Protein 1X3Z (pdb70)

Sequence (380 aa):
NNIDFDSIAKMLLIKYKDFILSKFKKAAPVENIRFQNLVHTNQFAQGVLGQSQHLCTVYDNPSWHSIVLETLDLDLIYKNVDKEFAKDGHAEGENIYTDYLVKELLRYFKQDFFKWCNKPDCNHCGQNTSENMTPLGSQGPNGEESKFNCGTVEIYKCNRCGNITRFPRYNDPIKLLETRKGRCGEWCNLFTLILKSFGLDVRYVWNREDHVWCEYFSNFLNRWVHVDSCEQSFDQPYIYSINWNKKMSYCIAFGKDGVVDVSKRYILQNELPRDQIKEEDLKFLCQFITKRLRYSLNDDEIYQLACRDEQEQIELIRGKGSIGLTVEDLLSLRQVVSGNPEALAPLLENISARYPQLREHIMANPEVFVSMLLEAVVAD

Organism: Saccharomyces cerevisiae (strain ATCC 204508 / S288c) (NCBI:txid559292)

Solvent-accessible surface area: 18815 Å² total; per-residue (Å²): 126,120,35,78,18,92,86,6,7,140,49,5,34,86,73,9,90,80,58,10,31,52,90,34,126,145,50,18,101,109,51,66,119,95,7,91,95,16,6,139,106,26,156,19,0,76,35,2,16,30,42,6,117,97,22,5,77,40,8,63,38,108,67,52,33,51,64,0,56,143,59,6,63,56,115,64,0,85,115,25,1,73,107,84,72,84,147,40,83,124,36,185,60,72,70,12,64,36,6,39,10,0,97,16,1,3,59,16,2,78,111,75,16,10,80,110,0,105,53,0,32,0,113,122,35,58,137,134,14,35,120,17,0,65,86,108,41,77,105,51,40,84,46,101,15,54,156,42,93,12,60,53,0,34,15,14,75,1,91,187,48,35,69,80,5,82,4,21,6,17,62,33,4,45,36,1,10,116,39,78,46,0,22,1,4,2,4,3,13,0,0,2,0,3,0,14,10,33,64,23,47,5,14,29,0,50,1,86,39,80,13,4,2,1,0,3,28,0,81,43,60,106,66,8,1,1,0,1,4,14,66,75,5,35,46,46,29,84,19,1,0,83,88,101,84,43,129,0,1,0,0,2,0,2,8,88,22,11,2,31,32,0,3,125,27,0,17,91,78,45,128,61,92,55,100,74,11,140,89,107,17,6,104,20,0,11,93,7,5,12,20,114,43,6,176,93,57,81,84,97,74,11,37,107,17,9,12,44,44,23,53,10,40,9,32,8,88,104,49,193,121,112,29,53,23,49,103,108,14,46,14,36,13,33,44,12,5,9,39,61,58,141,39,0,14,81,32,1,83,74,3,1,86,119,24,88,102,6,74,83,74,4,70,90,61,48,74,68,0,0,63,28,6,30,149,24,64,69,29,72

Nearest PDB structures (foldseek):
  1x3z-assembly1_A  TM=1.003E+00  e=3.054E-62  Saccharomyces cerevisiae
  2f4o-assembly1_A  TM=8.983E-01  e=8.354E-24  Mus musculus
  2f4m-assembly1_A  TM=9.044E-01  e=3.872E-23  Mus musculus
  8ebv-assembly1_H  TM=6.275E-01  e=4.572E-06  Homo sapiens
  3u84-assembly3_B-2  TM=6.458E-01  e=4.034E+00  Homo sapiens

InterPro domains:
  IPR002931 Transglutaminase-like [PF01841] (167-235)
  IPR002931 Transglutaminase-like [SM00460] (183-238)
  IPR038765 Papain-like cysteine peptidase superfamily [SSF54001] (10-324)
  IPR050883 Peptide-N(4)-(N-acetyl-beta-glucosaminyl)asparagine amidase [PTHR12143] (106-362)

CATH classification: 6.10.250.270 (+2 more: 1.10.1740.90, 2.20.25.10)

Secondary structure (DSSP, 8-state):
----SHHHHHHHHHHHHHHHHHHTS---HHHHHHHHHHHHH-HHHHHHHHHHHHHHHHT--HHHHHHHHHHS-HHHHHHHHHHHHHH--SSSS-THHHHHHHHHHHHIIIIII-EE-SS---SSS-SS--SSEEEEEEE---SGGGSSSEEEEEEEEETTT--EEEEEEE--HHHHHHH-EE-HHHHHHHHHHHHHTTT--EEEEEETTTEEEEEEEETTTTEEEEEETTTTEES-THIIIIIS---B--EEEEETTEEEE-HHHH-SSSB----SS-HHHHHHHHHHHHHHHHTTS-HHHHHHHHHHHHHHHHHHHTT-/------TTHHHHHHHHHHH-GGGHHHHHHHHHTT-HHHHHHHHT-HHHHHHHHHH--/---

B-factor: mean 63.51, std 18.56, range [26.89, 111.01]

Structure (mmCIF, N/CA/C/O backbone):
data_1X3Z
#
_entry.id   1X3Z
#
_cell.length_a   128.801
_cell.length_b   128.801
_cell.length_c   128.376
_cell.angle_alpha   90.00
_cell.angle_beta   90.00
_cell.angle_gamma   120.00
#
_symmetry.space_group_name_H-M   'P 31 2 1'
#
loop_
_entity.id
_entity.type
_entity.pdbx_description
1 polymer 'peptide: N-glycanase'
2 polymer 'UV excision repair protein RAD23'
3 polymer 'peptide PHQ-Val-Ala-Asp-CF0'
4 branched beta-D-fructofuranose-(2-1)-alpha-D-glucopyranose
5 non-polymer 'ZINC ION'
6 water water
#
loop_
_atom_site.group_PDB
_atom_site.id
_atom_site.type_symbol
_atom_site.label_atom_id
_atom_site.label_alt_id
_atom_site.label_comp_id
_atom_site.label_asym_id
_atom_site.label_entity_id
_atom_site.label_seq_id
_atom_site.pdbx_PDB_ins_code
_atom_site.Cartn_x
_atom_site.Cartn_y
_atom_site.Cartn_z
_atom_site.occupancy
_atom_site.B_iso_or_equiv
_atom_site.auth_seq_id
_atom_site.auth_comp_id
_atom_site.auth_asym_id
_atom_site.auth_atom_id
_atom_site.pdbx_PDB_model_num
ATOM 1 N N . ASN A 1 1 ? 116.908 69.034 114.448 1.00 75.48 8 ASN A N 1
ATOM 2 C CA . ASN A 1 1 ? 117.067 68.704 115.884 1.00 75.43 8 ASN A CA 1
ATOM 3 C C . ASN A 1 1 ? 116.991 67.196 116.200 1.00 76.26 8 ASN A C 1
ATOM 4 O O . ASN A 1 1 ? 117.995 66.484 116.140 1.00 75.78 8 ASN A O 1
ATOM 9 N N . ASN A 1 2 ? 115.785 66.740 116.539 1.00 77.83 9 ASN A N 1
ATOM 10 C CA . ASN A 1 2 ? 115.443 65.346 116.871 1.00 79.57 9 ASN A CA 1
ATOM 11 C C . ASN A 1 2 ? 113.927 65.196 117.226 1.00 80.91 9 ASN A C 1
ATOM 12 O O . ASN A 1 2 ? 113.532 64.462 118.147 1.00 80.77 9 ASN A O 1
ATOM 17 N N . ILE A 1 3 ? 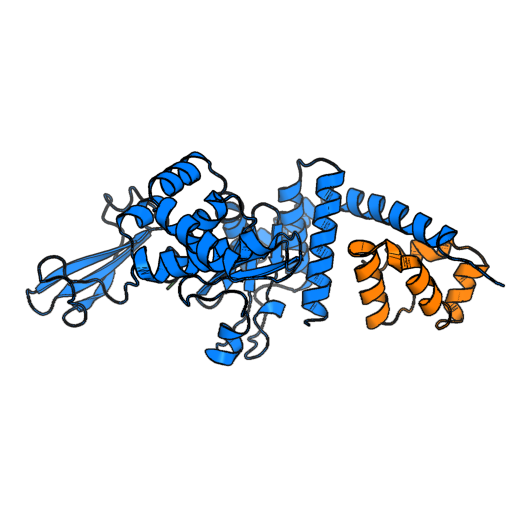113.122 65.916 116.442 1.00 82.47 10 ILE A N 1
ATOM 18 C CA . ILE A 1 3 ? 111.656 66.073 116.498 1.00 83.92 10 ILE A CA 1
ATOM 19 C C . ILE A 1 3 ? 110.741 65.140 117.312 1.00 84.91 10 ILE A C 1
ATOM 20 O O . ILE A 1 3 ? 109.831 65.617 118.010 1.00 85.05 10 ILE A O 1
ATOM 25 N N . ASP A 1 4 ? 110.966 63.836 117.189 1.00 85.97 11 ASP A N 1
ATOM 26 C CA . ASP A 1 4 ? 110.050 62.767 117.684 1.00 87.02 11 ASP A CA 1
ATOM 27 C C . ASP A 1 4 ? 108.508 62.950 117.735 1.00 86.44 11 ASP A C 1
ATOM 28 O O . ASP A 1 4 ? 107.942 63.904 118.307 1.00 86.32 11 ASP A O 1
ATOM 33 N N . PHE A 1 5 ? 107.863 61.967 117.122 1.00 85.44 12 PHE A N 1
ATOM 34 C CA . PHE A 1 5 ? 106.706 62.234 116.294 1.00 84.37 12 PHE A CA 1
ATOM 35 C C . PHE A 1 5 ? 105.364 61.852 116.886 1.00 83.65 12 PHE A C 1
ATOM 36 O O . PHE A 1 5 ? 104.355 62.439 116.531 1.00 83.52 12 PHE A O 1
ATOM 44 N N . ASP A 1 6 ? 105.353 60.861 117.769 1.00 82.58 13 ASP A N 1
ATOM 45 C CA . ASP A 1 6 ? 104.127 60.433 118.435 1.00 81.46 13 ASP A CA 1
ATOM 46 C C . ASP A 1 6 ? 103.523 61.600 119.176 1.00 80.35 13 ASP A C 1
ATOM 47 O O . ASP A 1 6 ? 102.317 61.815 119.121 1.00 80.19 13 ASP A O 1
ATOM 52 N N . SER A 1 7 ? 104.383 62.376 119.831 1.00 79.32 14 SER A N 1
ATOM 53 C CA . SER A 1 7 ? 104.009 63.677 120.400 1.00 78.35 14 SER A CA 1
ATOM 54 C C . SER A 1 7 ? 103.167 64.463 119.368 1.00 77.59 14 SER A C 1
ATOM 55 O O . SER A 1 7 ? 102.223 65.186 119.706 1.00 77.46 14 SER A O 1
ATOM 58 N N . ILE A 1 8 ? 103.514 64.287 118.098 1.00 76.74 15 ILE A N 1
ATOM 59 C CA . ILE A 1 8 ? 102.888 65.029 117.011 1.00 75.81 15 ILE A CA 1
ATOM 60 C C . ILE A 1 8 ? 101.841 64.163 116.264 1.00 75.06 15 ILE A C 1
ATOM 61 O O . ILE A 1 8 ? 100.776 64.651 115.868 1.00 74.76 15 ILE A O 1
ATOM 66 N N . ALA A 1 9 ? 102.144 62.875 116.119 1.00 74.42 16 ALA A N 1
ATOM 67 C CA . ALA A 1 9 ? 101.209 61.893 115.562 1.00 74.02 16 ALA A CA 1
ATOM 68 C C . ALA A 1 9 ? 99.863 62.002 116.246 1.00 73.93 16 ALA A C 1
ATOM 69 O O . ALA A 1 9 ? 98.861 62.369 115.628 1.00 73.45 16 ALA A O 1
ATOM 71 N N . LYS A 1 10 ? 99.885 61.685 117.541 1.00 74.11 17 LYS A N 1
ATOM 72 C CA . LYS A 1 10 ? 98.734 61.711 118.418 1.00 74.16 17 LYS A CA 1
ATOM 73 C C . LYS A 1 10 ? 97.924 62.991 118.282 1.00 73.80 17 LYS A C 1
ATOM 74 O O . LYS A 1 10 ? 96.707 62.936 118.185 1.00 73.86 17 LYS A O 1
ATOM 80 N N . MET A 1 11 ? 98.604 64.134 118.272 1.00 73.46 18 MET A N 1
ATOM 81 C CA . MET A 1 11 ? 97.970 65.431 118.066 1.00 73.46 18 MET A CA 1
ATOM 82 C C . MET A 1 11 ? 97.079 65.454 116.832 1.00 72.43 18 MET A C 1
ATOM 83 O O . MET A 1 11 ? 96.069 66.165 116.775 1.00 72.22 18 MET A O 1
ATOM 88 N N . LEU A 1 12 ? 97.486 64.662 115.844 1.00 71.64 19 LEU A N 1
ATOM 89 C CA . LEU A 1 12 ? 96.880 64.645 114.514 1.00 70.74 19 LEU A CA 1
ATOM 90 C C . LEU A 1 12 ? 95.603 63.823 114.527 1.00 69.65 19 LEU A C 1
ATOM 91 O O . LEU A 1 12 ? 94.526 64.360 114.266 1.00 69.29 19 LEU A O 1
ATOM 96 N N . LEU A 1 13 ? 95.737 62.536 114.859 1.00 68.60 20 LEU A N 1
ATOM 97 C CA . LEU A 1 13 ? 94.600 61.640 115.020 1.00 68.01 20 LEU A CA 1
ATOM 98 C C . LEU A 1 13 ? 93.450 62.366 115.700 1.00 67.99 20 LEU A C 1
ATOM 99 O O . LEU A 1 13 ? 92.277 62.197 115.350 1.00 67.99 20 LEU A O 1
ATOM 104 N N . ILE A 1 14 ? 93.812 63.191 116.673 1.00 67.96 21 ILE A N 1
ATOM 105 C CA . ILE A 1 14 ? 92.853 63.925 117.462 1.00 67.96 21 ILE A CA 1
ATOM 106 C C . ILE A 1 14 ? 92.222 65.024 116.632 1.00 68.43 21 ILE A C 1
ATOM 107 O O . ILE A 1 14 ? 91.011 65.041 116.485 1.00 68.51 21 ILE A O 1
ATOM 112 N N . LYS A 1 15 ? 93.015 65.904 116.040 1.00 69.12 22 LYS A N 1
ATOM 113 C CA . LYS A 1 15 ? 92.403 66.952 115.234 1.00 70.16 22 LYS A CA 1
ATOM 114 C C . LYS A 1 15 ? 91.707 66.440 113.966 1.00 70.37 22 LYS A C 1
ATOM 115 O O . LYS A 1 15 ? 90.847 67.128 113.392 1.00 70.40 22 LYS A O 1
ATOM 121 N N . TYR A 1 16 ? 92.065 65.222 113.557 1.00 70.71 23 TYR A N 1
ATOM 122 C CA . TYR A 1 16 ? 91.498 64.573 112.372 1.00 71.01 23 TYR A CA 1
ATOM 123 C C . TYR A 1 16 ? 90.100 64.112 112.686 1.00 71.25 23 TYR A C 1
ATOM 124 O O . TYR A 1 16 ? 89.169 64.372 111.923 1.00 71.17 23 TYR A O 1
ATOM 133 N N . LYS A 1 17 ? 89.968 63.449 113.831 1.00 71.80 24 LYS A N 1
ATOM 134 C CA . LYS A 1 17 ? 88.685 63.013 114.335 1.00 72.63 24 LYS A CA 1
ATOM 135 C C . LYS A 1 17 ? 87.671 64.147 114.302 1.00 74.06 24 LYS A C 1
ATOM 136 O O . LYS A 1 17 ? 86.606 64.005 113.717 1.00 74.16 24 LYS A O 1
ATOM 142 N N . ASP A 1 18 ? 88.018 65.281 114.900 1.00 75.97 25 ASP A N 1
ATOM 143 C CA . ASP A 1 18 ? 87.110 66.429 114.962 1.00 78.03 25 ASP A CA 1
ATOM 144 C C . ASP A 1 18 ? 86.771 66.911 113.567 1.00 78.60 25 ASP A C 1
ATOM 145 O O . ASP A 1 18 ? 85.604 67.208 113.277 1.00 78.87 25 ASP A O 1
ATOM 150 N N . PHE A 1 19 ? 87.789 66.981 112.707 1.00 79.09 26 PHE A N 1
ATOM 151 C CA . PHE A 1 19 ? 87.584 67.367 111.321 1.00 79.42 26 PHE A CA 1
ATOM 152 C C . PHE A 1 19 ? 86.459 66.526 110.734 1.00 78.91 26 PHE A C 1
ATOM 153 O O . PHE A 1 19 ? 85.447 67.053 110.271 1.00 78.80 26 PHE A O 1
ATOM 161 N N . ILE A 1 20 ? 86.652 65.214 110.767 1.00 78.41 27 ILE A N 1
ATOM 162 C CA . ILE A 1 20 ? 85.684 64.280 110.239 1.00 78.05 27 ILE A CA 1
ATOM 163 C C . ILE A 1 20 ? 84.297 64.514 110.827 1.00 78.76 27 ILE A C 1
ATOM 164 O O . ILE A 1 20 ? 83.317 64.614 110.092 1.00 78.49 27 ILE A O 1
ATOM 169 N N . LEU A 1 21 ? 84.215 64.640 112.142 1.00 80.14 28 LEU A N 1
ATOM 170 C CA . LEU A 1 21 ? 82.919 64.790 112.777 1.00 82.16 28 LEU A CA 1
ATOM 171 C C . LEU A 1 21 ? 82.191 66.029 112.299 1.00 84.30 28 LEU A C 1
ATOM 172 O O . LEU A 1 21 ? 80.985 65.991 112.099 1.00 84.61 28 LEU A O 1
ATOM 177 N N . SER A 1 22 ? 82.934 67.109 112.089 1.00 87.24 29 SER A N 1
ATOM 178 C CA . SER A 1 22 ? 82.378 68.362 111.577 1.00 90.23 29 SER A CA 1
ATOM 179 C C . SER A 1 22 ? 81.709 68.203 110.203 1.00 92.44 29 SER A C 1
ATOM 180 O O . SER A 1 22 ? 80.597 68.707 109.986 1.00 92.59 29 SER A O 1
ATOM 183 N N . LYS A 1 23 ? 82.405 67.515 109.291 1.00 95.31 30 LYS A N 1
ATOM 184 C CA . LYS A 1 23 ? 81.879 67.154 107.962 1.00 98.35 30 LYS A CA 1
ATOM 185 C C . LYS A 1 23 ? 80.501 66.488 108.054 1.00 99.62 30 LYS A C 1
ATOM 186 O O . LYS A 1 23 ? 79.551 66.891 107.364 1.00 99.93 30 LYS A O 1
ATOM 192 N N . PHE A 1 24 ? 80.405 65.471 108.912 1.00 101.10 31 PHE A N 1
ATOM 193 C CA . PHE A 1 24 ? 79.212 64.627 109.010 1.00 102.37 31 PHE A CA 1
ATOM 194 C C . PHE A 1 24 ? 78.228 65.166 110.032 1.00 102.89 31 PHE A C 1
ATOM 195 O O . PHE A 1 24 ? 77.349 64.441 110.502 1.00 102.68 31 PHE A O 1
ATOM 203 N N . LYS A 1 25 ? 78.402 66.441 110.372 1.00 103.82 32 LYS A N 1
ATOM 204 C CA . LYS A 1 25 ? 77.497 67.153 111.257 1.00 104.85 32 LYS A CA 1
ATOM 205 C C . LYS A 1 25 ? 76.601 68.003 110.380 1.00 106.01 32 LYS A C 1
ATOM 206 O O . LYS A 1 25 ? 76.149 67.534 109.327 1.00 106.10 32 LYS A O 1
ATOM 212 N N . LYS A 1 26 ? 76.363 69.245 110.815 1.00 107.45 33 LYS A N 1
ATOM 213 C CA . LYS A 1 26 ? 75.519 70.245 110.114 1.00 108.72 33 LYS A CA 1
ATOM 214 C C . LYS A 1 26 ? 75.239 69.971 108.622 1.00 109.10 33 LYS A C 1
ATOM 215 O O . LYS A 1 26 ? 76.170 69.755 107.830 1.00 109.43 33 LYS A O 1
ATOM 221 N N . ALA A 1 27 ? 73.959 69.983 108.249 1.00 109.38 34 ALA A N 1
ATOM 222 C CA . ALA A 1 27 ? 73.570 69.932 106.836 1.00 109.52 34 ALA A CA 1
ATOM 223 C C . ALA A 1 27 ? 73.522 71.346 106.182 1.00 109.65 34 ALA A C 1
ATOM 224 O O . ALA A 1 27 ? 72.596 71.645 105.410 1.00 109.74 34 ALA A O 1
ATOM 226 N N . ALA A 1 28 ? 74.531 72.184 106.496 1.00 109.52 35 ALA A N 1
ATOM 227 C CA . ALA A 1 28 ? 74.687 73.579 106.002 1.00 109.35 35 ALA A CA 1
ATOM 228 C C . ALA A 1 28 ? 73.938 73.899 104.693 1.00 109.17 35 ALA A C 1
ATOM 229 O O . ALA A 1 28 ? 74.195 73.269 103.662 1.00 109.32 35 ALA A O 1
ATOM 231 N N . PRO A 1 29 ? 73.021 74.890 104.726 1.00 108.87 36 PRO A N 1
ATOM 232 C CA . PRO A 1 29 ? 72.060 75.083 103.621 1.00 108.52 36 PRO A CA 1
ATOM 233 C C . PRO A 1 29 ? 72.647 75.652 102.311 1.00 108.10 36 PRO A C 1
ATOM 234 O O . PRO A 1 29 ? 71.932 75.758 101.311 1.00 107.96 36 PRO A O 1
ATOM 238 N N . VAL A 1 30 ? 73.934 76.007 102.331 1.00 107.69 37 VAL A N 1
ATOM 239 C CA . VAL A 1 30 ? 74.713 76.281 101.109 1.00 107.18 37 VAL A CA 1
ATOM 240 C C . VAL A 1 30 ? 74.704 75.074 100.164 1.00 106.53 37 VAL A C 1
ATOM 241 O O . VAL A 1 30 ? 74.637 75.221 98.941 1.00 106.46 37 VAL A O 1
ATOM 245 N N . GLU A 1 31 ? 74.791 73.887 100.761 1.00 105.57 38 GLU A N 1
ATOM 246 C CA . GLU A 1 31 ? 74.724 72.626 100.049 1.00 104.44 38 GLU A CA 1
ATOM 247 C C . GLU A 1 31 ? 73.277 72.300 99.747 1.00 103.10 38 GLU A C 1
ATOM 248 O O . GLU A 1 31 ? 72.935 72.017 98.602 1.00 103.14 38 GLU A O 1
ATOM 254 N N . ASN A 1 32 ? 72.423 72.347 100.769 1.00 101.24 39 ASN A N 1
ATOM 255 C CA . ASN A 1 32 ? 70.988 72.141 100.565 1.00 99.46 39 ASN A CA 1
ATOM 256 C C . ASN A 1 32 ? 70.497 72.714 99.236 1.00 97.95 39 ASN A C 1
ATOM 257 O O . ASN A 1 32 ? 69.645 72.121 98.578 1.00 97.70 39 ASN A O 1
ATOM 262 N N . ILE A 1 33 ? 71.047 73.861 98.844 1.00 96.16 40 ILE A N 1
ATOM 263 C CA . ILE A 1 33 ? 70.710 74.456 97.550 1.00 94.35 40 ILE A CA 1
ATOM 264 C C . ILE A 1 33 ? 71.502 73.806 96.405 1.00 92.79 40 ILE A C 1
ATOM 265 O O . ILE A 1 33 ? 70.903 73.300 95.455 1.00 92.50 40 ILE A O 1
ATOM 270 N N . ARG A 1 34 ? 72.831 73.792 96.516 1.00 90.95 41 ARG A N 1
ATOM 271 C CA . ARG A 1 34 ? 73.681 73.207 95.481 1.00 89.29 41 ARG A CA 1
ATOM 272 C C . ARG A 1 34 ? 73.184 71.811 95.121 1.00 88.75 41 ARG A C 1
ATOM 273 O O . ARG A 1 34 ? 73.073 71.465 93.942 1.00 88.56 41 ARG A O 1
ATOM 281 N N . PHE A 1 35 ? 72.890 71.022 96.153 1.00 88.26 42 PHE A N 1
ATOM 282 C CA . PHE A 1 35 ? 72.243 69.733 95.986 1.00 87.94 42 PHE A CA 1
ATOM 283 C C . PHE A 1 35 ? 70.934 69.948 95.228 1.00 88.25 42 PHE A C 1
ATOM 284 O O . PHE A 1 35 ? 70.842 69.624 94.042 1.00 88.18 42 PHE A O 1
ATOM 292 N N . GLN A 1 36 ? 69.954 70.547 95.898 1.00 88.62 43 GLN A N 1
ATOM 293 C CA . GLN A 1 36 ? 68.616 70.726 95.343 1.00 89.12 43 GLN A CA 1
ATOM 294 C C . GLN A 1 36 ? 68.667 71.125 93.877 1.00 88.78 43 GLN A C 1
ATOM 295 O O . GLN A 1 36 ? 67.906 70.627 93.050 1.00 88.68 43 GLN A O 1
ATOM 301 N N . ASN A 1 37 ? 69.590 72.031 93.584 1.00 88.48 44 ASN A N 1
ATOM 302 C CA . ASN A 1 37 ? 69.867 72.492 92.247 1.00 88.14 44 ASN A CA 1
ATOM 303 C C . ASN A 1 37 ? 70.094 71.319 91.316 1.00 87.51 44 ASN A C 1
ATOM 304 O O . ASN A 1 37 ? 69.307 71.080 90.401 1.00 87.35 44 ASN A O 1
ATOM 309 N N . LEU A 1 38 ? 71.174 70.586 91.592 1.00 86.82 45 LEU A N 1
ATOM 310 C CA . LEU A 1 38 ? 71.672 69.494 90.758 1.00 86.12 45 LEU A CA 1
ATOM 311 C C . LEU A 1 38 ? 70.638 68.436 90.431 1.00 85.96 45 LEU A C 1
ATOM 312 O O . LEU A 1 38 ? 70.654 67.859 89.355 1.00 85.73 45 LEU A O 1
ATOM 317 N N . VAL A 1 39 ? 69.744 68.186 91.371 1.00 86.23 46 VAL A N 1
ATOM 318 C CA . VAL A 1 39 ? 68.700 67.210 91.178 1.00 86.79 46 VAL A CA 1
ATOM 319 C C . VAL A 1 39 ? 67.640 67.704 90.197 1.00 87.51 46 VAL A C 1
ATOM 320 O O . VAL A 1 39 ? 66.752 66.961 89.823 1.00 87.67 46 VAL A O 1
ATOM 324 N N . HIS A 1 40 ? 67.722 68.959 89.783 1.00 88.49 47 HIS A N 1
ATOM 325 C CA . HIS A 1 40 ? 66.858 69.441 88.715 1.00 89.54 47 HIS A CA 1
ATOM 326 C C . HIS A 1 40 ? 67.711 69.756 87.494 1.00 88.91 47 HIS A C 1
ATOM 327 O O . HIS A 1 40 ? 67.310 69.487 86.369 1.00 88.62 47 HIS A O 1
ATOM 334 N N . THR A 1 41 ? 68.891 70.325 87.738 1.00 88.45 48 THR A N 1
ATOM 335 C CA . THR A 1 41 ? 69.863 70.645 86.689 1.00 87.80 48 THR A CA 1
ATOM 336 C C . THR A 1 41 ? 70.140 69.407 85.835 1.00 86.86 48 THR A C 1
ATOM 337 O O . THR A 1 41 ? 69.798 69.373 84.657 1.00 87.12 48 THR A O 1
ATOM 341 N N . ASN A 1 42 ? 70.759 68.396 86.440 1.00 85.34 49 ASN A N 1
ATOM 342 C CA . ASN A 1 42 ? 71.106 67.169 85.743 1.00 83.61 49 ASN A CA 1
ATOM 343 C C . ASN A 1 42 ? 70.223 65.997 86.175 1.00 82.18 49 ASN A C 1
ATOM 344 O O . ASN A 1 42 ? 70.067 65.723 87.365 1.00 82.05 49 ASN A O 1
ATOM 349 N N . GLN A 1 43 ? 69.659 65.296 85.198 1.00 80.35 50 GLN A N 1
ATOM 350 C CA . GLN A 1 43 ? 68.745 64.198 85.504 1.00 78.54 50 GLN A CA 1
ATOM 351 C C . GLN A 1 43 ? 69.446 62.890 85.869 1.00 76.50 50 GLN A C 1
ATOM 352 O O . GLN A 1 43 ? 68.849 62.050 86.540 1.00 76.64 50 GLN A O 1
ATOM 358 N N . PHE A 1 44 ? 70.693 62.706 85.435 1.00 73.74 51 PHE A N 1
ATOM 359 C CA . PHE A 1 44 ? 71.456 61.537 85.867 1.00 70.92 51 PHE A CA 1
ATOM 360 C C . PHE A 1 44 ? 71.493 61.488 87.373 1.00 69.56 51 PHE A C 1
ATOM 361 O O . PHE A 1 44 ? 71.191 60.457 87.972 1.00 69.27 51 PHE A O 1
ATOM 369 N N . ALA A 1 45 ? 71.886 62.620 87.955 1.00 67.95 52 ALA A N 1
ATOM 370 C CA . ALA A 1 45 ? 71.923 62.816 89.383 1.00 66.59 52 ALA A CA 1
ATOM 371 C C . ALA A 1 45 ? 70.565 62.457 89.932 1.00 65.86 52 ALA A C 1
ATOM 372 O O . ALA A 1 45 ? 70.443 61.613 90.823 1.00 65.87 52 ALA A O 1
ATOM 374 N N . GLN A 1 46 ? 69.538 63.085 89.377 1.00 64.87 53 GLN A N 1
ATOM 375 C CA . GLN A 1 46 ? 68.180 62.794 89.770 1.00 63.99 53 GLN A CA 1
ATOM 376 C C . GLN A 1 46 ? 67.983 61.272 89.804 1.00 62.70 53 GLN A C 1
ATOM 377 O O . GLN A 1 46 ? 67.459 60.729 90.774 1.00 62.37 53 GLN A O 1
ATOM 383 N N . GLY A 1 47 ? 68.448 60.600 88.750 1.00 61.42 54 GLY A N 1
ATOM 384 C CA . GLY A 1 47 ? 68.411 59.142 88.628 1.00 59.68 54 GLY A CA 1
ATOM 385 C C . GLY A 1 47 ? 68.903 58.454 89.879 1.00 58.45 54 GLY A C 1
ATOM 386 O O . GLY A 1 47 ? 68.167 57.688 90.501 1.00 58.53 54 GLY A O 1
ATOM 387 N N . VAL A 1 48 ? 70.136 58.752 90.274 1.00 57.06 55 VAL A N 1
ATOM 388 C CA . VAL A 1 48 ? 70.739 58.094 91.429 1.00 55.56 55 VAL A CA 1
ATOM 389 C C . VAL A 1 48 ? 70.093 58.458 92.743 1.00 55.40 55 VAL A C 1
ATOM 390 O O . VAL A 1 48 ? 69.955 57.610 93.621 1.00 55.50 55 VAL A O 1
ATOM 394 N N . LEU A 1 49 ? 69.687 59.713 92.883 1.00 55.18 56 LEU A N 1
ATOM 395 C CA . LEU A 1 49 ? 68.954 60.130 94.073 1.00 55.12 56 LEU A CA 1
ATOM 396 C C . LEU A 1 49 ? 67.741 59.220 94.254 1.00 55.15 56 LEU A C 1
ATOM 397 O O . LEU A 1 49 ? 67.500 58.689 95.336 1.00 54.87 56 LEU A O 1
ATOM 402 N N . GLY A 1 50 ? 67.007 59.035 93.165 1.00 55.55 57 GLY A N 1
ATOM 403 C CA . GLY A 1 50 ? 65.841 58.184 93.153 1.00 56.44 57 GLY A CA 1
ATOM 404 C C . GLY A 1 50 ? 66.207 56.765 93.505 1.00 57.14 57 GLY A C 1
ATOM 405 O O . GLY A 1 50 ? 65.517 56.128 94.303 1.00 57.18 57 GLY A O 1
ATOM 406 N N . GLN A 1 51 ? 67.299 56.278 92.915 1.00 57.82 58 GLN A N 1
ATOM 407 C CA . GLN A 1 51 ? 67.796 54.925 93.197 1.00 58.74 58 GLN A CA 1
ATOM 408 C C . GLN A 1 51 ? 68.151 54.756 94.669 1.00 58.42 58 GLN A C 1
ATOM 409 O O . GLN A 1 51 ? 67.879 53.710 95.252 1.00 58.47 58 GLN A O 1
ATOM 415 N N . SER A 1 52 ? 68.744 55.787 95.266 1.00 58.46 59 SER A N 1
ATOM 416 C CA . SER A 1 52 ? 69.127 55.720 96.671 1.00 58.63 59 SER A CA 1
ATOM 417 C C . SER A 1 52 ? 67.874 55.645 97.517 1.00 58.94 59 SER A C 1
ATOM 418 O O . SER A 1 52 ? 67.752 54.788 98.397 1.00 58.57 59 SER A O 1
ATOM 421 N N . GLN A 1 53 ? 66.930 56.526 97.215 1.00 59.51 60 GLN A N 1
ATOM 422 C CA . GLN A 1 53 ? 65.672 56.537 97.929 1.00 60.40 60 GLN A CA 1
ATOM 423 C C . GLN A 1 53 ? 65.002 55.167 97.959 1.00 60.35 60 GLN A C 1
ATOM 424 O O . GLN A 1 53 ? 64.318 54.847 98.925 1.00 60.46 60 GLN A O 1
ATOM 430 N N . HIS A 1 54 ? 65.197 54.353 96.921 1.00 60.24 61 HIS A N 1
ATOM 431 C CA . HIS A 1 54 ? 64.706 52.978 96.969 1.00 59.82 61 HIS A CA 1
ATOM 432 C C . HIS A 1 54 ? 65.725 52.065 97.614 1.00 58.56 61 HIS A C 1
ATOM 433 O O . HIS A 1 54 ? 65.555 51.662 98.750 1.00 58.51 61 HIS A O 1
ATOM 440 N N . LEU A 1 55 ? 66.788 51.758 96.888 1.00 57.21 62 LEU A N 1
ATOM 441 C CA . LEU A 1 55 ? 67.757 50.743 97.294 1.00 56.06 62 LEU A CA 1
ATOM 442 C C . LEU A 1 55 ? 68.339 50.856 98.703 1.00 55.88 62 LEU A C 1
ATOM 443 O O . LEU A 1 55 ? 68.426 49.859 99.413 1.00 55.82 62 LEU A O 1
ATOM 448 N N . CYS A 1 56 ? 68.720 52.066 99.103 1.00 55.72 63 CYS A N 1
ATOM 449 C CA . CYS A 1 56 ? 69.410 52.303 100.364 1.00 55.62 63 CYS A CA 1
ATOM 450 C C . CYS A 1 56 ? 68.662 51.897 101.621 1.00 55.78 63 CYS A C 1
ATOM 451 O O . CYS A 1 56 ? 69.227 51.947 102.714 1.00 56.02 63 CYS A O 1
ATOM 454 N N . THR A 1 57 ? 67.398 51.494 101.486 1.00 55.83 64 THR A N 1
ATOM 455 C CA . THR A 1 57 ? 66.582 51.134 102.659 1.00 55.37 64 THR A CA 1
ATOM 456 C C . THR A 1 57 ? 65.623 49.960 102.486 1.00 54.60 64 THR A C 1
ATOM 457 O O . THR A 1 57 ? 65.424 49.219 103.416 1.00 54.38 64 THR A O 1
ATOM 461 N N . VAL A 1 58 ? 65.026 49.790 101.319 1.00 54.12 65 VAL A N 1
ATOM 462 C CA . VAL A 1 58 ? 64.022 48.753 101.152 1.00 54.27 65 VAL A CA 1
ATOM 463 C C . VAL A 1 58 ? 64.419 47.442 101.790 1.00 54.72 65 VAL A C 1
ATOM 464 O O . VAL A 1 58 ? 63.568 46.674 102.222 1.00 55.02 65 VAL A O 1
ATOM 468 N N . TYR A 1 59 ? 65.706 47.153 101.825 1.00 55.03 66 TYR A N 1
ATOM 469 C CA . TYR A 1 59 ? 66.091 45.826 102.211 1.00 55.54 66 TYR A CA 1
ATOM 470 C C . TYR A 1 59 ? 66.268 45.670 103.699 1.00 56.31 66 TYR A C 1
ATOM 471 O O . TYR A 1 59 ? 66.622 44.605 104.176 1.00 56.67 66 TYR A O 1
ATOM 480 N N . ASP A 1 60 ? 66.060 46.735 104.446 1.00 57.45 67 ASP A N 1
ATOM 481 C CA . ASP A 1 60 ? 66.268 46.686 105.888 1.00 58.23 67 ASP A CA 1
ATOM 482 C C . ASP A 1 60 ? 64.870 46.696 106.444 1.00 58.14 67 ASP A C 1
ATOM 483 O O . ASP A 1 60 ? 64.360 47.730 106.873 1.00 58.67 67 ASP A O 1
ATOM 488 N N . ASN A 1 61 ? 64.233 45.534 106.367 1.00 57.69 68 ASN A N 1
ATOM 489 C CA . ASN A 1 61 ? 62.831 45.368 106.715 1.00 57.21 68 ASN A CA 1
ATOM 490 C C . ASN A 1 61 ? 62.587 43.953 107.265 1.00 56.73 68 ASN A C 1
ATOM 491 O O . ASN A 1 61 ? 62.555 42.958 106.513 1.00 56.36 68 ASN A O 1
ATOM 496 N N . PRO A 1 62 ? 62.390 43.864 108.593 1.00 56.24 69 PRO A N 1
ATOM 497 C CA . PRO A 1 62 ? 62.693 42.613 109.265 1.00 55.82 69 PRO A CA 1
ATOM 498 C C . PRO A 1 62 ? 61.620 41.558 109.066 1.00 55.36 69 PRO A C 1
ATOM 499 O O . PRO A 1 62 ? 61.863 40.386 109.348 1.00 55.23 69 PRO A O 1
ATOM 503 N N . SER A 1 63 ? 60.454 41.973 108.576 1.00 55.00 70 SER A N 1
ATOM 504 C CA . SER A 1 63 ? 59.421 41.031 108.164 1.00 54.66 70 SER A CA 1
ATOM 505 C C . SER A 1 63 ? 60.026 40.220 107.053 1.00 53.89 70 SER A C 1
ATOM 506 O O . SER A 1 63 ? 60.018 38.992 107.135 1.00 53.98 70 SER A O 1
ATOM 509 N N . TRP A 1 64 ? 60.565 40.905 106.029 1.00 52.52 71 TRP A N 1
ATOM 510 C CA . TRP A 1 64 ? 61.124 40.227 104.855 1.00 50.82 71 TRP A CA 1
ATOM 511 C C . TRP A 1 64 ? 62.171 39.251 105.321 1.00 50.13 71 TRP A C 1
ATOM 512 O O . TRP A 1 64 ? 62.087 38.077 104.988 1.00 49.82 71 TRP A O 1
ATOM 523 N N . HIS A 1 65 ? 63.119 39.729 106.131 1.00 49.44 72 HIS A N 1
ATOM 524 C CA . HIS A 1 65 ? 64.246 38.910 106.569 1.00 49.14 72 HIS A CA 1
ATOM 525 C C . HIS A 1 65 ? 63.784 37.581 107.124 1.00 48.95 72 HIS A C 1
ATOM 526 O O . HIS A 1 65 ? 64.365 36.527 106.835 1.00 48.88 72 HIS A O 1
ATOM 533 N N . SER A 1 66 ? 62.727 37.627 107.916 1.00 48.71 73 SER A N 1
ATOM 534 C CA . SER A 1 66 ? 62.212 36.417 108.519 1.00 48.90 73 SER A CA 1
ATOM 535 C C . SER A 1 66 ? 61.480 35.521 107.503 1.00 48.16 73 SER A C 1
ATOM 536 O O . SER A 1 66 ? 61.588 34.296 107.577 1.00 48.45 73 SER A O 1
ATOM 539 N N . ILE A 1 67 ? 60.755 36.121 106.559 1.00 47.01 74 ILE A N 1
ATOM 540 C CA . ILE A 1 67 ? 60.095 35.353 105.497 1.00 45.92 74 ILE A CA 1
ATOM 541 C C . ILE A 1 67 ? 61.139 34.540 104.773 1.00 45.20 74 ILE A C 1
ATOM 542 O O . ILE A 1 67 ? 60.957 33.353 104.541 1.00 45.09 74 ILE A O 1
ATOM 547 N N . VAL A 1 68 ? 62.241 35.187 104.416 1.00 44.65 75 VAL A N 1
ATOM 548 C CA . VAL A 1 68 ? 63.289 34.510 103.680 1.00 44.40 75 VAL A CA 1
ATOM 549 C C . VAL A 1 68 ? 63.953 33.480 104.566 1.00 44.61 75 VAL A C 1
ATOM 550 O O . VAL A 1 68 ? 64.225 32.358 104.118 1.00 44.65 75 VAL A O 1
ATOM 554 N N . LEU A 1 69 ? 64.170 33.829 105.830 1.00 45.08 76 LEU A N 1
ATOM 555 C CA . LEU A 1 69 ? 64.822 32.884 106.720 1.00 46.09 76 LEU A CA 1
ATOM 556 C C . LEU A 1 69 ? 63.995 31.624 106.915 1.00 47.87 76 LEU A C 1
ATOM 557 O O . LEU A 1 69 ? 64.555 30.541 106.957 1.00 47.78 76 LEU A O 1
ATOM 562 N N . GLU A 1 70 ? 62.670 31.761 106.989 1.00 50.60 77 GLU A N 1
ATOM 563 C CA . GLU A 1 70 ? 61.774 30.612 106.865 1.00 53.42 77 GLU A CA 1
ATOM 564 C C . GLU A 1 70 ? 62.067 29.879 105.592 1.00 53.62 77 GLU A C 1
ATOM 565 O O . GLU A 1 70 ? 62.339 28.687 105.627 1.00 54.03 77 GLU A O 1
ATOM 571 N N . THR A 1 71 ? 62.023 30.604 104.473 1.00 53.72 78 THR A N 1
ATOM 572 C CA . THR A 1 71 ? 61.928 29.982 103.161 1.00 53.94 78 THR A CA 1
ATOM 573 C C . THR A 1 71 ? 63.172 29.241 102.702 1.00 54.59 78 THR A C 1
ATOM 574 O O . THR A 1 71 ? 63.059 28.167 102.140 1.00 54.57 78 THR A O 1
ATOM 578 N N . LEU A 1 72 ? 64.352 29.797 102.942 1.00 55.67 79 LEU A N 1
ATOM 579 C CA . LEU A 1 72 ? 65.589 29.090 102.599 1.00 56.94 79 LEU A CA 1
ATOM 580 C C . LEU A 1 72 ? 65.793 27.852 103.441 1.00 57.92 79 LEU A C 1
ATOM 581 O O . LEU A 1 72 ? 65.244 27.739 104.525 1.00 58.17 79 LEU A O 1
ATOM 586 N N . ASP A 1 73 ? 66.601 26.928 102.948 1.00 59.30 80 ASP A N 1
ATOM 587 C CA . ASP A 1 73 ? 66.913 25.735 103.707 1.00 60.67 80 ASP A CA 1
ATOM 588 C C . ASP A 1 73 ? 68.169 25.952 104.565 1.00 60.91 80 ASP A C 1
ATOM 589 O O . ASP A 1 73 ? 69.271 25.475 104.252 1.00 60.74 80 ASP A O 1
ATOM 594 N N . LEU A 1 74 ? 67.970 26.674 105.665 1.00 61.32 81 LEU A N 1
ATOM 595 C CA . LEU A 1 74 ? 69.045 27.075 106.567 1.00 61.84 81 LEU A CA 1
ATOM 596 C C . LEU A 1 74 ? 69.866 25.907 107.044 1.00 62.53 81 LEU A C 1
ATOM 597 O O . LEU A 1 74 ? 71.036 26.061 107.409 1.00 62.53 81 LEU A O 1
ATOM 602 N N . ASP A 1 75 ? 69.224 24.744 107.060 1.00 63.18 82 ASP A N 1
ATOM 603 C CA . ASP A 1 75 ? 69.868 23.504 107.438 1.00 63.73 82 ASP A CA 1
ATOM 604 C C . ASP A 1 75 ? 70.983 23.205 106.489 1.00 62.56 82 ASP A C 1
ATOM 605 O O . ASP A 1 75 ? 72.170 23.272 106.852 1.00 62.69 82 ASP A O 1
ATOM 610 N N . LEU A 1 76 ? 70.573 22.891 105.263 1.00 60.69 83 LEU A N 1
ATOM 611 C CA . LEU A 1 76 ? 71.490 22.578 104.199 1.00 58.69 83 LEU A CA 1
ATOM 612 C C . LEU A 1 76 ? 72.568 23.643 104.078 1.00 56.97 83 LEU A C 1
ATOM 613 O O . LEU A 1 76 ? 73.757 23.303 103.987 1.00 56.74 83 LEU A O 1
ATOM 618 N N . ILE A 1 77 ? 72.165 24.912 104.111 1.00 54.62 84 ILE A N 1
ATOM 619 C CA . ILE A 1 77 ? 73.146 25.980 104.040 1.00 53.04 84 ILE A CA 1
ATOM 620 C C . ILE A 1 77 ? 74.255 25.820 105.076 1.00 52.59 84 ILE A C 1
ATOM 621 O O . ILE A 1 77 ? 75.420 25.678 104.721 1.00 52.09 84 ILE A O 1
ATOM 626 N N . TYR A 1 78 ? 73.893 25.804 106.352 1.00 52.57 85 TYR A N 1
ATOM 627 C CA . TYR A 1 78 ? 74.910 25.849 107.399 1.00 52.81 85 TYR A CA 1
ATOM 628 C C . TYR A 1 78 ? 75.720 24.578 107.440 1.00 54.84 85 TYR A C 1
ATOM 629 O O . TYR A 1 78 ? 76.950 24.617 107.582 1.00 54.78 85 TYR A O 1
ATOM 638 N N . LYS A 1 79 ? 75.004 23.462 107.305 1.00 57.16 86 LYS A N 1
ATOM 639 C CA . LYS A 1 79 ? 75.581 22.146 107.134 1.00 59.44 86 LYS A CA 1
ATOM 640 C C . LYS A 1 79 ? 76.828 22.196 106.231 1.00 60.19 86 LYS A C 1
ATOM 641 O O . LYS A 1 79 ? 77.917 21.720 106.619 1.00 60.26 86 LYS A O 1
ATOM 647 N N . ASN A 1 80 ? 76.663 22.801 105.052 1.00 60.91 87 ASN A N 1
ATOM 648 C CA . ASN A 1 80 ? 77.733 22.915 104.074 1.00 61.72 87 ASN A CA 1
ATOM 649 C C . ASN A 1 80 ? 78.789 23.867 104.540 1.00 62.13 87 ASN A C 1
ATOM 650 O O . ASN A 1 80 ? 79.977 23.582 104.429 1.00 62.09 87 ASN A O 1
ATOM 655 N N . VAL A 1 81 ? 78.358 25.017 105.044 1.00 62.73 88 VAL A N 1
ATOM 656 C CA . VAL A 1 81 ? 79.310 26.022 105.437 1.00 63.62 88 VAL A CA 1
ATOM 657 C C . VAL A 1 81 ? 80.243 25.404 106.474 1.00 65.27 88 VAL A C 1
ATOM 658 O O . VAL A 1 81 ? 81.441 25.685 106.491 1.00 65.14 88 VAL A O 1
ATOM 662 N N . ASP A 1 82 ? 79.696 24.521 107.304 1.00 67.44 89 ASP A N 1
ATOM 663 C CA . ASP A 1 82 ? 80.478 23.892 108.368 1.00 69.67 89 ASP A CA 1
ATOM 664 C C . ASP A 1 82 ? 81.444 22.844 107.838 1.00 71.21 89 ASP A C 1
ATOM 665 O O . ASP A 1 82 ? 82.548 22.671 108.372 1.00 71.38 89 ASP A O 1
ATOM 670 N N . LYS A 1 83 ? 81.015 22.155 106.785 1.00 73.02 90 LYS A N 1
ATOM 671 C CA . LYS A 1 83 ? 81.869 21.231 106.065 1.00 75.06 90 LYS A CA 1
ATOM 672 C C . LYS A 1 83 ? 83.054 21.977 105.484 1.00 75.09 90 LYS A C 1
ATOM 673 O O . LYS A 1 83 ? 84.199 21.588 105.686 1.00 75.25 90 LYS A O 1
ATOM 679 N N . GLU A 1 84 ? 82.774 23.064 104.778 1.00 75.67 91 GLU A N 1
ATOM 680 C CA . GLU A 1 84 ? 83.813 23.771 104.054 1.00 76.37 91 GLU A CA 1
ATOM 681 C C . GLU A 1 84 ? 84.693 24.604 104.994 1.00 76.61 91 GLU A C 1
ATOM 682 O O . GLU A 1 84 ? 85.794 25.024 104.622 1.00 76.62 91 GLU A O 1
ATOM 688 N N . PHE A 1 85 ? 84.218 24.814 106.219 1.00 77.05 92 PHE A N 1
ATOM 689 C CA . PHE A 1 85 ? 85.006 25.509 107.227 1.00 77.74 92 PHE A CA 1
ATOM 690 C C . PHE A 1 85 ? 86.035 24.583 107.844 1.00 79.10 92 PHE A C 1
ATOM 691 O O . PHE A 1 85 ? 87.197 24.961 108.006 1.00 78.80 92 PHE A O 1
ATOM 699 N N . ALA A 1 86 ? 85.585 23.374 108.185 1.00 81.19 93 ALA A N 1
ATOM 700 C CA . ALA A 1 86 ? 86.428 22.320 108.744 1.00 83.59 93 ALA A CA 1
ATOM 701 C C . ALA A 1 86 ? 87.636 22.019 107.866 1.00 85.83 93 ALA A C 1
ATOM 702 O O . ALA A 1 86 ? 88.723 21.748 108.374 1.00 85.89 93 ALA A O 1
ATOM 704 N N . LYS A 1 87 ? 87.438 22.067 106.552 1.00 88.84 94 LYS A N 1
ATOM 705 C CA . LYS A 1 87 ? 88.533 21.936 105.596 1.00 91.92 94 LYS A CA 1
ATOM 706 C C . LYS A 1 87 ? 89.599 23.031 105.760 1.00 94.45 94 LYS A C 1
ATOM 707 O O . LYS A 1 87 ? 90.796 22.743 105.786 1.00 94.78 94 LYS A O 1
ATOM 713 N N . ASP A 1 88 ? 89.158 24.278 105.895 1.00 97.48 95 ASP A N 1
ATOM 714 C CA . ASP A 1 88 ? 90.064 25.412 106.091 1.00 100.18 95 ASP A CA 1
ATOM 715 C C . ASP A 1 88 ? 90.961 25.304 107.338 1.00 101.91 95 ASP A C 1
ATOM 716 O O . ASP A 1 88 ? 90.580 24.734 108.372 1.00 102.25 95 ASP A O 1
ATOM 721 N N . GLY A 1 89 ? 92.168 25.844 107.200 1.00 103.47 96 GLY A N 1
ATOM 722 C CA . GLY A 1 89 ? 93.001 26.236 108.329 1.00 105.11 96 GLY A CA 1
ATOM 723 C C . GLY A 1 89 ? 93.680 27.526 107.897 1.00 106.17 96 GLY A C 1
ATOM 724 O O . GLY A 1 89 ? 94.883 27.547 107.643 1.00 106.36 96 GLY A O 1
ATOM 725 N N . HIS A 1 90 ? 92.906 28.602 107.785 1.00 107.01 97 HIS A N 1
ATOM 726 C CA . HIS A 1 90 ? 93.416 29.857 107.224 1.00 107.74 97 HIS A CA 1
ATOM 727 C C . HIS A 1 90 ? 94.111 30.725 108.282 1.00 107.86 97 HIS A C 1
ATOM 728 O O . HIS A 1 90 ? 95.346 30.757 108.344 1.00 108.01 97 HIS A O 1
ATOM 735 N N . ALA A 1 91 ? 93.315 31.427 109.100 1.00 107.71 98 ALA A N 1
ATOM 736 C CA . ALA A 1 91 ? 93.837 32.303 110.164 1.00 107.13 98 ALA A CA 1
ATOM 737 C C . ALA A 1 91 ? 93.193 32.053 111.542 1.00 106.35 98 ALA A C 1
ATOM 738 O O . ALA A 1 91 ? 92.175 32.669 111.896 1.00 106.34 98 ALA A O 1
ATOM 740 N N . GLU A 1 92 ? 93.803 31.101 112.263 1.00 104.91 99 GLU A N 1
ATOM 741 C CA . GLU A 1 92 ? 93.663 30.839 113.728 1.00 103.19 99 GLU A CA 1
ATOM 742 C C . GLU A 1 92 ? 92.273 30.951 114.443 1.00 101.00 99 GLU A C 1
ATOM 743 O O . GLU A 1 92 ? 91.720 29.938 114.895 1.00 101.09 99 GLU A O 1
ATOM 749 N N . GLY A 1 93 ? 91.756 32.179 114.562 1.00 98.09 100 GLY A N 1
ATOM 750 C CA . GLY A 1 93 ? 90.446 32.497 115.159 1.00 93.83 100 GLY A CA 1
ATOM 751 C C . GLY A 1 93 ? 89.968 33.767 114.463 1.00 90.56 100 GLY A C 1
ATOM 752 O O . GLY A 1 93 ? 90.073 34.878 115.007 1.00 90.49 100 GLY A O 1
ATOM 753 N N . GLU A 1 94 ? 89.463 33.590 113.238 1.00 86.82 101 GLU A N 1
ATOM 754 C CA . GLU A 1 94 ? 89.200 34.707 112.329 1.00 82.48 101 GLU A CA 1
ATOM 755 C C . GLU A 1 94 ? 87.803 34.705 111.661 1.00 78.84 101 GLU A C 1
ATOM 756 O O . GLU A 1 94 ? 87.161 33.657 111.535 1.00 78.95 101 GLU A O 1
ATOM 762 N N . ASN A 1 95 ? 87.354 35.883 111.235 1.00 73.77 102 ASN A N 1
ATOM 763 C CA . ASN A 1 95 ? 86.039 36.066 110.648 1.00 69.04 102 ASN A CA 1
ATOM 764 C C . ASN A 1 95 ? 85.785 35.357 109.323 1.00 65.74 102 ASN A C 1
ATOM 765 O O . ASN A 1 95 ? 84.712 35.469 108.741 1.00 65.15 102 ASN A O 1
ATOM 770 N N . ILE A 1 96 ? 86.768 34.605 108.860 1.00 61.86 103 ILE A N 1
ATOM 771 C CA . ILE A 1 96 ? 86.663 33.933 107.586 1.00 58.42 103 ILE A CA 1
ATOM 772 C C . ILE A 1 96 ? 85.390 33.108 107.472 1.00 56.49 103 ILE A C 1
ATOM 773 O O . ILE A 1 96 ? 84.918 32.857 106.374 1.00 56.69 103 ILE A O 1
ATOM 778 N N . TYR A 1 97 ? 84.806 32.696 108.584 1.00 54.15 104 TYR A N 1
ATOM 779 C CA . TYR A 1 97 ? 83.592 31.906 108.479 1.00 52.30 104 TYR A CA 1
ATOM 780 C C . TYR A 1 97 ? 82.507 32.582 107.647 1.00 52.06 104 TYR A C 1
ATOM 781 O O . TYR A 1 97 ? 81.803 31.925 106.871 1.00 51.74 104 TYR A O 1
ATOM 790 N N . THR A 1 98 ? 82.354 33.888 107.797 1.00 51.81 105 THR A N 1
ATOM 791 C CA . THR A 1 98 ? 81.242 34.515 107.110 1.00 51.91 105 THR A CA 1
ATOM 792 C C . THR A 1 98 ? 81.433 34.571 105.582 1.00 51.76 105 THR A C 1
ATOM 793 O O . THR A 1 98 ? 80.459 34.623 104.819 1.00 51.98 105 THR A O 1
ATOM 797 N N . ASP A 1 99 ? 82.688 34.509 105.155 1.00 51.22 106 ASP A N 1
ATOM 798 C CA . ASP A 1 99 ? 83.021 34.370 103.755 1.00 50.80 106 ASP A CA 1
ATOM 799 C C . ASP A 1 99 ? 82.493 33.088 103.197 1.00 50.64 106 ASP A C 1
ATOM 800 O O . ASP A 1 99 ? 81.867 33.084 102.141 1.00 50.67 106 ASP A O 1
ATOM 805 N N . TYR A 1 100 ? 82.717 31.995 103.912 1.00 50.26 107 TYR A N 1
ATOM 806 C CA . TYR A 1 100 ? 82.204 30.714 103.467 1.00 49.89 107 TYR A CA 1
ATOM 807 C C . TYR A 1 100 ? 80.724 30.771 103.332 1.00 48.34 107 TYR A C 1
ATOM 808 O O . TYR A 1 100 ? 80.172 30.232 102.374 1.00 48.50 107 TYR A O 1
ATOM 817 N N . LEU A 1 101 ? 80.087 31.440 104.284 1.00 46.11 108 LEU A N 1
ATOM 818 C CA . LEU A 1 101 ? 78.652 31.562 104.273 1.00 44.26 108 LEU A CA 1
ATOM 819 C C . LEU A 1 101 ? 78.159 32.140 102.954 1.00 42.99 108 LEU A C 1
ATOM 820 O O . LEU A 1 101 ? 77.321 31.539 102.266 1.00 42.79 108 LEU A O 1
ATOM 825 N N . VAL A 1 102 ? 78.693 33.307 102.618 1.00 41.44 109 VAL A N 1
ATOM 826 C CA . VAL A 1 102 ? 78.405 33.961 101.358 1.00 40.41 109 VAL A CA 1
ATOM 827 C C . VAL A 1 102 ? 78.580 32.975 100.206 1.00 40.33 109 VAL A C 1
ATOM 828 O O . VAL A 1 102 ? 77.649 32.730 99.430 1.00 40.00 109 VAL A O 1
ATOM 832 N N . LYS A 1 103 ? 79.771 32.390 100.127 1.00 40.33 110 LYS A N 1
ATOM 833 C CA . LYS A 1 103 ? 80.103 31.467 99.060 1.00 40.57 110 LYS A CA 1
ATOM 834 C C . LYS A 1 103 ? 79.104 30.346 98.977 1.00 40.66 110 LYS A C 1
ATOM 835 O O . LYS A 1 103 ? 78.680 29.954 97.901 1.00 40.73 110 LYS A O 1
ATOM 841 N N . GLU A 1 104 ? 78.703 29.833 100.115 1.00 40.87 111 GLU A N 1
ATOM 842 C CA . GLU A 1 104 ? 77.684 28.840 100.090 1.00 41.34 111 GLU A CA 1
ATOM 843 C C . GLU A 1 104 ? 76.301 29.377 99.692 1.00 41.03 111 GLU A C 1
ATOM 844 O O . GLU A 1 104 ? 75.613 28.771 98.882 1.00 40.70 111 GLU A O 1
ATOM 850 N N . LEU A 1 105 ? 75.877 30.503 100.244 1.00 40.87 112 LEU A N 1
ATOM 851 C CA . LEU A 1 105 ? 74.635 31.089 99.753 1.00 41.02 112 LEU A CA 1
ATOM 852 C C . LEU A 1 105 ? 74.719 31.244 98.253 1.00 41.05 112 LEU A C 1
ATOM 853 O O . LEU A 1 105 ? 73.734 31.079 97.541 1.00 40.55 112 LEU A O 1
ATOM 858 N N . LEU A 1 106 ? 75.918 31.582 97.795 1.00 41.50 113 LEU A N 1
ATOM 859 C CA . LEU A 1 106 ? 76.177 31.796 96.388 1.00 42.19 113 LEU A CA 1
ATOM 860 C C . LEU A 1 106 ? 75.877 30.552 95.563 1.00 43.16 113 LEU A C 1
ATOM 861 O O . LEU A 1 106 ? 75.195 30.620 94.538 1.00 43.02 113 LEU A O 1
ATOM 866 N N . ARG A 1 107 ? 76.352 29.403 96.031 1.00 44.56 114 ARG A N 1
ATOM 867 C CA . ARG A 1 107 ? 76.108 28.169 95.300 1.00 45.46 114 ARG A CA 1
ATOM 868 C C . ARG A 1 107 ? 74.692 27.686 95.518 1.00 45.80 114 ARG A C 1
ATOM 869 O O . ARG A 1 107 ? 74.036 27.272 94.575 1.00 45.90 114 ARG A O 1
ATOM 877 N N . TYR A 1 108 ? 74.201 27.797 96.743 1.00 46.49 115 TYR A N 1
ATOM 878 C CA . TYR A 1 108 ? 72.852 27.342 97.040 1.00 47.30 115 TYR A CA 1
ATOM 879 C C . TYR A 1 108 ? 71.902 28.032 96.103 1.00 47.81 115 TYR A C 1
ATOM 880 O O . TYR A 1 108 ? 71.082 27.392 95.473 1.00 48.00 115 TYR A O 1
ATOM 889 N N . PHE A 1 109 ? 72.036 29.345 95.996 1.00 48.62 116 PHE A N 1
ATOM 890 C CA . PHE A 1 109 ? 71.062 30.123 95.273 1.00 49.47 116 PHE A CA 1
ATOM 891 C C . PHE A 1 109 ? 71.067 29.702 93.850 1.00 50.58 116 PHE A C 1
ATOM 892 O O . PHE A 1 109 ? 70.014 29.475 93.268 1.00 50.72 116 PHE A O 1
ATOM 900 N N . LYS A 1 110 ? 72.271 29.598 93.299 1.00 52.09 117 LYS A N 1
ATOM 901 C CA . LYS A 1 110 ? 72.446 29.290 91.889 1.00 53.56 117 LYS A CA 1
ATOM 902 C C . LYS A 1 110 ? 72.144 27.831 91.547 1.00 54.17 117 LYS A C 1
ATOM 903 O O . LYS A 1 110 ? 71.432 27.565 90.586 1.00 54.30 117 LYS A O 1
ATOM 909 N N . GLN A 1 111 ? 72.682 26.893 92.317 1.00 54.88 118 GLN A N 1
ATOM 910 C CA . GLN A 1 111 ? 72.462 25.506 92.002 1.00 55.72 118 GLN A CA 1
ATOM 911 C C . GLN A 1 111 ? 71.093 25.041 92.394 1.00 56.16 118 GLN A C 1
ATOM 912 O O . GLN A 1 111 ? 70.444 24.376 91.608 1.00 56.89 118 GLN A O 1
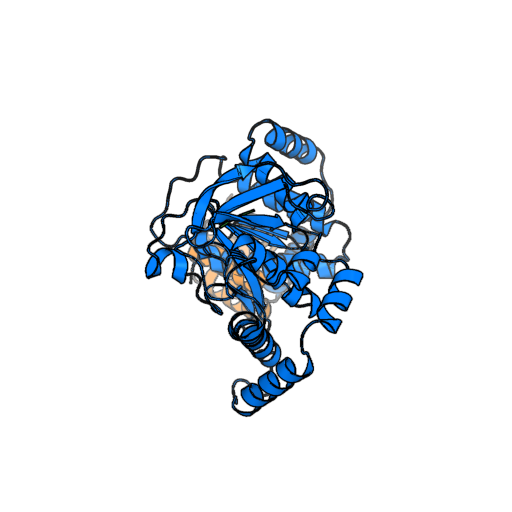ATOM 918 N N . ASP A 1 112 ? 70.632 25.371 93.592 1.00 56.22 119 ASP A N 1
ATOM 919 C CA . ASP A 1 112 ? 69.370 24.792 94.062 1.00 56.06 119 ASP A CA 1
ATOM 920 C C . ASP A 1 112 ? 68.228 25.745 94.003 1.00 54.96 119 ASP A C 1
ATOM 921 O O . ASP A 1 112 ? 67.179 25.389 93.535 1.00 55.48 119 ASP A O 1
ATOM 926 N N . PHE A 1 113 ? 68.402 26.954 94.494 1.00 53.64 120 PHE A N 1
ATOM 927 C CA . PHE A 1 113 ? 67.230 27.755 94.742 1.00 52.17 120 PHE A CA 1
ATOM 928 C C . PHE A 1 113 ? 66.517 28.304 93.507 1.00 51.67 120 PHE A C 1
ATOM 929 O O . PHE A 1 113 ? 65.341 28.019 93.273 1.00 51.54 120 PHE A O 1
ATOM 937 N N . PHE A 1 114 ? 67.247 29.076 92.719 1.00 51.01 121 PHE A N 1
ATOM 938 C CA . PHE A 1 114 ? 66.658 30.008 91.784 1.00 50.27 121 PHE A CA 1
ATOM 939 C C . PHE A 1 114 ? 66.993 29.575 90.371 1.00 50.35 121 PHE A C 1
ATOM 940 O O . PHE A 1 114 ? 68.024 28.931 90.121 1.00 50.61 121 PHE A O 1
ATOM 948 N N . LYS A 1 115 ? 66.116 29.940 89.447 1.00 50.18 122 LYS A N 1
ATOM 949 C CA . LYS A 1 115 ? 66.219 29.527 88.067 1.00 50.17 122 LYS A CA 1
ATOM 950 C C . LYS A 1 115 ? 66.528 30.747 87.175 1.00 49.06 122 LYS A C 1
ATOM 951 O O . LYS A 1 115 ? 66.101 31.868 87.452 1.00 48.98 122 LYS A O 1
ATOM 957 N N . TRP A 1 116 ? 67.295 30.534 86.116 1.00 48.15 123 TRP A N 1
ATOM 958 C CA . TRP A 1 116 ? 67.476 31.580 85.118 1.00 47.49 123 TRP A CA 1
ATOM 959 C C . TRP A 1 116 ? 66.416 31.462 84.037 1.00 47.80 123 TRP A C 1
ATOM 960 O O . TRP A 1 116 ? 66.168 30.371 83.516 1.00 47.62 123 TRP A O 1
ATOM 971 N N . CYS A 1 117 ? 65.814 32.586 83.672 1.00 48.29 124 CYS A N 1
ATOM 972 C CA . CYS A 1 117 ? 64.722 32.538 82.720 1.00 49.06 124 CYS A CA 1
ATOM 973 C C . CYS A 1 117 ? 65.014 33.361 81.471 1.00 50.07 124 CYS A C 1
ATOM 974 O O . CYS A 1 117 ? 64.890 34.585 81.468 1.00 50.14 124 CYS A O 1
ATOM 977 N N . ASN A 1 118 ? 65.422 32.665 80.412 1.00 51.49 125 ASN A N 1
ATOM 978 C CA . ASN A 1 118 ? 65.746 33.290 79.146 1.00 52.85 125 ASN A CA 1
ATOM 979 C C . ASN A 1 118 ? 64.501 33.685 78.387 1.00 52.86 125 ASN A C 1
ATOM 980 O O . ASN A 1 118 ? 64.242 34.866 78.180 1.00 52.77 125 ASN A O 1
ATOM 985 N N . LYS A 1 119 ? 63.773 32.678 77.924 1.00 53.04 126 LYS A N 1
ATOM 986 C CA . LYS A 1 119 ? 62.378 32.827 77.596 1.00 53.49 126 LYS A CA 1
ATOM 987 C C . LYS A 1 119 ? 61.715 31.850 78.541 1.00 53.36 126 LYS A C 1
ATOM 988 O O . LYS A 1 119 ? 62.314 30.830 78.868 1.00 53.36 126 LYS A O 1
ATOM 994 N N . PRO A 1 120 ? 60.466 32.119 78.956 1.00 53.54 127 PRO A N 1
ATOM 995 C CA . PRO A 1 120 ? 59.814 31.272 79.944 1.00 53.92 127 PRO A CA 1
ATOM 996 C C . PRO A 1 120 ? 59.529 29.912 79.366 1.00 54.69 127 PRO A C 1
ATOM 997 O O . PRO A 1 120 ? 59.637 29.727 78.178 1.00 54.20 127 PRO A O 1
ATOM 1001 N N . ASP A 1 121 ? 59.176 28.962 80.209 1.00 56.61 128 ASP A N 1
ATOM 1002 C CA . ASP A 1 121 ? 58.775 27.662 79.727 1.00 58.71 128 ASP A CA 1
ATOM 1003 C C . ASP A 1 121 ? 57.321 27.737 79.479 1.00 60.21 128 ASP A C 1
ATOM 1004 O O . ASP A 1 121 ? 56.649 28.613 80.016 1.00 60.19 128 ASP A O 1
ATOM 1009 N N . CYS A 1 122 ? 56.835 26.850 78.629 1.00 62.94 129 CYS A N 1
ATOM 1010 C CA . CYS A 1 122 ? 55.456 26.935 78.206 1.00 64.76 129 CYS A CA 1
ATOM 1011 C C . CYS A 1 122 ? 54.622 26.245 79.243 1.00 66.29 129 CYS A C 1
ATOM 1012 O O . CYS A 1 122 ? 54.750 25.039 79.458 1.00 66.24 129 CYS A O 1
ATOM 1015 N N . ASN A 1 123 ? 53.785 27.013 79.919 1.00 68.45 130 ASN A N 1
ATOM 1016 C CA . ASN A 1 123 ? 53.092 26.424 81.035 1.00 71.01 130 ASN A CA 1
ATOM 1017 C C . ASN A 1 123 ? 52.083 25.370 80.627 1.00 71.96 130 ASN A C 1
ATOM 1018 O O . ASN A 1 123 ? 51.927 24.391 81.340 1.00 72.34 130 ASN A O 1
ATOM 1023 N N . HIS A 1 124 ? 51.428 25.516 79.479 1.00 73.06 131 HIS A N 1
ATOM 1024 C CA . HIS A 1 124 ? 50.594 24.417 79.033 1.00 74.24 131 HIS A CA 1
ATOM 1025 C C . HIS A 1 124 ? 51.413 23.159 78.688 1.00 74.25 131 HIS A C 1
ATOM 1026 O O . HIS A 1 124 ? 51.099 22.074 79.160 1.00 74.01 131 HIS A O 1
ATOM 1033 N N . CYS A 1 125 ? 52.437 23.302 77.846 1.00 74.82 132 CYS A N 1
ATOM 1034 C CA . CYS A 1 125 ? 53.263 22.160 77.420 1.00 75.46 132 CYS A CA 1
ATOM 1035 C C . CYS A 1 125 ? 54.002 21.572 78.600 1.00 76.74 132 CYS A C 1
ATOM 1036 O O . CYS A 1 125 ? 53.689 21.903 79.733 1.00 76.62 132 CYS A O 1
ATOM 1039 N N . GLY A 1 126 ? 54.988 20.716 78.328 1.00 78.66 133 GLY A N 1
ATOM 1040 C CA . GLY A 1 126 ? 55.895 20.212 79.364 1.00 81.39 133 GLY A CA 1
ATOM 1041 C C . GLY A 1 126 ? 56.618 21.299 80.173 1.00 83.37 133 GLY A C 1
ATOM 1042 O O . GLY A 1 126 ? 56.239 22.483 80.180 1.00 83.39 133 GLY A O 1
ATOM 1043 N N . GLN A 1 127 ? 57.671 20.900 80.869 1.00 85.25 134 GLN A N 1
ATOM 1044 C CA . GLN A 1 127 ? 58.407 21.849 81.676 1.00 86.95 134 GLN A CA 1
ATOM 1045 C C . GLN A 1 127 ? 59.635 22.399 80.945 1.00 87.60 134 GLN A C 1
ATOM 1046 O O . GLN A 1 127 ? 59.783 23.607 80.893 1.00 87.92 134 GLN A O 1
ATOM 1052 N N . ASN A 1 128 ? 60.474 21.556 80.334 1.00 88.12 135 ASN A N 1
ATOM 1053 C CA . ASN A 1 128 ? 61.737 22.065 79.747 1.00 88.40 135 ASN A CA 1
ATOM 1054 C C . ASN A 1 128 ? 61.696 22.594 78.293 1.00 87.87 135 ASN A C 1
ATOM 1055 O O . ASN A 1 128 ? 62.596 22.359 77.481 1.00 87.71 135 ASN A O 1
ATOM 1060 N N . THR A 1 129 ? 60.656 23.373 78.030 1.00 87.09 136 THR A N 1
ATOM 1061 C CA . THR A 1 129 ? 60.263 23.843 76.719 1.00 86.13 136 THR A CA 1
ATOM 1062 C C . THR A 1 129 ? 60.441 25.359 76.558 1.00 85.21 136 THR A C 1
ATOM 1063 O O . THR A 1 129 ? 59.626 26.126 77.071 1.00 85.49 136 THR A O 1
ATOM 1067 N N . SER A 1 130 ? 61.456 25.811 75.830 1.00 83.87 137 SER A N 1
ATOM 1068 C CA . SER A 1 130 ? 61.629 27.262 75.668 1.00 82.57 137 SER A CA 1
ATOM 1069 C C . SER A 1 130 ? 62.388 27.732 74.408 1.00 81.98 137 SER A C 1
ATOM 1070 O O . SER A 1 130 ? 63.384 28.465 74.506 1.00 82.21 137 SER A O 1
ATOM 1073 N N . GLU A 1 131 ? 61.918 27.315 73.231 1.00 80.68 138 GLU A N 1
ATOM 1074 C CA . GLU A 1 131 ? 62.433 27.831 71.944 1.00 79.21 138 GLU A CA 1
ATOM 1075 C C . GLU A 1 131 ? 61.298 27.747 70.956 1.00 76.88 138 GLU A C 1
ATOM 1076 O O . GLU A 1 131 ? 61.177 28.551 70.014 1.00 77.06 138 GLU A O 1
ATOM 1082 N N . ASN A 1 132 ? 60.463 26.752 71.194 1.00 73.46 139 ASN A N 1
ATOM 1083 C CA . ASN A 1 132 ? 59.118 26.758 70.690 1.00 70.10 139 ASN A CA 1
ATOM 1084 C C . ASN A 1 132 ? 58.364 27.818 71.508 1.00 66.52 139 ASN A C 1
ATOM 1085 O O . ASN A 1 132 ? 57.192 27.662 71.864 1.00 66.87 139 ASN A O 1
ATOM 1090 N N . MET A 1 133 ? 59.088 28.884 71.839 1.00 61.34 140 MET A N 1
ATOM 1091 C CA . MET A 1 133 ? 58.522 30.091 72.404 1.00 55.49 140 MET A CA 1
ATOM 1092 C C . MET A 1 133 ? 59.035 31.233 71.532 1.00 53.33 140 MET A C 1
ATOM 1093 O O . MET A 1 133 ? 60.241 31.429 71.424 1.00 52.65 140 MET A O 1
ATOM 1098 N N . THR A 1 134 ? 58.139 31.950 70.862 1.00 50.87 141 THR A N 1
ATOM 1099 C CA . THR A 1 134 ? 58.574 33.174 70.178 1.00 49.06 141 THR A CA 1
ATOM 1100 C C . THR A 1 134 ? 57.964 34.460 70.714 1.00 47.83 141 THR A C 1
ATOM 1101 O O . THR A 1 134 ? 56.765 34.566 70.879 1.00 47.18 141 THR A O 1
ATOM 1105 N N . PRO A 1 135 ? 58.822 35.435 71.000 1.00 47.47 142 PRO A N 1
ATOM 1106 C CA . PRO A 1 135 ? 58.493 36.681 71.650 1.00 48.16 142 PRO A CA 1
ATOM 1107 C C . PRO A 1 135 ? 57.496 37.507 70.895 1.00 49.21 142 PRO A C 1
ATOM 1108 O O . PRO A 1 135 ? 57.750 37.919 69.786 1.00 48.84 142 PRO A O 1
ATOM 1112 N N . LEU A 1 136 ? 56.377 37.778 71.529 1.00 51.37 143 LEU A N 1
ATOM 1113 C CA . LEU A 1 136 ? 55.427 38.728 71.002 1.00 54.01 143 LEU A CA 1
ATOM 1114 C C . LEU A 1 136 ? 55.681 40.167 71.480 1.00 56.40 143 LEU A C 1
ATOM 1115 O O . LEU A 1 136 ? 54.874 41.057 71.216 1.00 56.73 143 LEU A O 1
ATOM 1120 N N . GLY A 1 137 ? 56.786 40.402 72.185 1.00 59.18 144 GLY A N 1
ATOM 1121 C CA . GLY A 1 137 ? 57.029 41.710 72.818 1.00 62.33 144 GLY A CA 1
ATOM 1122 C C . GLY A 1 137 ? 56.309 41.904 74.157 1.00 64.43 144 GLY A C 1
ATOM 1123 O O . GLY A 1 137 ? 55.751 40.943 74.735 1.00 64.57 144 GLY A O 1
ATOM 1124 N N . SER A 1 138 ? 56.303 43.155 74.636 1.00 65.96 145 SER A N 1
ATOM 1125 C CA . SER A 1 138 ? 55.864 43.490 76.009 1.00 67.18 145 SER A CA 1
ATOM 1126 C C . SER A 1 138 ? 54.476 44.104 76.148 1.00 67.43 145 SER A C 1
ATOM 1127 O O . SER A 1 138 ? 53.933 44.630 75.187 1.00 68.01 145 SER A O 1
ATOM 1130 N N . GLN A 1 139 ? 53.907 44.034 77.350 1.00 67.41 146 GLN A N 1
ATOM 1131 C CA . GLN A 1 139 ? 52.706 44.810 77.691 1.00 67.24 146 GLN A CA 1
ATOM 1132 C C . GLN A 1 139 ? 52.572 45.076 79.211 1.00 67.44 146 GLN A C 1
ATOM 1133 O O . GLN A 1 139 ? 53.244 44.429 80.033 1.00 67.43 146 GLN A O 1
ATOM 1139 N N . GLY A 1 140 ? 51.732 46.057 79.563 1.00 67.42 147 GLY A N 1
ATOM 1140 C CA . GLY A 1 140 ? 51.430 46.404 80.962 1.00 67.02 147 GLY A CA 1
ATOM 1141 C C . GLY A 1 140 ? 50.913 45.197 81.728 1.00 66.69 147 GLY A C 1
ATOM 1142 O O . GLY A 1 140 ? 50.435 44.240 81.118 1.00 67.00 147 GLY A O 1
ATOM 1143 N N . PRO A 1 141 ? 51.005 45.229 83.064 1.00 66.28 148 PRO A N 1
ATOM 1144 C CA . PRO A 1 141 ? 50.776 44.060 83.905 1.00 66.20 148 PRO A CA 1
ATOM 1145 C C . PRO A 1 141 ? 49.305 43.835 84.115 1.00 66.52 148 PRO A C 1
ATOM 1146 O O . PRO A 1 141 ? 48.544 44.792 84.170 1.00 66.19 148 PRO A O 1
ATOM 1150 N N . ASN A 1 142 ? 48.911 42.578 84.255 1.00 67.46 149 ASN A N 1
ATOM 1151 C CA . ASN A 1 142 ? 47.494 42.222 84.209 1.00 68.84 149 ASN A CA 1
ATOM 1152 C C . ASN A 1 142 ? 46.659 42.721 85.388 1.00 69.75 149 ASN A C 1
ATOM 1153 O O . ASN A 1 142 ? 45.530 42.262 85.593 1.00 70.53 149 ASN A O 1
ATOM 1158 N N . GLY A 1 143 ? 47.189 43.658 86.163 1.00 70.46 150 GLY A N 1
ATOM 1159 C CA . GLY A 1 143 ? 46.478 44.112 87.354 1.00 71.37 150 GLY A CA 1
ATOM 1160 C C . GLY A 1 143 ? 46.649 43.129 88.500 1.00 72.06 150 GLY A C 1
ATOM 1161 O O . GLY A 1 143 ? 46.971 43.521 89.617 1.00 72.51 150 GLY A O 1
ATOM 1162 N N . GLU A 1 144 ? 46.433 41.847 88.237 1.00 72.42 151 GLU A N 1
ATOM 1163 C CA . GLU A 1 144 ? 46.701 40.836 89.234 1.00 72.85 151 GLU A CA 1
ATOM 1164 C C . GLU A 1 144 ? 48.199 40.808 89.533 1.00 72.29 151 GLU A C 1
ATOM 1165 O O . GLU A 1 144 ? 48.608 40.710 90.671 1.00 72.41 151 GLU A O 1
ATOM 1171 N N . GLU A 1 145 ? 49.026 40.912 88.506 1.00 71.67 152 GLU A N 1
ATOM 1172 C CA . GLU A 1 145 ? 50.466 40.877 88.702 1.00 70.81 152 GLU A CA 1
ATOM 1173 C C . GLU A 1 145 ? 50.983 42.297 88.879 1.00 70.35 152 GLU A C 1
ATOM 1174 O O . GLU A 1 145 ? 52.168 42.538 88.746 1.00 70.31 152 GLU A O 1
ATOM 1180 N N . SER A 1 146 ? 50.084 43.236 89.170 1.00 69.96 153 SER A N 1
ATOM 1181 C CA . SER A 1 146 ? 50.487 44.559 89.678 1.00 69.95 153 SER A CA 1
ATOM 1182 C C . SER A 1 146 ? 50.402 44.606 91.183 1.00 69.77 153 SER A C 1
ATOM 1183 O O . SER A 1 146 ? 50.839 45.581 91.792 1.00 69.48 153 SER A O 1
ATOM 1186 N N . LYS A 1 147 ? 49.806 43.562 91.767 1.00 69.90 154 LYS A N 1
ATOM 1187 C CA . LYS A 1 147 ? 49.806 43.352 93.213 1.00 70.11 154 LYS A CA 1
ATOM 1188 C C . LYS A 1 147 ? 51.253 43.359 93.687 1.00 69.90 154 LYS A C 1
ATOM 1189 O O . LYS A 1 147 ? 51.550 43.824 94.777 1.00 70.19 154 LYS A O 1
ATOM 1195 N N . PHE A 1 148 ? 52.150 42.871 92.840 1.00 69.64 155 PHE A N 1
ATOM 1196 C CA . PHE A 1 148 ? 53.565 42.802 93.157 1.00 69.45 155 PHE A CA 1
ATOM 1197 C C . PHE A 1 148 ? 54.251 43.921 92.408 1.00 69.79 155 PHE A C 1
ATOM 1198 O O . PHE A 1 148 ? 53.591 44.856 91.973 1.00 69.71 155 PHE A O 1
ATOM 1206 N N . ASN A 1 149 ? 55.558 43.904 92.283 1.00 70.41 156 ASN A N 1
ATOM 1207 C CA . ASN A 1 149 ? 56.142 45.134 91.792 1.00 71.34 156 ASN A CA 1
ATOM 1208 C C . ASN A 1 149 ? 56.546 45.149 90.353 1.00 70.92 156 ASN A C 1
ATOM 1209 O O . ASN A 1 149 ? 57.715 45.338 90.003 1.00 70.96 156 ASN A O 1
ATOM 1214 N N . CYS A 1 150 ? 55.522 45.003 89.527 1.00 70.31 157 CYS A N 1
ATOM 1215 C CA . CYS A 1 150 ? 55.679 44.674 88.130 1.00 69.35 157 CYS A CA 1
ATOM 1216 C C . CYS A 1 150 ? 55.173 45.798 87.261 1.00 68.35 157 CYS A C 1
ATOM 1217 O O . CYS A 1 150 ? 54.017 46.192 87.373 1.00 68.34 157 CYS A O 1
ATOM 1220 N N . GLY A 1 151 ? 56.046 46.316 86.405 1.00 67.14 158 GLY A N 1
ATOM 1221 C CA . GLY A 1 151 ? 55.698 47.434 85.539 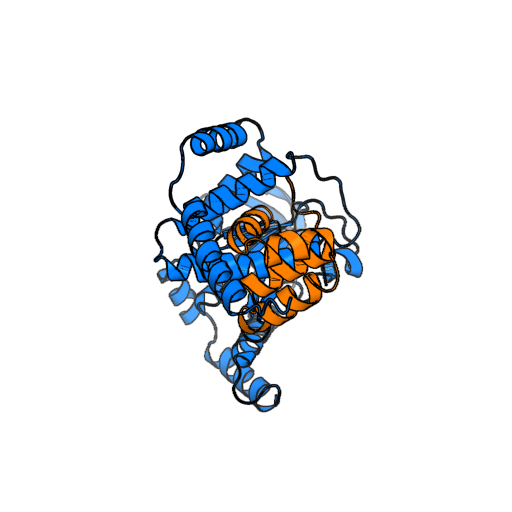1.00 65.83 158 GLY A CA 1
ATOM 1222 C C . GLY A 1 151 ? 55.629 47.057 84.069 1.00 64.78 158 GLY A C 1
ATOM 1223 O O . GLY A 1 151 ? 55.409 47.915 83.216 1.00 64.92 158 GLY A O 1
ATOM 1224 N N . THR A 1 152 ? 55.828 45.771 83.771 1.00 63.44 159 THR A N 1
ATOM 1225 C CA . THR A 1 152 ? 55.927 45.275 82.382 1.00 61.79 159 THR A CA 1
ATOM 1226 C C . THR A 1 152 ? 56.053 43.749 82.301 1.00 60.51 159 THR A C 1
ATOM 1227 O O . THR A 1 152 ? 56.817 43.128 83.048 1.00 60.53 159 THR A O 1
ATOM 1231 N N . VAL A 1 153 ? 55.304 43.158 81.379 1.00 58.78 160 VAL A N 1
ATOM 1232 C CA . VAL A 1 153 ? 55.323 41.714 81.179 1.00 57.24 160 VAL A CA 1
ATOM 1233 C C . VAL A 1 153 ? 55.794 41.358 79.768 1.00 56.32 160 VAL A C 1
ATOM 1234 O O . VAL A 1 153 ? 55.145 41.724 78.796 1.00 56.19 160 VAL A O 1
ATOM 1238 N N . GLU A 1 154 ? 56.926 40.660 79.656 1.00 55.26 161 GLU A N 1
ATOM 1239 C CA . GLU A 1 154 ? 57.389 40.152 78.366 1.00 54.32 161 GLU A CA 1
ATOM 1240 C C . GLU A 1 154 ? 56.538 38.953 78.066 1.00 53.78 161 GLU A C 1
ATOM 1241 O O . GLU A 1 154 ? 56.330 38.111 78.943 1.00 53.86 161 GLU A O 1
ATOM 1247 N N . ILE A 1 155 ? 55.998 38.886 76.854 1.00 53.19 162 ILE A N 1
ATOM 1248 C CA . ILE A 1 155 ? 55.010 37.842 76.563 1.00 52.61 162 ILE A CA 1
ATOM 1249 C C . ILE A 1 155 ? 55.458 36.920 75.426 1.00 51.97 162 ILE A C 1
ATOM 1250 O O . ILE A 1 155 ? 56.110 37.345 74.472 1.00 51.87 162 ILE A O 1
ATOM 1255 N N . TYR A 1 156 ? 55.123 35.646 75.557 1.00 51.45 163 TYR A N 1
ATOM 1256 C CA . TYR A 1 156 ? 55.613 34.638 74.638 1.00 51.10 163 TYR A CA 1
ATOM 1257 C C . TYR A 1 156 ? 54.505 33.756 74.067 1.00 51.13 163 TYR A C 1
ATOM 1258 O O . TYR A 1 156 ? 53.510 33.468 74.746 1.00 51.01 163 TYR A O 1
ATOM 1267 N N . LYS A 1 157 ? 54.676 33.366 72.800 1.00 50.82 164 LYS A N 1
ATOM 1268 C CA . LYS A 1 157 ? 53.776 32.454 72.124 1.00 50.15 164 LYS A CA 1
ATOM 1269 C C . LYS A 1 157 ? 54.500 31.165 71.949 1.00 50.53 164 LYS A C 1
ATOM 1270 O O . LYS A 1 157 ? 55.643 31.156 71.507 1.00 50.08 164 LYS A O 1
ATOM 1276 N N . CYS A 1 158 ? 53.827 30.081 72.315 1.00 51.39 165 CYS A N 1
ATOM 1277 C CA . CYS A 1 158 ? 54.382 28.758 72.190 1.00 52.20 165 CYS A CA 1
ATOM 1278 C C . CYS A 1 158 ? 54.041 28.243 70.830 1.00 52.90 165 CYS A C 1
ATOM 1279 O O . CYS A 1 158 ? 52.910 28.348 70.398 1.00 53.16 165 CYS A O 1
ATOM 1282 N N . ASN A 1 159 ? 55.027 27.664 70.165 1.00 53.67 166 ASN A N 1
ATOM 1283 C CA . ASN A 1 159 ? 54.867 27.202 68.803 1.00 54.02 166 ASN A CA 1
ATOM 1284 C C . ASN A 1 159 ? 54.451 25.754 68.687 1.00 54.70 166 ASN A C 1
ATOM 1285 O O . ASN A 1 159 ? 54.436 25.206 67.604 1.00 54.77 166 ASN A O 1
ATOM 1290 N N . ARG A 1 160 ? 54.077 25.140 69.796 1.00 55.48 167 ARG A N 1
ATOM 1291 C CA . ARG A 1 160 ? 53.863 23.713 69.802 1.00 56.57 167 ARG A CA 1
ATOM 1292 C C . ARG A 1 160 ? 52.430 23.396 70.209 1.00 56.68 167 ARG A C 1
ATOM 1293 O O . ARG A 1 160 ? 51.903 22.327 69.887 1.00 56.48 167 ARG A O 1
ATOM 1301 N N . CYS A 1 161 ? 51.813 24.335 70.926 1.00 56.99 168 CYS A N 1
ATOM 1302 C CA . CYS A 1 161 ? 50.438 24.211 71.401 1.00 57.21 168 CYS A CA 1
ATOM 1303 C C . CYS A 1 161 ? 49.746 25.522 71.109 1.00 57.26 168 CYS A C 1
ATOM 1304 O O . CYS A 1 161 ? 48.522 25.635 71.213 1.00 56.98 168 CYS A O 1
ATOM 1307 N N . GLY A 1 162 ? 50.560 26.521 70.782 1.00 57.54 169 GLY A N 1
ATOM 1308 C CA . GLY A 1 162 ? 50.081 27.833 70.371 1.00 57.95 169 GLY A CA 1
ATOM 1309 C C . GLY A 1 162 ? 49.414 28.629 71.456 1.00 58.15 169 GLY A C 1
ATOM 1310 O O . GLY A 1 162 ? 48.528 29.411 71.180 1.00 58.23 169 GLY A O 1
ATOM 1311 N N . ASN A 1 163 ? 49.846 28.416 72.692 1.00 58.62 170 ASN A N 1
ATOM 1312 C CA . ASN A 1 163 ? 49.350 29.155 73.856 1.00 58.81 170 ASN A CA 1
ATOM 1313 C C . ASN A 1 163 ? 50.287 30.276 74.305 1.00 58.33 170 ASN A C 1
ATOM 1314 O O . ASN A 1 163 ? 51.517 30.144 74.203 1.00 58.55 170 ASN A O 1
ATOM 1319 N N . ILE A 1 164 ? 49.705 31.361 74.818 1.00 57.18 171 ILE A N 1
ATOM 1320 C CA . ILE A 1 164 ? 50.489 32.443 75.416 1.00 55.82 171 ILE A CA 1
ATOM 1321 C C . ILE A 1 164 ? 51.010 32.025 76.779 1.00 54.86 171 ILE A C 1
ATOM 1322 O O . ILE A 1 164 ? 50.274 31.468 77.569 1.00 54.89 171 ILE A O 1
ATOM 1327 N N . THR A 1 165 ? 52.277 32.289 77.048 1.00 53.63 172 THR A N 1
ATOM 1328 C CA . THR A 1 165 ? 52.812 32.176 78.395 1.00 52.87 172 THR A CA 1
ATOM 1329 C C . THR A 1 165 ? 53.360 33.556 78.716 1.00 52.40 172 THR A C 1
ATOM 1330 O O . THR A 1 165 ? 53.896 34.221 77.825 1.00 52.73 172 THR A O 1
ATOM 1334 N N . ARG A 1 166 ? 53.204 34.017 79.956 1.00 51.33 173 ARG A N 1
ATOM 1335 C CA . ARG A 1 166 ? 53.699 35.349 80.275 1.00 50.32 173 ARG A CA 1
ATOM 1336 C C . ARG A 1 166 ? 54.852 35.325 81.232 1.00 49.53 173 ARG A C 1
ATOM 1337 O O . ARG A 1 166 ? 55.039 34.381 81.993 1.00 49.32 173 ARG A O 1
ATOM 1345 N N . PHE A 1 167 ? 55.655 36.367 81.166 1.00 48.72 174 PHE A N 1
ATOM 1346 C CA . PHE A 1 167 ? 56.800 36.441 82.028 1.00 48.12 174 PHE A CA 1
ATOM 1347 C C . PHE A 1 167 ? 56.817 37.831 82.572 1.00 48.32 174 PHE A C 1
ATOM 1348 O O . PHE A 1 167 ? 57.314 38.751 81.919 1.00 48.50 174 PHE A O 1
ATOM 1356 N N . PRO A 1 168 ? 56.272 37.997 83.783 1.00 48.41 175 PRO A N 1
ATOM 1357 C CA . PRO A 1 168 ? 56.125 39.355 84.243 1.00 48.25 175 PRO A CA 1
ATOM 1358 C C . PRO A 1 168 ? 57.393 39.727 84.970 1.00 48.20 175 PRO A C 1
ATOM 1359 O O . PRO A 1 168 ? 58.033 38.881 85.622 1.00 47.91 175 PRO A O 1
ATOM 1363 N N . ARG A 1 169 ? 57.779 40.981 84.853 1.00 48.33 176 ARG A N 1
ATOM 1364 C CA . ARG A 1 169 ? 58.982 41.369 85.543 1.00 48.84 176 ARG A CA 1
ATOM 1365 C C . ARG A 1 169 ? 58.786 42.209 86.840 1.00 48.79 176 ARG A C 1
ATOM 1366 O O . ARG A 1 169 ? 58.539 43.426 86.818 1.00 48.68 176 ARG A O 1
ATOM 1374 N N . TYR A 1 170 ? 58.906 41.482 87.956 1.00 48.62 177 TYR A N 1
ATOM 1375 C CA . TYR A 1 170 ? 58.539 41.897 89.291 1.00 48.39 177 TYR A CA 1
ATOM 1376 C C . TYR A 1 170 ? 59.695 42.466 90.061 1.00 49.62 177 TYR A C 1
ATOM 1377 O O . TYR A 1 170 ? 60.794 41.930 89.970 1.00 49.87 177 TYR A O 1
ATOM 1386 N N . ASN A 1 171 ? 59.450 43.482 90.889 1.00 51.10 178 ASN A N 1
ATOM 1387 C CA . ASN A 1 171 ? 60.490 43.967 91.820 1.00 52.51 178 ASN A CA 1
ATOM 1388 C C . ASN A 1 171 ? 60.314 43.615 93.287 1.00 52.76 178 ASN A C 1
ATOM 1389 O O . ASN A 1 171 ? 61.237 43.838 94.079 1.00 53.24 178 ASN A O 1
ATOM 1394 N N . ASP A 1 172 ? 59.142 43.085 93.649 1.00 52.49 179 ASP A N 1
ATOM 1395 C CA . ASP A 1 172 ? 58.913 42.528 94.980 1.00 51.82 179 ASP A CA 1
ATOM 1396 C C . ASP A 1 172 ? 59.723 41.243 95.179 1.00 49.99 179 ASP A C 1
ATOM 1397 O O . ASP A 1 172 ? 59.420 40.209 94.605 1.00 49.84 179 ASP A O 1
ATOM 1402 N N . PRO A 1 173 ? 60.728 41.297 96.038 1.00 48.36 180 PRO A N 1
ATOM 1403 C CA . PRO A 1 173 ? 61.613 40.182 96.197 1.00 47.58 180 PRO A CA 1
ATOM 1404 C C . PRO A 1 173 ? 60.887 38.988 96.768 1.00 46.99 180 PRO A C 1
ATOM 1405 O O . PRO A 1 173 ? 61.306 37.845 96.550 1.00 47.52 180 PRO A O 1
ATOM 1409 N N . ILE A 1 174 ? 59.816 39.228 97.512 1.00 45.87 181 ILE A N 1
ATOM 1410 C CA . ILE A 1 174 ? 59.107 38.107 98.113 1.00 45.05 181 ILE A CA 1
ATOM 1411 C C . ILE A 1 174 ? 58.363 37.364 97.030 1.00 44.56 181 ILE A C 1
ATOM 1412 O O . ILE A 1 174 ? 58.211 36.139 97.082 1.00 44.58 181 ILE A O 1
ATOM 1417 N N . LYS A 1 175 ? 57.904 38.113 96.041 1.00 43.79 182 LYS A N 1
ATOM 1418 C CA . LYS A 1 175 ? 57.198 37.501 94.958 1.00 43.35 182 LYS A CA 1
ATOM 1419 C C . LYS A 1 175 ? 58.120 36.530 94.235 1.00 43.15 182 LYS A C 1
ATOM 1420 O O . LYS A 1 175 ? 57.709 35.394 93.903 1.00 42.95 182 LYS A O 1
ATOM 1426 N N . LEU A 1 176 ? 59.362 36.986 94.040 1.00 42.93 183 LEU A N 1
ATOM 1427 C CA . LEU A 1 176 ? 60.435 36.222 93.407 1.00 43.09 183 LEU A CA 1
ATOM 1428 C C . LEU A 1 176 ? 60.684 34.977 94.184 1.00 44.03 183 LEU A C 1
ATOM 1429 O O . LEU A 1 176 ? 61.008 33.923 93.631 1.00 43.64 183 LEU A O 1
ATOM 1434 N N . LEU A 1 177 ? 60.524 35.123 95.492 1.00 45.55 184 LEU A N 1
ATOM 1435 C CA . LEU A 1 177 ? 60.627 34.009 96.421 1.00 47.23 184 LEU A CA 1
ATOM 1436 C C . LEU A 1 177 ? 59.647 32.877 96.093 1.00 48.20 184 LEU A C 1
ATOM 1437 O O . LEU A 1 177 ? 59.798 31.768 96.586 1.00 48.40 184 LEU A O 1
ATOM 1442 N N . GLU A 1 178 ? 58.652 33.158 95.258 1.00 49.44 185 GLU A N 1
ATOM 1443 C CA . GLU A 1 178 ? 57.686 32.147 94.881 1.00 50.60 185 GLU A CA 1
ATOM 1444 C C . GLU A 1 178 ? 57.881 31.736 93.413 1.00 49.78 185 GLU A C 1
ATOM 1445 O O . GLU A 1 178 ? 57.917 30.535 93.100 1.00 49.87 185 GLU A O 1
ATOM 1451 N N . THR A 1 179 ? 58.029 32.719 92.523 1.00 48.41 186 THR A N 1
ATOM 1452 C CA . THR A 1 179 ? 58.272 32.429 91.111 1.00 46.86 186 THR A CA 1
ATOM 1453 C C . THR A 1 179 ? 59.601 31.709 90.933 1.00 46.06 186 THR A C 1
ATOM 1454 O O . THR A 1 179 ? 59.696 30.786 90.161 1.00 45.49 186 THR A O 1
ATOM 1458 N N . ARG A 1 180 ? 60.624 32.152 91.657 1.00 45.81 187 ARG A N 1
ATOM 1459 C CA . ARG A 1 180 ? 61.915 31.461 91.728 1.00 45.66 187 ARG A CA 1
ATOM 1460 C C . ARG A 1 180 ? 62.709 31.439 90.438 1.00 45.08 187 ARG A C 1
ATOM 1461 O O . ARG A 1 180 ? 63.414 30.464 90.157 1.00 45.33 187 ARG A O 1
ATOM 1469 N N . LYS A 1 181 ? 62.613 32.520 89.674 1.00 44.19 188 LYS A N 1
ATOM 1470 C CA . LYS A 1 181 ? 63.261 32.613 88.376 1.00 43.15 188 LYS A CA 1
ATOM 1471 C C . LYS A 1 181 ? 63.257 34.047 87.911 1.00 42.93 188 LYS A C 1
ATOM 1472 O O . LYS A 1 181 ? 62.309 34.798 88.179 1.00 42.38 188 LYS A O 1
ATOM 1478 N N . GLY A 1 182 ? 64.308 34.403 87.183 1.00 42.89 189 GLY A N 1
ATOM 1479 C CA . GLY A 1 182 ? 64.387 35.687 86.515 1.00 42.76 189 GLY A CA 1
ATOM 1480 C C . GLY A 1 182 ? 65.715 35.904 85.840 1.00 42.83 189 GLY A C 1
ATOM 1481 O O . GLY A 1 182 ? 66.464 34.959 85.584 1.00 42.59 189 GLY A O 1
ATOM 1482 N N . ARG A 1 183 ? 65.988 37.164 85.545 1.00 43.10 190 ARG A N 1
ATOM 1483 C CA . ARG A 1 183 ? 67.263 37.553 85.004 1.00 43.86 190 ARG A CA 1
ATOM 1484 C C . ARG A 1 183 ? 68.052 38.312 86.038 1.00 44.75 190 ARG A C 1
ATOM 1485 O O . ARG A 1 183 ? 67.686 38.309 87.212 1.00 45.21 190 ARG A O 1
ATOM 1493 N N . CYS A 1 184 ? 69.144 38.949 85.627 1.00 45.49 191 CYS A N 1
ATOM 1494 C CA . CYS A 1 184 ? 70.039 39.565 86.595 1.00 46.29 191 CYS A CA 1
ATOM 1495 C C . CYS A 1 184 ? 69.261 40.470 87.540 1.00 45.94 191 CYS A C 1
ATOM 1496 O O . CYS A 1 184 ? 69.535 40.502 88.725 1.00 46.14 191 CYS A O 1
ATOM 1499 N N . GLY A 1 185 ? 68.268 41.174 87.007 1.00 45.57 192 GLY A N 1
ATOM 1500 C CA . GLY A 1 185 ? 67.434 42.064 87.797 1.00 45.00 192 GLY A CA 1
ATOM 1501 C C . GLY A 1 185 ? 66.907 41.346 89.010 1.00 44.75 192 GLY A C 1
ATOM 1502 O O . GLY A 1 185 ? 67.252 41.691 90.156 1.00 44.85 192 GLY A O 1
ATOM 1503 N N . GLU A 1 186 ? 66.086 40.332 88.762 1.00 44.32 193 GLU A N 1
ATOM 1504 C CA . GLU A 1 186 ? 65.517 39.568 89.855 1.00 44.02 193 GLU A CA 1
ATOM 1505 C C . GLU A 1 186 ? 66.600 38.844 90.601 1.00 43.52 193 GLU A C 1
ATOM 1506 O O . GLU A 1 186 ? 66.597 38.847 91.826 1.00 43.74 193 GLU A O 1
ATOM 1512 N N . TRP A 1 187 ? 67.552 38.270 89.880 1.00 42.71 194 TRP A N 1
ATOM 1513 C CA . TRP A 1 187 ? 68.615 37.540 90.531 1.00 42.32 194 TRP A CA 1
ATOM 1514 C C . TRP A 1 187 ? 69.241 38.381 91.624 1.00 42.36 194 TRP A C 1
ATOM 1515 O O . TRP A 1 187 ? 69.304 37.959 92.773 1.00 42.77 194 TRP A O 1
ATOM 1526 N N . CYS A 1 188 ? 69.634 39.596 91.281 1.00 42.05 195 CYS A N 1
ATOM 1527 C CA . CYS A 1 188 ? 70.334 40.446 92.203 1.00 41.71 195 CYS A CA 1
ATOM 1528 C C . CYS A 1 188 ? 69.414 40.945 93.319 1.00 41.67 195 CYS A C 1
ATOM 1529 O O . CYS A 1 188 ? 69.776 40.884 94.502 1.00 42.10 195 CYS A O 1
ATOM 1532 N N . ASN A 1 189 ? 68.234 41.441 92.954 1.00 40.91 196 ASN A N 1
ATOM 1533 C CA . ASN A 1 189 ? 67.238 41.846 93.947 1.00 40.06 196 ASN A CA 1
ATOM 1534 C C . ASN A 1 189 ? 67.115 40.848 95.118 1.00 38.73 196 ASN A C 1
ATOM 1535 O O . ASN A 1 189 ? 67.546 41.114 96.229 1.00 38.58 196 ASN A O 1
ATOM 1540 N N . LEU A 1 190 ? 66.565 39.678 94.854 1.00 37.27 197 LEU A N 1
ATOM 1541 C CA . LEU A 1 190 ? 66.443 38.663 95.883 1.00 35.91 197 LEU A CA 1
ATOM 1542 C C . LEU A 1 190 ? 67.755 38.342 96.580 1.00 34.83 197 LEU A C 1
ATOM 1543 O O . LEU A 1 190 ? 67.785 38.244 97.789 1.00 34.70 197 LEU A O 1
ATOM 1548 N N . PHE A 1 191 ? 68.833 38.151 95.835 1.00 33.50 198 PHE A N 1
ATOM 1549 C CA . PHE A 1 191 ? 70.071 37.742 96.490 1.00 32.71 198 PHE A CA 1
ATOM 1550 C C . PHE A 1 191 ? 70.632 38.813 97.386 1.00 32.14 198 PHE A C 1
ATOM 1551 O O . PHE A 1 191 ? 71.218 38.500 98.427 1.00 32.28 198 PHE A O 1
ATOM 1559 N N . THR A 1 192 ? 70.447 40.072 97.008 1.00 31.11 199 THR A N 1
ATOM 1560 C CA . THR A 1 192 ? 70.793 41.128 97.924 1.00 30.41 199 THR A CA 1
ATOM 1561 C C . THR A 1 192 ? 70.053 40.892 99.245 1.00 30.76 199 THR A C 1
ATOM 1562 O O . THR A 1 192 ? 70.682 40.814 100.311 1.00 31.19 199 THR A O 1
ATOM 1566 N N . LEU A 1 193 ? 68.730 40.726 99.186 1.00 30.55 200 LEU A N 1
ATOM 1567 C CA . LEU A 1 193 ? 67.958 40.549 100.424 1.00 30.23 200 LEU A CA 1
ATOM 1568 C C . LEU A 1 193 ? 68.353 39.275 101.153 1.00 30.09 200 LEU A C 1
ATOM 1569 O O . LEU A 1 193 ? 68.501 39.305 102.358 1.00 29.82 200 LEU A O 1
ATOM 1574 N N . ILE A 1 194 ? 68.537 38.169 100.438 1.00 30.64 201 ILE A N 1
ATOM 1575 C CA . ILE A 1 194 ? 69.012 36.954 101.081 1.00 31.82 201 ILE A CA 1
ATOM 1576 C C . ILE A 1 194 ? 70.192 37.346 101.939 1.00 33.28 201 ILE A C 1
ATOM 1577 O O . ILE A 1 194 ? 70.216 37.054 103.150 1.00 34.23 201 ILE A O 1
ATOM 1582 N N . LEU A 1 195 ? 71.174 38.014 101.337 1.00 33.94 202 LEU A N 1
ATOM 1583 C CA . LEU A 1 195 ? 72.353 38.386 102.108 1.00 35.00 202 LEU A CA 1
ATOM 1584 C C . LEU A 1 195 ? 72.026 39.231 103.334 1.00 36.23 202 LEU A C 1
ATOM 1585 O O . LEU A 1 195 ? 72.540 38.962 104.419 1.00 36.72 202 LEU A O 1
ATOM 1590 N N . LYS A 1 196 ? 71.170 40.237 103.177 1.00 37.45 203 LYS A N 1
ATOM 1591 C CA . LYS A 1 196 ? 70.860 41.114 104.290 1.00 38.64 203 LYS A CA 1
ATOM 1592 C C . LYS A 1 196 ? 70.155 40.396 105.423 1.00 38.98 203 LYS A C 1
ATOM 1593 O O . LYS A 1 196 ? 70.316 40.759 106.579 1.00 38.61 203 LYS A O 1
ATOM 1599 N N . SER A 1 197 ? 69.423 39.339 105.088 1.00 39.87 204 SER A N 1
ATOM 1600 C CA . SER A 1 197 ? 68.750 38.497 106.078 1.00 40.81 204 SER A CA 1
ATOM 1601 C C . SER A 1 197 ? 69.714 37.743 106.958 1.00 41.31 204 SER A C 1
ATOM 1602 O O . SER A 1 197 ? 69.323 37.175 107.970 1.00 41.72 204 SER A O 1
ATOM 1605 N N . PHE A 1 198 ? 70.980 37.728 106.583 1.00 41.57 205 PHE A N 1
ATOM 1606 C CA . PHE A 1 198 ? 71.973 37.210 107.483 1.00 41.64 205 PHE A CA 1
ATOM 1607 C C . PHE A 1 198 ? 72.643 38.362 108.152 1.00 42.18 205 PHE A C 1
ATOM 1608 O O . PHE A 1 198 ? 73.600 38.201 108.902 1.00 42.43 205 PHE A O 1
ATOM 1616 N N . GLY A 1 199 ? 72.088 39.542 107.918 1.00 42.77 206 GLY A N 1
ATOM 1617 C CA . GLY A 1 199 ? 72.645 40.761 108.477 1.00 43.62 206 GLY A CA 1
ATOM 1618 C C . GLY A 1 199 ? 74.101 40.897 108.075 1.00 44.04 206 GLY A C 1
ATOM 1619 O O . GLY A 1 199 ? 74.928 41.350 108.845 1.00 44.07 206 GLY A O 1
ATOM 1620 N N . LEU A 1 200 ? 74.424 40.484 106.864 1.00 44.40 207 LEU A N 1
ATOM 1621 C CA . LEU A 1 200 ? 75.712 40.810 106.319 1.00 45.05 207 LEU A CA 1
ATOM 1622 C C . LEU A 1 200 ? 75.666 42.272 105.869 1.00 45.87 207 LEU A C 1
ATOM 1623 O O . LEU A 1 200 ? 74.583 42.804 105.587 1.00 46.31 207 LEU A O 1
ATOM 1628 N N . ASP A 1 201 ? 76.814 42.935 105.805 1.00 46.22 208 ASP A N 1
ATOM 1629 C CA . ASP A 1 201 ? 76.813 44.299 105.312 1.00 46.84 208 ASP A CA 1
ATOM 1630 C C . ASP A 1 201 ? 76.821 44.286 103.781 1.00 46.29 208 ASP A C 1
ATOM 1631 O O . ASP A 1 201 ? 77.817 43.932 103.178 1.00 46.96 208 ASP A O 1
ATOM 1636 N N . VAL A 1 202 ? 75.728 44.676 103.141 1.00 45.40 209 VAL A N 1
ATOM 1637 C CA . VAL A 1 202 ? 75.607 44.474 101.698 1.00 44.49 209 VAL A CA 1
ATOM 1638 C C . VAL A 1 202 ? 75.346 45.761 100.945 1.00 44.14 209 VAL A C 1
ATOM 1639 O O . VAL A 1 202 ? 74.707 46.663 101.479 1.00 44.79 209 VAL A O 1
ATOM 1643 N N . ARG A 1 203 ? 75.805 45.836 99.698 1.00 43.31 210 ARG A N 1
ATOM 1644 C CA . ARG A 1 203 ? 75.468 46.943 98.799 1.00 42.68 210 ARG A CA 1
ATOM 1645 C C . ARG A 1 203 ? 74.866 46.400 97.534 1.00 42.40 210 ARG A C 1
ATOM 1646 O O . ARG A 1 203 ? 75.196 45.302 97.146 1.00 42.80 210 ARG A O 1
ATOM 1654 N N . TYR A 1 204 ? 74.015 47.175 96.874 1.00 42.11 211 TYR A N 1
ATOM 1655 C CA . TYR A 1 204 ? 73.445 46.795 95.589 1.00 42.27 211 TYR A CA 1
ATOM 1656 C C . TYR A 1 204 ? 74.116 47.680 94.560 1.00 43.25 211 TYR A C 1
ATOM 1657 O O . TYR A 1 204 ? 73.998 48.912 94.621 1.00 43.71 211 TYR A O 1
ATOM 1666 N N . VAL A 1 205 ? 74.823 47.074 93.614 1.00 44.00 212 VAL A N 1
ATOM 1667 C CA . VAL A 1 205 ? 75.628 47.871 92.710 1.00 44.85 212 VAL A CA 1
ATOM 1668 C C . VAL A 1 205 ? 75.037 47.883 91.316 1.00 46.04 212 VAL A C 1
ATOM 1669 O O . VAL A 1 205 ? 74.837 46.833 90.704 1.00 46.16 212 VAL A O 1
ATOM 1673 N N . TRP A 1 206 ? 74.749 49.098 90.846 1.00 47.18 213 TRP A N 1
ATOM 1674 C CA . TRP A 1 206 ? 74.120 49.362 89.552 1.00 48.20 213 TRP A CA 1
ATOM 1675 C C . TRP A 1 206 ? 75.128 49.822 88.499 1.00 49.34 213 TRP A C 1
ATOM 1676 O O . TRP A 1 206 ? 75.824 50.827 88.683 1.00 49.71 213 TRP A O 1
ATOM 1687 N N . ASN A 1 207 ? 75.205 49.057 87.411 1.00 50.56 214 ASN A N 1
ATOM 1688 C CA . ASN A 1 207 ? 76.009 49.401 86.256 1.00 51.53 214 ASN A CA 1
ATOM 1689 C C . ASN A 1 207 ? 75.090 49.908 85.182 1.00 52.20 214 ASN A C 1
ATOM 1690 O O . ASN A 1 207 ? 74.136 49.240 84.799 1.00 52.30 214 ASN A O 1
ATOM 1695 N N . ARG A 1 208 ? 75.401 51.098 84.691 1.00 53.23 215 ARG A N 1
ATOM 1696 C CA . ARG A 1 208 ? 74.553 51.808 83.746 1.00 53.89 215 ARG A CA 1
ATOM 1697 C C . ARG A 1 208 ? 74.251 51.022 82.497 1.00 54.05 215 ARG A C 1
ATOM 1698 O O . ARG A 1 208 ? 73.196 51.216 81.896 1.00 54.21 215 ARG A O 1
ATOM 1706 N N . GLU A 1 209 ? 75.167 50.145 82.103 1.00 54.11 216 GLU A N 1
ATOM 1707 C CA . GLU A 1 209 ? 74.950 49.357 80.903 1.00 54.24 216 GLU A CA 1
ATOM 1708 C C . GLU A 1 209 ? 74.289 48.056 81.304 1.00 54.13 216 GLU A C 1
ATOM 1709 O O . GLU A 1 209 ? 74.920 47.001 81.270 1.00 54.01 216 GLU A O 1
ATOM 1715 N N . ASP A 1 210 ? 73.024 48.166 81.727 1.00 54.02 217 ASP A N 1
ATOM 1716 C CA . ASP A 1 210 ? 72.122 47.033 81.974 1.00 53.71 217 ASP A CA 1
ATOM 1717 C C . ASP A 1 210 ? 72.787 45.774 82.604 1.00 52.36 217 ASP A C 1
ATOM 1718 O O . ASP A 1 210 ? 72.778 44.680 82.019 1.00 52.09 217 ASP A O 1
ATOM 1723 N N . HIS A 1 211 ? 73.382 45.964 83.788 1.00 50.50 218 HIS A N 1
ATOM 1724 C CA . HIS A 1 211 ? 73.785 44.862 84.669 1.00 48.39 218 HIS A CA 1
ATOM 1725 C C . HIS A 1 211 ? 73.932 45.276 86.106 1.00 46.93 218 HIS A C 1
ATOM 1726 O O . HIS A 1 211 ? 74.383 46.376 86.392 1.00 46.90 218 HIS A O 1
ATOM 1733 N N . VAL A 1 212 ? 73.570 44.374 87.011 1.00 44.96 219 VAL A N 1
ATOM 1734 C CA . VAL A 1 212 ? 73.578 44.675 88.431 1.00 43.28 219 VAL A CA 1
ATOM 1735 C C . VAL A 1 212 ? 74.118 43.511 89.240 1.00 42.54 219 VAL A C 1
ATOM 1736 O O . VAL A 1 212 ? 74.025 42.357 88.838 1.00 42.94 219 VAL A O 1
ATOM 1740 N N . TRP A 1 213 ? 74.691 43.818 90.390 1.00 41.57 220 TRP A N 1
ATOM 1741 C CA . TRP A 1 213 ? 75.206 42.789 91.252 1.00 40.86 220 TRP A CA 1
ATOM 1742 C C . TRP A 1 213 ? 75.304 43.362 92.645 1.00 40.56 220 TRP A C 1
ATOM 1743 O O . TRP A 1 213 ? 74.719 44.404 92.926 1.00 40.19 220 TRP A O 1
ATOM 1754 N N . CYS A 1 214 ? 76.010 42.683 93.533 1.00 40.50 221 CYS A N 1
ATOM 1755 C CA . CYS A 1 214 ? 76.186 43.232 94.862 1.00 40.92 221 CYS A CA 1
ATOM 1756 C C . CYS A 1 214 ? 77.562 43.107 95.491 1.00 40.95 221 CYS A C 1
ATOM 1757 O O . CYS A 1 214 ? 78.458 42.387 95.021 1.00 41.07 221 CYS A O 1
ATOM 1760 N N . GLU A 1 215 ? 77.713 43.871 96.558 1.00 40.70 222 GLU A N 1
ATOM 1761 C CA . GLU A 1 215 ? 78.950 43.952 97.266 1.00 40.60 222 GLU A CA 1
ATOM 1762 C C . GLU A 1 215 ? 78.651 43.604 98.704 1.00 40.76 222 GLU A C 1
ATOM 1763 O O . GLU A 1 215 ? 77.578 43.897 99.210 1.00 40.82 222 GLU A O 1
ATOM 1769 N N . TYR A 1 216 ? 79.586 42.911 99.331 1.00 40.94 223 TYR A N 1
ATOM 1770 C CA . TYR A 1 216 ? 79.416 42.436 100.675 1.00 41.25 223 TYR A CA 1
ATOM 1771 C C . TYR A 1 216 ? 80.692 42.799 101.344 1.00 42.13 223 TYR A C 1
ATOM 1772 O O . TYR A 1 216 ? 81.734 42.748 100.712 1.00 42.54 223 TYR A O 1
ATOM 1781 N N . PHE A 1 217 ? 80.627 43.199 102.603 1.00 42.94 224 PHE A N 1
ATOM 1782 C CA . PHE A 1 217 ? 81.831 43.490 103.318 1.00 43.79 224 PHE A CA 1
ATOM 1783 C C . PHE A 1 217 ? 82.366 42.289 104.073 1.00 45.04 224 PHE A C 1
ATOM 1784 O O . PHE A 1 217 ? 81.850 41.933 105.117 1.00 44.56 224 PHE A O 1
ATOM 1792 N N . SER A 1 218 ? 83.404 41.657 103.532 1.00 47.30 225 SER A N 1
ATOM 1793 C CA . SER A 1 218 ? 84.105 40.601 104.263 1.00 49.39 225 SER A CA 1
ATOM 1794 C C . SER A 1 218 ? 84.995 41.285 105.252 1.00 51.54 225 SER A C 1
ATOM 1795 O O . SER A 1 218 ? 85.845 42.120 104.894 1.00 51.64 225 SER A O 1
ATOM 1798 N N . ASN A 1 219 ? 84.761 40.917 106.503 1.00 53.91 226 ASN A N 1
ATOM 1799 C CA . ASN A 1 219 ? 85.496 41.420 107.635 1.00 55.61 226 ASN A CA 1
ATOM 1800 C C . ASN A 1 219 ? 86.896 40.818 107.690 1.00 56.23 226 ASN A C 1
ATOM 1801 O O . ASN A 1 219 ? 87.888 41.510 107.983 1.00 56.34 226 ASN A O 1
ATOM 1806 N N . PHE A 1 220 ? 86.961 39.524 107.383 1.00 56.34 227 PHE A N 1
ATOM 1807 C CA . PHE A 1 220 ? 88.217 38.824 107.271 1.00 56.36 227 PHE A CA 1
ATOM 1808 C C . PHE A 1 220 ? 89.130 39.375 106.154 1.00 55.74 227 PHE A C 1
ATOM 1809 O O . PHE A 1 220 ? 90.357 39.401 106.310 1.00 56.29 227 PHE A O 1
ATOM 1817 N N . LEU A 1 221 ? 88.550 39.808 105.036 1.00 54.18 228 LEU A N 1
ATOM 1818 C CA . LEU A 1 221 ? 89.339 40.435 103.978 1.00 52.47 228 LEU A CA 1
ATOM 1819 C C . LEU A 1 221 ? 89.459 41.930 104.191 1.00 51.51 228 LEU A C 1
ATOM 1820 O O . LEU A 1 221 ? 90.182 42.630 103.489 1.00 51.21 228 LEU A O 1
ATOM 1825 N N . ASN A 1 222 ? 88.729 42.408 105.178 1.00 50.64 229 ASN A N 1
ATOM 1826 C CA . ASN A 1 222 ? 88.698 43.813 105.523 1.00 50.03 229 ASN A CA 1
ATOM 1827 C C . ASN A 1 222 ? 88.493 44.834 104.393 1.00 48.92 229 ASN A C 1
ATOM 1828 O O . ASN A 1 222 ? 89.217 45.801 104.290 1.00 48.54 229 ASN A O 1
ATOM 1833 N N . ARG A 1 223 ? 87.472 44.616 103.579 1.00 48.07 230 ARG A N 1
ATOM 1834 C CA . ARG A 1 223 ? 87.146 45.473 102.436 1.00 47.19 230 ARG A CA 1
ATOM 1835 C C . ARG A 1 223 ? 85.867 44.938 101.780 1.00 46.19 230 ARG A C 1
ATOM 1836 O O . ARG A 1 223 ? 85.487 43.777 101.998 1.00 45.95 230 ARG A O 1
ATOM 1844 N N . TRP A 1 224 ? 85.223 45.775 100.969 1.00 44.79 231 TRP A N 1
ATOM 1845 C CA . TRP A 1 224 ? 84.103 45.328 100.163 1.00 43.81 231 TRP A CA 1
ATOM 1846 C C . TRP A 1 224 ? 84.505 44.204 99.216 1.00 43.54 231 TRP A C 1
ATOM 1847 O O . TRP A 1 224 ? 85.649 44.141 98.797 1.00 44.30 231 TRP A O 1
ATOM 1858 N N . VAL A 1 225 ? 83.592 43.290 98.914 1.00 42.49 232 VAL A N 1
ATOM 1859 C CA . VAL A 1 225 ? 83.912 42.205 98.020 1.00 41.48 232 VAL A CA 1
ATOM 1860 C C . VAL A 1 225 ? 82.818 42.116 97.001 1.00 41.93 232 VAL A C 1
ATOM 1861 O O . VAL A 1 225 ? 81.650 42.339 97.321 1.00 42.19 232 VAL A O 1
ATOM 1865 N N . HIS A 1 226 ? 83.217 41.813 95.766 1.00 42.09 233 HIS A N 1
ATOM 1866 C CA . HIS A 1 226 ? 82.296 41.683 94.647 1.00 42.15 233 HIS A CA 1
ATOM 1867 C C . HIS A 1 226 ? 81.570 40.323 94.682 1.00 42.57 233 HIS A C 1
ATOM 1868 O O . HIS A 1 226 ? 82.179 39.231 94.547 1.00 42.76 233 HIS A O 1
ATOM 1875 N N . VAL A 1 227 ? 80.262 40.382 94.868 1.00 42.56 234 VAL A N 1
ATOM 1876 C CA . VAL A 1 227 ? 79.485 39.165 94.717 1.00 42.63 234 VAL A CA 1
ATOM 1877 C C . VAL A 1 227 ? 78.429 39.334 93.646 1.00 42.75 234 VAL A C 1
ATOM 1878 O O . VAL A 1 227 ? 77.618 40.263 93.685 1.00 42.66 234 VAL A O 1
ATOM 1882 N N . ASP A 1 228 ? 78.495 38.455 92.654 1.00 43.07 235 ASP A N 1
ATOM 1883 C CA . ASP A 1 228 ? 77.445 38.350 91.650 1.00 43.22 235 ASP A CA 1
ATOM 1884 C C . ASP A 1 228 ? 76.778 36.999 91.812 1.00 42.67 235 ASP A C 1
ATOM 1885 O O . ASP A 1 228 ? 77.446 35.987 91.832 1.00 42.29 235 ASP A O 1
ATOM 1890 N N . SER A 1 229 ? 75.466 36.982 91.922 1.00 42.79 236 SER A N 1
ATOM 1891 C CA . SER A 1 229 ? 74.773 35.731 92.142 1.00 43.72 236 SER A CA 1
ATOM 1892 C C . SER A 1 229 ? 74.543 34.931 90.877 1.00 44.82 236 SER A C 1
ATOM 1893 O O . SER A 1 229 ? 74.474 33.704 90.958 1.00 45.00 236 SER A O 1
ATOM 1896 N N . CYS A 1 230 ? 74.435 35.624 89.732 1.00 46.19 237 CYS A N 1
ATOM 1897 C CA . CYS A 1 230 ? 74.137 35.019 88.425 1.00 48.00 237 CYS A CA 1
ATOM 1898 C C . CYS A 1 230 ? 75.305 34.205 87.982 1.00 49.28 237 CYS A C 1
ATOM 1899 O O . CYS A 1 230 ? 75.259 32.978 87.942 1.00 49.77 237 CYS A O 1
ATOM 1902 N N . GLU A 1 231 ? 76.355 34.908 87.588 1.00 50.71 238 GLU A N 1
ATOM 1903 C CA . GLU A 1 231 ? 77.658 34.317 87.592 1.00 52.26 238 GLU A CA 1
ATOM 1904 C C . GLU A 1 231 ? 77.764 33.950 89.061 1.00 52.41 238 GLU A C 1
ATOM 1905 O O . GLU A 1 231 ? 77.437 34.773 89.928 1.00 53.24 238 GLU A O 1
ATOM 1911 N N . GLN A 1 232 ? 78.147 32.722 89.377 1.00 51.71 239 GLN A N 1
ATOM 1912 C CA . GLN A 1 232 ? 78.156 32.318 90.785 1.00 50.50 239 GLN A CA 1
ATOM 1913 C C . GLN A 1 232 ? 79.504 32.735 91.401 1.00 49.59 239 GLN A C 1
ATOM 1914 O O . GLN A 1 232 ? 80.313 31.907 91.798 1.00 49.34 239 GLN A O 1
ATOM 1920 N N . SER A 1 233 ? 79.743 34.038 91.479 1.00 48.60 240 SER A N 1
ATOM 1921 C CA . SER A 1 233 ? 81.103 34.516 91.660 1.00 48.05 240 SER A CA 1
ATOM 1922 C C . SER A 1 233 ? 81.372 35.315 92.934 1.00 47.39 240 SER A C 1
ATOM 1923 O O . SER A 1 233 ? 80.633 36.251 93.274 1.00 47.59 240 SER A O 1
ATOM 1926 N N . PHE A 1 234 ? 82.451 34.942 93.619 1.00 46.36 241 PHE A N 1
ATOM 1927 C CA . PHE A 1 234 ? 82.876 35.634 94.824 1.00 45.50 241 PHE A CA 1
ATOM 1928 C C . PHE A 1 234 ? 84.203 36.327 94.567 1.00 45.13 241 PHE A C 1
ATOM 1929 O O . PHE A 1 234 ? 85.213 35.666 94.277 1.00 45.23 241 PHE A O 1
ATOM 1937 N N . ASP A 1 235 ? 84.191 37.653 94.693 1.00 44.30 242 ASP A N 1
ATOM 1938 C CA . ASP A 1 235 ? 85.392 38.479 94.589 1.00 43.78 242 ASP A CA 1
ATOM 1939 C C . ASP A 1 235 ? 86.149 38.326 93.281 1.00 43.22 242 ASP A C 1
ATOM 1940 O O . ASP A 1 235 ? 87.199 37.701 93.251 1.00 43.53 242 ASP A O 1
ATOM 1945 N N . GLN A 1 236 ? 85.602 38.881 92.207 1.00 42.45 243 GLN A N 1
ATOM 1946 C CA . GLN A 1 236 ? 86.285 38.964 90.943 1.00 41.41 243 GLN A CA 1
ATOM 1947 C C . GLN A 1 236 ? 85.709 40.038 90.090 1.00 41.48 243 GLN A C 1
ATOM 1948 O O . GLN A 1 236 ? 85.102 39.748 89.089 1.00 41.27 243 GLN A O 1
ATOM 1954 N N . PRO A 1 237 ? 85.942 41.290 90.458 1.00 42.14 244 PRO A N 1
ATOM 1955 C CA . PRO A 1 237 ? 85.358 42.473 89.803 1.00 43.25 244 PRO A CA 1
ATOM 1956 C C . PRO A 1 237 ? 85.744 42.633 88.324 1.00 44.66 244 PRO A C 1
ATOM 1957 O O . PRO A 1 237 ? 85.126 43.430 87.586 1.00 45.02 244 PRO A O 1
ATOM 1961 N N . TYR A 1 238 ? 86.780 41.903 87.911 1.00 45.89 245 TYR A N 1
ATOM 1962 C CA . TYR A 1 238 ? 87.349 42.032 86.582 1.00 46.85 245 TYR A CA 1
ATOM 1963 C C . TYR A 1 238 ? 86.489 41.244 85.609 1.00 48.09 245 TYR A C 1
ATOM 1964 O O . TYR A 1 238 ? 86.379 41.623 84.457 1.00 48.96 245 TYR A O 1
ATOM 1973 N N . ILE A 1 239 ? 85.878 40.152 86.067 1.00 48.93 246 ILE A N 1
ATOM 1974 C CA . ILE A 1 239 ? 84.884 39.417 85.284 1.00 49.75 246 ILE A CA 1
ATOM 1975 C C . ILE A 1 239 ? 84.251 40.258 84.176 1.00 50.16 246 ILE A C 1
ATOM 1976 O O . ILE A 1 239 ? 84.420 39.951 83.003 1.00 49.95 246 ILE A O 1
ATOM 1981 N N . TYR A 1 240 ? 83.551 41.331 84.540 1.00 50.87 247 TYR A N 1
ATOM 1982 C CA . TYR A 1 240 ? 82.814 42.092 83.542 1.00 51.57 247 TYR A CA 1
ATOM 1983 C C . TYR A 1 240 ? 83.772 42.709 82.532 1.00 51.79 247 TYR A C 1
ATOM 1984 O O . TYR A 1 240 ? 83.760 42.351 81.357 1.00 51.74 247 TYR A O 1
ATOM 1993 N N . SER A 1 241 ? 84.640 43.599 82.983 1.00 51.92 248 SER A N 1
ATOM 1994 C CA . SER A 1 241 ? 85.442 44.353 82.018 1.00 52.00 248 SER A CA 1
ATOM 1995 C C . SER A 1 241 ? 86.478 43.547 81.227 1.00 51.53 248 SER A C 1
ATOM 1996 O O . SER A 1 241 ? 86.723 43.851 80.076 1.00 51.71 248 SER A O 1
ATOM 1999 N N . ILE A 1 242 ? 87.086 42.531 81.818 1.00 51.01 249 ILE A N 1
ATOM 2000 C CA . ILE A 1 242 ? 88.011 41.733 81.040 1.00 50.82 249 ILE A CA 1
ATOM 2001 C C . ILE A 1 242 ? 87.384 40.448 80.504 1.00 50.73 249 ILE A C 1
ATOM 2002 O O . ILE A 1 242 ? 87.330 40.279 79.307 1.00 51.01 249 ILE A O 1
ATOM 2007 N N . ASN A 1 243 ? 86.870 39.561 81.343 1.00 50.93 250 ASN A N 1
ATOM 2008 C CA . ASN A 1 243 ? 86.368 38.272 80.828 1.00 51.70 250 ASN A CA 1
ATOM 2009 C C . ASN A 1 243 ? 85.220 38.356 79.841 1.00 52.02 250 ASN A C 1
ATOM 2010 O O . ASN A 1 243 ? 85.178 37.633 78.864 1.00 51.88 250 ASN A O 1
ATOM 2015 N N . TRP A 1 244 ? 84.272 39.227 80.121 1.00 52.82 251 TRP A N 1
ATOM 2016 C CA . TRP A 1 244 ? 83.161 39.444 79.229 1.00 53.58 251 TRP A CA 1
ATOM 2017 C C . TRP A 1 244 ? 83.592 40.460 78.204 1.00 54.24 251 TRP A C 1
ATOM 2018 O O . TRP A 1 244 ? 82.947 40.629 77.175 1.00 55.01 251 TRP A O 1
ATOM 2029 N N . ASN A 1 245 ? 84.668 41.166 78.509 1.00 54.65 252 ASN A N 1
ATOM 2030 C CA . ASN A 1 245 ? 85.116 42.268 77.695 1.00 54.79 252 ASN A CA 1
ATOM 2031 C C . ASN A 1 245 ? 84.012 43.288 77.478 1.00 54.04 252 ASN A C 1
ATOM 2032 O O . ASN A 1 245 ? 83.736 43.691 76.361 1.00 53.97 252 ASN A O 1
ATOM 2037 N N . LYS A 1 246 ? 83.373 43.703 78.559 1.00 53.37 253 LYS A N 1
ATOM 2038 C CA . LYS A 1 246 ? 82.209 44.567 78.435 1.00 52.72 253 LYS A CA 1
ATOM 2039 C C . LYS A 1 246 ? 82.566 46.042 78.585 1.00 51.83 253 LYS A C 1
ATOM 2040 O O . LYS A 1 246 ? 83.312 46.444 79.481 1.00 52.01 253 LYS A O 1
ATOM 2046 N N . LYS A 1 247 ? 82.031 46.839 77.679 1.00 50.44 254 LYS A N 1
ATOM 2047 C CA . LYS A 1 247 ? 82.182 48.265 77.748 1.00 49.06 254 LYS A CA 1
ATOM 2048 C C . LYS A 1 247 ? 81.288 48.766 78.875 1.00 47.15 254 LYS A C 1
ATOM 2049 O O . LYS A 1 247 ? 80.092 48.453 78.905 1.00 47.19 254 LYS A O 1
ATOM 2055 N N . MET A 1 248 ? 81.877 49.521 79.803 1.00 44.90 255 MET A N 1
ATOM 2056 C CA . MET A 1 248 ? 81.156 50.081 80.966 1.00 41.53 255 MET A CA 1
ATOM 2057 C C . MET A 1 248 ? 81.431 51.581 81.160 1.00 43.98 255 MET A C 1
ATOM 2058 O O . MET A 1 248 ? 82.518 52.054 80.845 1.00 43.99 255 MET A O 1
ATOM 2063 N N . SER A 1 249 ? 80.453 52.327 81.676 1.00 45.51 256 SER A N 1
ATOM 2064 C CA . SER A 1 249 ? 80.602 53.793 81.848 1.00 47.54 256 SER A CA 1
ATOM 2065 C C . SER A 1 249 ? 80.625 54.229 83.325 1.00 49.22 256 SER A C 1
ATOM 2066 O O . SER A 1 249 ? 81.665 54.641 83.848 1.00 50.08 256 SER A O 1
ATOM 2069 N N . TYR A 1 250 ? 79.481 54.136 83.990 1.00 50.52 257 TYR A N 1
ATOM 2070 C CA . TYR A 1 250 ? 79.404 54.353 85.418 1.00 51.48 257 TYR A CA 1
ATOM 2071 C C . TYR A 1 250 ? 79.019 53.053 86.172 1.00 51.87 257 TYR A C 1
ATOM 2072 O O . TYR A 1 250 ? 78.087 52.325 85.781 1.00 51.79 257 TYR A O 1
ATOM 2081 N N . CYS A 1 251 ? 79.733 52.789 87.266 1.00 51.89 258 CYS A N 1
ATOM 2082 C CA . CYS A 1 251 ? 79.316 51.811 88.264 1.00 51.72 258 CYS A CA 1
ATOM 2083 C C . CYS A 1 251 ? 79.116 52.445 89.619 1.00 51.45 258 CYS A C 1
ATOM 2084 O O . CYS A 1 251 ? 80.088 52.901 90.231 1.00 51.65 258 CYS A O 1
ATOM 2087 N N . ILE A 1 252 ? 77.883 52.488 90.115 1.00 51.13 259 ILE A N 1
ATOM 2088 C CA . ILE A 1 252 ? 77.708 53.025 91.467 1.00 50.75 259 ILE A CA 1
ATOM 2089 C C . ILE A 1 252 ? 76.894 52.125 92.419 1.00 50.81 259 ILE A C 1
ATOM 2090 O O . ILE A 1 252 ? 75.938 51.463 92.011 1.00 50.71 259 ILE A O 1
ATOM 2095 N N . ALA A 1 253 ? 77.317 52.090 93.683 1.00 50.98 260 ALA A N 1
ATOM 2096 C CA . ALA A 1 253 ? 76.720 51.220 94.683 1.00 51.03 260 ALA A CA 1
ATOM 2097 C C . ALA A 1 253 ? 75.952 51.973 95.778 1.00 51.40 260 ALA A C 1
ATOM 2098 O O . ALA A 1 253 ? 76.338 53.068 96.218 1.00 51.09 260 ALA A O 1
ATOM 2100 N N . PHE A 1 254 ? 74.850 51.352 96.195 1.00 51.86 261 PHE A N 1
ATOM 2101 C CA . PHE A 1 254 ? 73.933 51.884 97.180 1.00 51.94 261 PHE A CA 1
ATOM 2102 C C . PHE A 1 254 ? 73.842 50.870 98.313 1.00 52.76 261 PHE A C 1
ATOM 2103 O O . PHE A 1 254 ? 73.633 49.675 98.083 1.00 52.71 261 PHE A O 1
ATOM 2111 N N . GLY A 1 255 ? 74.009 51.361 99.534 1.00 53.63 262 GLY A N 1
ATOM 2112 C CA . GLY A 1 255 ? 73.923 50.540 100.734 1.00 54.67 262 GLY A CA 1
ATOM 2113 C C . GLY A 1 255 ? 73.344 51.422 101.818 1.00 55.24 262 GLY A C 1
ATOM 2114 O O . GLY A 1 255 ? 73.349 52.643 101.680 1.00 55.31 262 GLY A O 1
ATOM 2115 N N . LYS A 1 256 ? 72.854 50.818 102.897 1.00 55.69 263 LYS A N 1
ATOM 2116 C CA . LYS A 1 256 ? 72.147 51.573 103.936 1.00 55.94 263 LYS A CA 1
ATOM 2117 C C . LYS A 1 256 ? 73.031 52.595 104.612 1.00 55.23 263 LYS A C 1
ATOM 2118 O O . LYS A 1 256 ? 72.542 53.499 105.266 1.00 55.24 263 LYS A O 1
ATOM 2124 N N . ASP A 1 257 ? 74.334 52.440 104.450 1.00 54.65 264 ASP A N 1
ATOM 2125 C CA . ASP A 1 257 ? 75.279 53.297 105.136 1.00 54.37 264 ASP A CA 1
ATOM 2126 C C . ASP A 1 257 ? 75.899 54.326 104.206 1.00 53.31 264 ASP A C 1
ATOM 2127 O O . ASP A 1 257 ? 76.650 55.179 104.666 1.00 53.46 264 ASP A O 1
ATOM 2132 N N . GLY A 1 258 ? 75.607 54.242 102.907 1.00 52.15 265 GLY A N 1
ATOM 2133 C CA . GLY A 1 258 ? 76.204 55.148 101.922 1.00 50.58 265 GLY A CA 1
ATOM 2134 C C . GLY A 1 258 ? 75.954 54.801 100.465 1.00 49.74 265 GLY A C 1
ATOM 2135 O O . GLY A 1 258 ? 75.594 53.663 100.123 1.00 49.61 265 GLY A O 1
ATOM 2136 N N . VAL A 1 259 ? 76.133 55.812 99.615 1.00 48.87 266 VAL A N 1
ATOM 2137 C CA . VAL A 1 259 ? 76.094 55.669 98.166 1.00 48.08 266 VAL A CA 1
ATOM 2138 C C . VAL A 1 259 ? 77.467 56.098 97.705 1.00 48.06 266 VAL A C 1
ATOM 2139 O O . VAL A 1 259 ? 77.879 57.225 97.940 1.00 48.16 266 VAL A O 1
ATOM 2143 N N . VAL A 1 260 ? 78.192 55.193 97.071 1.00 48.21 267 VAL A N 1
ATOM 2144 C CA . VAL A 1 260 ? 79.537 55.509 96.622 1.00 48.64 267 VAL A CA 1
ATOM 2145 C C . VAL A 1 260 ? 79.797 55.056 95.174 1.00 49.23 267 VAL A C 1
ATOM 2146 O O . VAL A 1 260 ? 79.315 53.991 94.739 1.00 49.14 267 VAL A O 1
ATOM 2150 N N . ASP A 1 261 ? 80.556 55.878 94.438 1.00 49.58 268 ASP A N 1
ATOM 2151 C CA . ASP A 1 261 ? 80.970 55.544 93.071 1.00 49.54 268 ASP A CA 1
ATOM 2152 C C . ASP A 1 261 ? 82.064 54.464 93.016 1.00 48.91 268 ASP A C 1
ATOM 2153 O O . ASP A 1 261 ? 83.227 54.727 93.288 1.00 48.97 268 ASP A O 1
ATOM 2158 N N . VAL A 1 262 ? 81.690 53.257 92.632 1.00 48.17 269 VAL A N 1
ATOM 2159 C CA . VAL A 1 262 ? 82.609 52.140 92.696 1.00 47.60 269 VAL A CA 1
ATOM 2160 C C . VAL A 1 262 ? 83.150 51.766 91.329 1.00 47.70 269 VAL A C 1
ATOM 2161 O O . VAL A 1 262 ? 83.508 50.601 91.087 1.00 48.13 269 VAL A O 1
ATOM 2165 N N . SER A 1 263 ? 83.219 52.744 90.432 1.00 47.18 270 SER A N 1
ATOM 2166 C CA . SER A 1 263 ? 83.594 52.468 89.054 1.00 46.61 270 SER A CA 1
ATOM 2167 C C . SER A 1 263 ? 84.981 51.882 88.945 1.00 46.34 270 SER A C 1
ATOM 2168 O O . SER A 1 263 ? 85.159 50.851 88.330 1.00 46.41 270 SER A O 1
ATOM 2171 N N . LYS A 1 264 ? 85.949 52.525 89.583 1.00 46.05 271 LYS A N 1
ATOM 2172 C CA . LYS A 1 264 ? 87.340 52.211 89.371 1.00 45.73 271 LYS A CA 1
ATOM 2173 C C . LYS A 1 264 ? 87.641 50.817 89.869 1.00 45.03 271 LYS A C 1
ATOM 2174 O O . LYS A 1 264 ? 88.731 50.284 89.652 1.00 44.75 271 LYS A O 1
ATOM 2180 N N . ARG A 1 265 ? 86.653 50.209 90.513 1.00 44.49 272 ARG A N 1
ATOM 2181 C CA . ARG A 1 265 ? 86.782 48.827 90.963 1.00 44.11 272 ARG A CA 1
ATOM 2182 C C . ARG A 1 265 ? 86.547 47.866 89.809 1.00 43.68 272 ARG A C 1
ATOM 2183 O O . ARG A 1 265 ? 87.105 46.764 89.767 1.00 43.49 272 ARG A O 1
ATOM 2191 N N . TYR A 1 266 ? 85.733 48.313 88.867 1.00 43.46 273 TYR A N 1
ATOM 2192 C CA . TYR A 1 266 ? 85.155 47.448 87.868 1.00 43.97 273 TYR A CA 1
ATOM 2193 C C . TYR A 1 266 ? 85.561 47.776 86.441 1.00 44.69 273 TYR A C 1
ATOM 2194 O O . TYR A 1 266 ? 85.812 46.883 85.628 1.00 45.10 273 TYR A O 1
ATOM 2203 N N . ILE A 1 267 ? 85.582 49.069 86.147 1.00 45.43 274 ILE A N 1
ATOM 2204 C CA . ILE A 1 267 ? 85.804 49.589 84.829 1.00 46.32 274 ILE A CA 1
ATOM 2205 C C . ILE A 1 267 ? 87.295 49.698 84.680 1.00 47.12 274 ILE A C 1
ATOM 2206 O O . ILE A 1 267 ? 87.845 50.780 84.661 1.00 47.11 274 ILE A O 1
ATOM 2211 N N . LEU A 1 268 ? 87.969 48.571 84.597 1.00 48.55 275 LEU A N 1
ATOM 2212 C CA . LEU A 1 268 ? 89.421 48.627 84.518 1.00 50.87 275 LEU A CA 1
ATOM 2213 C C . LEU A 1 268 ? 90.014 48.606 83.073 1.00 52.63 275 LEU A C 1
ATOM 2214 O O . LEU A 1 268 ? 91.227 48.727 82.882 1.00 52.97 275 LEU A O 1
ATOM 2219 N N . GLN A 1 269 ? 89.136 48.461 82.076 1.00 54.85 276 GLN A N 1
ATOM 2220 C CA . GLN A 1 269 ? 89.403 48.761 80.642 1.00 56.58 276 GLN A CA 1
ATOM 2221 C C . GLN A 1 269 ? 88.031 48.932 79.952 1.00 57.30 276 GLN A C 1
ATOM 2222 O O . GLN A 1 269 ? 87.010 49.019 80.633 1.00 58.13 276 GLN A O 1
ATOM 2228 N N . ASN A 1 270 ? 87.979 49.000 78.629 1.00 57.69 277 ASN A N 1
ATOM 2229 C CA . ASN A 1 270 ? 86.703 49.226 77.955 1.00 58.17 277 ASN A CA 1
ATOM 2230 C C . ASN A 1 270 ? 85.911 50.353 78.594 1.00 58.14 277 ASN A C 1
ATOM 2231 O O . ASN A 1 270 ? 84.708 50.248 78.812 1.00 57.89 277 ASN A O 1
ATOM 2236 N N . GLU A 1 271 ? 86.615 51.435 78.878 1.00 58.45 278 GLU A N 1
ATOM 2237 C CA . GLU A 1 271 ? 86.061 52.546 79.588 1.00 59.34 278 GLU A CA 1
ATOM 2238 C C . GLU A 1 271 ? 85.314 53.462 78.650 1.00 59.64 278 GLU A C 1
ATOM 2239 O O . GLU A 1 271 ? 85.905 54.084 77.782 1.00 59.86 278 GLU A O 1
ATOM 2245 N N . LEU A 1 272 ? 84.007 53.554 78.829 1.00 60.26 279 LEU A N 1
ATOM 2246 C CA . LEU A 1 272 ? 83.208 54.489 78.053 1.00 60.87 279 LEU A CA 1
ATOM 2247 C C . LEU A 1 272 ? 83.447 55.890 78.579 1.00 61.99 279 LEU A C 1
ATOM 2248 O O . LEU A 1 272 ? 84.144 56.060 79.589 1.00 62.06 279 LEU A O 1
ATOM 2253 N N . PRO A 1 273 ? 82.866 56.899 77.908 1.00 63.11 280 PRO A N 1
ATOM 2254 C CA . PRO A 1 273 ? 82.859 58.267 78.407 1.00 64.47 280 PRO A CA 1
ATOM 2255 C C . PRO A 1 273 ? 81.891 58.480 79.566 1.00 65.98 280 PRO A C 1
ATOM 2256 O O . PRO A 1 273 ? 80.743 58.034 79.511 1.00 66.06 280 PRO A O 1
ATOM 2260 N N . ARG A 1 274 ? 82.389 59.136 80.610 1.00 67.87 281 ARG A N 1
ATOM 2261 C CA . ARG A 1 274 ? 81.592 59.687 81.696 1.00 69.80 281 ARG A CA 1
ATOM 2262 C C . ARG A 1 274 ? 81.189 61.086 81.295 1.00 71.18 281 ARG A C 1
ATOM 2263 O O . ARG A 1 274 ? 82.043 61.854 80.857 1.00 71.77 281 ARG A O 1
ATOM 2271 N N . ASP A 1 275 ? 79.917 61.443 81.447 1.00 72.61 282 ASP A N 1
ATOM 2272 C CA . ASP A 1 275 ? 79.465 62.766 80.992 1.00 74.02 282 ASP A CA 1
ATOM 2273 C C . ASP A 1 275 ? 77.967 62.989 81.077 1.00 74.11 282 ASP A C 1
ATOM 2274 O O . ASP A 1 275 ? 77.436 63.859 80.393 1.00 74.27 282 ASP A O 1
ATOM 2279 N N . GLN A 1 276 ? 77.282 62.197 81.886 1.00 74.19 283 GLN A N 1
ATOM 2280 C CA . GLN A 1 276 ? 75.918 62.522 82.255 1.00 74.30 283 GLN A CA 1
ATOM 2281 C C . GLN A 1 276 ? 75.965 63.549 83.363 1.00 74.40 283 GLN A C 1
ATOM 2282 O O . GLN A 1 276 ? 74.967 64.177 83.685 1.00 74.29 283 GLN A O 1
ATOM 2288 N N . ILE A 1 277 ? 77.140 63.695 83.959 1.00 74.75 284 ILE A N 1
ATOM 2289 C CA . ILE A 1 277 ? 77.325 64.570 85.094 1.00 75.13 284 ILE A CA 1
ATOM 2290 C C . ILE A 1 277 ? 78.786 64.930 85.269 1.00 75.75 284 ILE A C 1
ATOM 2291 O O . ILE A 1 277 ? 79.694 64.092 85.081 1.00 75.49 284 ILE A O 1
ATOM 2296 N N . LYS A 1 278 ? 78.977 66.192 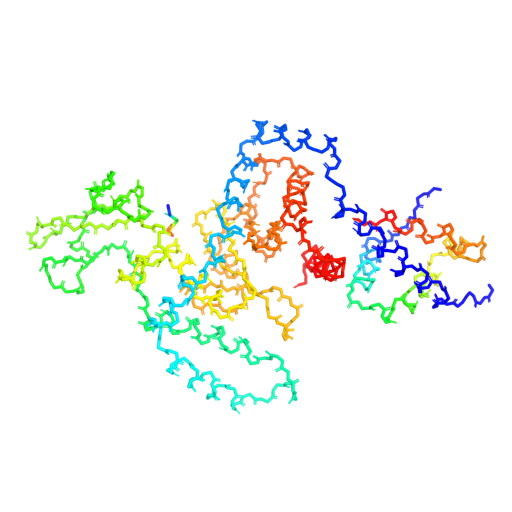85.644 1.00 76.58 285 LYS A N 1
ATOM 2297 C CA . LYS A 1 278 ? 80.271 66.754 85.952 1.00 77.48 285 LYS A CA 1
ATOM 2298 C C . LYS A 1 278 ? 80.867 65.966 87.113 1.00 77.73 285 LYS A C 1
ATOM 2299 O O . LYS A 1 278 ? 80.147 65.591 88.035 1.00 77.47 285 LYS A O 1
ATOM 2305 N N . GLU A 1 279 ? 82.170 65.709 87.079 1.00 78.44 286 GLU A N 1
ATOM 2306 C CA . GLU A 1 279 ? 82.749 64.823 88.081 1.00 79.47 286 GLU A CA 1
ATOM 2307 C C . GLU A 1 279 ? 82.575 65.314 89.515 1.00 80.46 286 GLU A C 1
ATOM 2308 O O . GLU A 1 279 ? 81.991 64.611 90.347 1.00 80.71 286 GLU A O 1
ATOM 2314 N N . GLU A 1 280 ? 83.052 66.530 89.783 1.00 81.41 287 GLU A N 1
ATOM 2315 C CA . GLU A 1 280 ? 82.888 67.187 91.091 1.00 82.13 287 GLU A CA 1
ATOM 2316 C C . GLU A 1 280 ? 81.470 67.097 91.631 1.00 81.44 287 GLU A C 1
ATOM 2317 O O . GLU A 1 280 ? 81.282 66.951 92.837 1.00 81.73 287 GLU A O 1
ATOM 2323 N N . ASP A 1 281 ? 80.483 67.179 90.744 1.00 80.33 288 ASP A N 1
ATOM 2324 C CA . ASP A 1 281 ? 79.085 67.104 91.152 1.00 79.23 288 ASP A CA 1
ATOM 2325 C C . ASP A 1 281 ? 78.783 65.721 91.683 1.00 77.59 288 ASP A C 1
ATOM 2326 O O . ASP A 1 281 ? 78.241 65.573 92.776 1.00 77.45 288 ASP A O 1
ATOM 2331 N N . LEU A 1 282 ? 79.155 64.713 90.905 1.00 75.62 289 LEU A N 1
ATOM 2332 C CA . LEU A 1 282 ? 78.850 63.335 91.242 1.00 73.83 289 LEU A CA 1
ATOM 2333 C C . LEU A 1 282 ? 79.429 62.961 92.592 1.00 72.85 289 LEU A C 1
ATOM 2334 O O . LEU A 1 282 ? 78.763 62.298 93.386 1.00 72.60 289 LEU A O 1
ATOM 2339 N N . LYS A 1 283 ? 80.674 63.377 92.831 1.00 71.75 290 LYS A N 1
ATOM 2340 C CA . LYS A 1 283 ? 81.303 63.243 94.133 1.00 70.66 290 LYS A CA 1
ATOM 2341 C C . LYS A 1 283 ? 80.358 63.822 95.151 1.00 70.06 290 LYS A C 1
ATOM 2342 O O . LYS A 1 283 ? 79.672 63.084 95.866 1.00 70.05 290 LYS A O 1
ATOM 2348 N N . PHE A 1 284 ? 80.303 65.148 95.192 1.00 69.28 291 PHE A N 1
ATOM 2349 C CA . PHE A 1 284 ? 79.399 65.864 96.080 1.00 68.80 291 PHE A CA 1
ATOM 2350 C C . PHE A 1 284 ? 78.074 65.124 96.310 1.00 68.42 291 PHE A C 1
ATOM 2351 O O . PHE A 1 284 ? 77.714 64.803 97.459 1.00 68.43 291 PHE A O 1
ATOM 2359 N N . LEU A 1 285 ? 77.374 64.856 95.206 1.00 67.85 292 LEU A N 1
ATOM 2360 C CA . LEU A 1 285 ? 76.110 64.131 95.201 1.00 67.31 292 LEU A CA 1
ATOM 2361 C C . LEU A 1 285 ? 76.105 62.991 96.198 1.00 67.44 292 LEU A C 1
ATOM 2362 O O . LEU A 1 285 ? 75.263 62.952 97.081 1.00 67.69 292 LEU A O 1
ATOM 2367 N N . CYS A 1 286 ? 77.051 62.074 96.057 1.00 67.59 293 CYS A N 1
ATOM 2368 C CA . CYS A 1 286 ? 77.154 60.947 96.962 1.00 68.23 293 CYS A CA 1
ATOM 2369 C C . CYS A 1 286 ? 77.412 61.364 98.366 1.00 68.37 293 CYS A C 1
ATOM 2370 O O . CYS A 1 286 ? 76.639 61.043 99.272 1.00 68.48 293 CYS A O 1
ATOM 2373 N N . GLN A 1 287 ? 78.528 62.057 98.546 1.00 68.51 294 GLN A N 1
ATOM 2374 C CA . GLN A 1 287 ? 78.918 62.512 99.861 1.00 68.81 294 GLN A CA 1
ATOM 2375 C C . GLN A 1 287 ? 77.720 63.103 100.581 1.00 68.07 294 GLN A C 1
ATOM 2376 O O . GLN A 1 287 ? 77.428 62.733 101.724 1.00 67.72 294 GLN A O 1
ATOM 2382 N N . PHE A 1 288 ? 77.005 63.974 99.876 1.00 67.42 295 PHE A N 1
ATOM 2383 C CA . PHE A 1 288 ? 75.806 64.583 100.413 1.00 66.84 295 PHE A CA 1
ATOM 2384 C C . PHE A 1 288 ? 74.727 63.580 100.845 1.00 65.97 295 PHE A C 1
ATOM 2385 O O . PHE A 1 288 ? 74.148 63.705 101.934 1.00 65.82 295 PHE A O 1
ATOM 2393 N N . ILE A 1 289 ? 74.448 62.611 99.977 1.00 64.99 296 ILE A N 1
ATOM 2394 C CA . ILE A 1 289 ? 73.426 61.590 100.237 1.00 63.99 296 ILE A CA 1
ATOM 2395 C C . ILE A 1 289 ? 73.879 60.683 101.375 1.00 63.77 296 ILE A C 1
ATOM 2396 O O . ILE A 1 289 ? 73.109 60.371 102.287 1.00 63.51 296 ILE A O 1
ATOM 2401 N N . THR A 1 290 ? 75.141 60.283 101.309 1.00 63.75 297 THR A N 1
ATOM 2402 C CA . THR A 1 290 ? 75.748 59.496 102.348 1.00 64.16 297 THR A CA 1
ATOM 2403 C C . THR A 1 290 ? 75.565 60.224 103.670 1.00 65.13 297 THR A C 1
ATOM 2404 O O . THR A 1 290 ? 75.178 59.620 104.664 1.00 65.27 297 THR A O 1
ATOM 2408 N N . LYS A 1 291 ? 75.825 61.530 103.680 1.00 66.45 298 LYS A N 1
ATOM 2409 C CA . LYS A 1 291 ? 75.675 62.321 104.907 1.00 67.54 298 LYS A CA 1
ATOM 2410 C C . LYS A 1 291 ? 74.235 62.242 105.378 1.00 67.45 298 LYS A C 1
ATOM 2411 O O . LYS A 1 291 ? 73.964 61.666 106.423 1.00 67.66 298 LYS A O 1
ATOM 2417 N N . ARG A 1 292 ? 73.315 62.790 104.590 1.00 67.37 299 ARG A N 1
ATOM 2418 C CA . ARG A 1 292 ? 71.895 62.650 104.873 1.00 67.43 299 ARG A CA 1
ATOM 2419 C C . ARG A 1 292 ? 71.569 61.253 105.413 1.00 66.73 299 ARG A C 1
ATOM 2420 O O . ARG A 1 292 ? 70.795 61.103 106.341 1.00 66.56 299 ARG A O 1
ATOM 2428 N N . LEU A 1 293 ? 72.188 60.235 104.838 1.00 66.32 300 LEU A N 1
ATOM 2429 C CA . LEU A 1 293 ? 71.887 58.860 105.199 1.00 66.01 300 LEU A CA 1
ATOM 2430 C C . LEU A 1 293 ? 72.385 58.492 106.586 1.00 66.37 300 LEU A C 1
ATOM 2431 O O . LEU A 1 293 ? 71.777 57.684 107.266 1.00 65.87 300 LEU A O 1
ATOM 2436 N N . ARG A 1 294 ? 73.501 59.087 106.987 1.00 67.65 301 ARG A N 1
ATOM 2437 C CA . ARG A 1 294 ? 74.183 58.738 108.236 1.00 69.42 301 ARG A CA 1
ATOM 2438 C C . ARG A 1 294 ? 73.825 59.673 109.388 1.00 71.89 301 ARG A C 1
ATOM 2439 O O . ARG A 1 294 ? 74.343 59.548 110.506 1.00 71.87 301 ARG A O 1
ATOM 2447 N N . TYR A 1 295 ? 72.907 60.587 109.086 1.00 74.95 302 TYR A N 1
ATOM 2448 C CA . TYR A 1 295 ? 72.504 61.707 109.929 1.00 77.01 302 TYR A CA 1
ATOM 2449 C C . TYR A 1 295 ? 72.257 61.388 111.410 1.00 78.11 302 TYR A C 1
ATOM 2450 O O . TYR A 1 295 ? 72.526 62.212 112.274 1.00 78.46 302 TYR A O 1
ATOM 2459 N N . SER A 1 296 ? 71.767 60.196 111.715 1.00 78.59 303 SER A N 1
ATOM 2460 C CA . SER A 1 296 ? 71.320 59.924 113.075 1.00 78.98 303 SER A CA 1
ATOM 2461 C C . SER A 1 296 ? 72.087 58.794 113.749 1.00 79.10 303 SER A C 1
ATOM 2462 O O . SER A 1 296 ? 71.502 57.809 114.195 1.00 79.29 303 SER A O 1
ATOM 2465 N N . LEU A 1 297 ? 73.402 58.934 113.819 1.00 79.30 304 LEU A N 1
ATOM 2466 C CA . LEU A 1 297 ? 74.254 57.877 114.376 1.00 79.49 304 LEU A CA 1
ATOM 2467 C C . LEU A 1 297 ? 75.199 58.483 115.391 1.00 79.78 304 LEU A C 1
ATOM 2468 O O . LEU A 1 297 ? 75.613 59.644 115.244 1.00 79.94 304 LEU A O 1
ATOM 2473 N N . ASN A 1 298 ? 75.567 57.706 116.408 1.00 79.88 305 ASN A N 1
ATOM 2474 C CA . ASN A 1 298 ? 76.465 58.230 117.429 1.00 79.95 305 ASN A CA 1
ATOM 2475 C C . ASN A 1 298 ? 77.819 58.629 116.834 1.00 79.75 305 ASN A C 1
ATOM 2476 O O . ASN A 1 298 ? 78.190 58.191 115.744 1.00 79.52 305 ASN A O 1
ATOM 2481 N N . ASP A 1 299 ? 78.540 59.466 117.566 1.00 79.71 306 ASP A N 1
ATOM 2482 C CA . ASP A 1 299 ? 79.787 60.054 117.091 1.00 79.65 306 ASP A CA 1
ATOM 2483 C C . ASP A 1 299 ? 80.854 59.035 116.663 1.00 78.85 306 ASP A C 1
ATOM 2484 O O . ASP A 1 299 ? 81.561 59.254 115.688 1.00 79.26 306 ASP A O 1
ATOM 2489 N N . ASP A 1 300 ? 80.981 57.925 117.368 1.00 77.62 307 ASP A N 1
ATOM 2490 C CA . ASP A 1 300 ? 82.043 56.991 117.027 1.00 76.49 307 ASP A CA 1
ATOM 2491 C C . ASP A 1 300 ? 81.641 55.955 115.976 1.00 74.67 307 ASP A C 1
ATOM 2492 O O . ASP A 1 300 ? 82.510 55.303 115.398 1.00 74.69 307 ASP A O 1
ATOM 2497 N N . GLU A 1 301 ? 80.341 55.780 115.741 1.00 72.26 308 GLU A N 1
ATOM 2498 C CA . GLU A 1 301 ? 79.904 54.978 114.606 1.00 70.60 308 GLU A CA 1
ATOM 2499 C C . GLU A 1 301 ? 80.327 55.773 113.395 1.00 67.50 308 GLU A C 1
ATOM 2500 O O . GLU A 1 301 ? 81.019 55.257 112.526 1.00 67.12 308 GLU A O 1
ATOM 2506 N N . ILE A 1 302 ? 79.920 57.045 113.378 1.00 64.74 309 ILE A N 1
ATOM 2507 C CA . ILE A 1 302 ? 80.207 57.975 112.287 1.00 61.94 309 ILE A CA 1
ATOM 2508 C C . ILE A 1 302 ? 81.671 57.943 111.907 1.00 60.44 309 ILE A C 1
ATOM 2509 O O . ILE A 1 302 ? 82.004 57.761 110.741 1.00 60.13 309 ILE A O 1
ATOM 2514 N N . TYR A 1 303 ? 82.548 58.110 112.882 1.00 58.90 310 TYR A N 1
ATOM 2515 C CA . TYR A 1 303 ? 83.957 58.089 112.574 1.00 58.13 310 TYR A CA 1
ATOM 2516 C C . TYR A 1 303 ? 84.300 56.749 111.976 1.00 58.21 310 TYR A C 1
ATOM 2517 O O . TYR A 1 303 ? 84.652 56.673 110.804 1.00 58.62 310 TYR A O 1
ATOM 2526 N N . GLN A 1 304 ? 84.167 55.693 112.767 1.00 57.92 311 GLN A N 1
ATOM 2527 C CA . GLN A 1 304 ? 84.467 54.345 112.318 1.00 57.70 311 GLN A CA 1
ATOM 2528 C C . GLN A 1 304 ? 84.118 54.064 110.836 1.00 56.00 311 GLN A C 1
ATOM 2529 O O . GLN A 1 304 ? 84.931 53.495 110.129 1.00 55.59 311 GLN A O 1
ATOM 2535 N N . LEU A 1 305 ? 82.945 54.489 110.368 1.00 54.51 312 LEU A N 1
ATOM 2536 C CA . LEU A 1 305 ? 82.564 54.353 108.949 1.00 53.26 312 LEU A CA 1
ATOM 2537 C C . LEU A 1 305 ? 83.347 55.240 107.989 1.00 53.03 312 LEU A C 1
ATOM 2538 O O . LEU A 1 305 ? 83.823 54.779 106.948 1.00 52.53 312 LEU A O 1
ATOM 2543 N N . ALA A 1 306 ? 83.427 56.527 108.321 1.00 53.00 313 ALA A N 1
ATOM 2544 C CA . ALA A 1 306 ? 84.188 57.489 107.535 1.00 53.29 313 ALA A CA 1
ATOM 2545 C C . ALA A 1 306 ? 85.624 57.036 107.333 1.00 53.56 313 ALA A C 1
ATOM 2546 O O . ALA A 1 306 ? 86.270 57.435 106.384 1.00 53.76 313 ALA A O 1
ATOM 2548 N N . CYS A 1 307 ? 86.118 56.205 108.234 1.00 54.00 314 CYS A N 1
ATOM 2549 C CA . CYS A 1 307 ? 87.392 55.555 108.044 1.00 54.77 314 CYS A CA 1
ATOM 2550 C C . CYS A 1 307 ? 87.315 54.455 107.013 1.00 55.08 314 CYS A C 1
ATOM 2551 O O . CYS A 1 307 ? 87.998 54.542 106.005 1.00 55.50 314 CYS A O 1
ATOM 2554 N N . ARG A 1 308 ? 86.492 53.434 107.249 1.00 55.42 315 ARG A N 1
ATOM 2555 C CA . ARG A 1 308 ? 86.205 52.410 106.231 1.00 55.84 315 ARG A CA 1
ATOM 2556 C C . ARG A 1 308 ? 85.945 53.041 104.838 1.00 56.21 315 ARG A C 1
ATOM 2557 O O . ARG A 1 308 ? 86.275 52.453 103.807 1.00 56.07 315 ARG A O 1
ATOM 2565 N N . ASP A 1 309 ? 85.368 54.239 104.817 1.00 56.73 316 ASP A N 1
ATOM 2566 C CA . ASP A 1 309 ? 85.230 54.997 103.582 1.00 57.22 316 ASP A CA 1
ATOM 2567 C C . ASP A 1 309 ? 86.577 55.288 102.937 1.00 57.28 316 ASP A C 1
ATOM 2568 O O . ASP A 1 309 ? 86.857 54.850 101.820 1.00 57.32 316 ASP A O 1
ATOM 2573 N N . GLU A 1 310 ? 87.407 56.028 103.655 1.00 57.34 317 GLU A N 1
ATOM 2574 C CA . GLU A 1 310 ? 88.708 56.414 103.158 1.00 57.38 317 GLU A CA 1
ATOM 2575 C C . GLU A 1 310 ? 89.601 55.242 102.889 1.00 56.77 317 GLU A C 1
ATOM 2576 O O . GLU A 1 310 ? 90.450 55.325 102.023 1.00 56.97 317 GLU A O 1
ATOM 2582 N N . GLN A 1 311 ? 89.415 54.147 103.608 1.00 56.14 318 GLN A N 1
ATOM 2583 C CA . GLN A 1 311 ? 90.082 52.906 103.235 1.00 55.79 318 GLN A CA 1
ATOM 2584 C C . GLN A 1 311 ? 89.773 52.545 101.791 1.00 55.27 318 GLN A C 1
ATOM 2585 O O . GLN A 1 311 ? 90.678 52.248 101.014 1.00 55.01 318 GLN A O 1
ATOM 2591 N N . GLU A 1 312 ? 88.488 52.599 101.441 1.00 54.83 319 GLU A N 1
ATOM 2592 C CA . GLU A 1 312 ? 88.022 52.235 100.114 1.00 54.41 319 GLU A CA 1
ATOM 2593 C C . GLU A 1 312 ? 88.564 53.193 99.088 1.00 54.49 319 GLU A C 1
ATOM 2594 O O . GLU A 1 312 ? 89.165 52.771 98.113 1.00 54.76 319 GLU A O 1
ATOM 2600 N N . GLN A 1 313 ? 88.366 54.484 99.311 1.00 54.52 320 GLN A N 1
ATOM 2601 C CA . GLN A 1 313 ? 88.912 55.481 98.418 1.00 54.76 320 GLN A CA 1
ATOM 2602 C C . GLN A 1 313 ? 90.346 55.177 98.071 1.00 55.02 320 GLN A C 1
ATOM 2603 O O . GLN A 1 313 ? 90.726 55.241 96.931 1.00 55.13 320 GLN A O 1
ATOM 2609 N N . ILE A 1 314 ? 91.151 54.835 99.053 1.00 55.73 321 ILE A N 1
ATOM 2610 C CA . ILE A 1 314 ? 92.543 54.593 98.774 1.00 56.98 321 ILE A CA 1
ATOM 2611 C C . ILE A 1 314 ? 92.699 53.313 97.997 1.00 57.88 321 ILE A C 1
ATOM 2612 O O . ILE A 1 314 ? 93.627 53.165 97.245 1.00 58.22 321 ILE A O 1
ATOM 2617 N N . GLU A 1 315 ? 91.799 52.372 98.181 1.00 59.30 322 GLU A N 1
ATOM 2618 C CA . GLU A 1 315 ? 91.888 51.126 97.451 1.00 60.90 322 GLU A CA 1
ATOM 2619 C C . GLU A 1 315 ? 91.424 51.356 96.004 1.00 60.85 322 GLU A C 1
ATOM 2620 O O . GLU A 1 315 ? 91.949 50.765 95.063 1.00 60.87 322 GLU A O 1
ATOM 2626 N N . LEU A 1 316 ? 90.445 52.235 95.837 1.00 60.97 323 LEU A N 1
ATOM 2627 C CA . LEU A 1 316 ? 89.953 52.587 94.514 1.00 61.11 323 LEU A CA 1
ATOM 2628 C C . LEU A 1 316 ? 90.972 53.369 93.717 1.00 61.62 323 LEU A C 1
ATOM 2629 O O . LEU A 1 316 ? 91.377 52.907 92.675 1.00 62.15 323 LEU A O 1
ATOM 2634 N N . ILE A 1 317 ? 91.400 54.539 94.181 1.00 62.14 324 ILE A N 1
ATOM 2635 C CA . ILE A 1 317 ? 92.336 55.312 93.374 1.00 62.92 324 ILE A CA 1
ATOM 2636 C C . ILE A 1 317 ? 93.685 54.601 93.239 1.00 63.97 324 ILE A C 1
ATOM 2637 O O . ILE A 1 317 ? 94.197 54.472 92.151 1.00 64.14 324 ILE A O 1
ATOM 2642 N N . ARG A 1 318 ? 94.254 54.100 94.315 1.00 65.75 325 ARG A N 1
ATOM 2643 C CA . ARG A 1 318 ? 95.481 53.334 94.165 1.00 68.01 325 ARG A CA 1
ATOM 2644 C C . ARG A 1 318 ? 95.196 52.082 93.356 1.00 69.37 325 ARG A C 1
ATOM 2645 O O . ARG A 1 318 ? 96.114 51.398 92.926 1.00 69.40 325 ARG A O 1
ATOM 2653 N N . GLY A 1 319 ? 93.914 51.801 93.146 1.00 71.30 326 GLY A N 1
ATOM 2654 C CA . GLY A 1 319 ? 93.476 50.620 92.419 1.00 74.09 326 GLY A CA 1
ATOM 2655 C C . GLY A 1 319 ? 94.452 49.461 92.485 1.00 76.31 326 GLY A C 1
ATOM 2656 O O . GLY A 1 319 ? 95.039 49.098 91.474 1.00 76.77 326 GLY A O 1
ATOM 2657 N N . LYS A 1 320 ? 94.651 48.892 93.673 1.00 78.26 327 LYS A N 1
ATOM 2658 C CA . LYS A 1 320 ? 95.502 47.695 93.826 1.00 80.07 327 LYS A CA 1
ATOM 2659 C C . LYS A 1 320 ? 95.048 46.520 92.924 1.00 80.31 327 LYS A C 1
ATOM 2660 O O . LYS A 1 320 ? 94.208 45.688 93.289 1.00 80.53 327 LYS A O 1
ATOM 2666 N N . GLY B 2 16 ? 101.580 78.886 103.305 1.00 96.56 253 GLY B N 1
ATOM 2667 C CA . GLY B 2 16 ? 101.301 78.316 101.953 1.00 96.46 253 GLY B CA 1
ATOM 2668 C C . GLY B 2 16 ? 100.816 76.871 101.995 1.00 96.18 253 GLY B C 1
ATOM 2669 O O . GLY B 2 16 ? 100.376 76.381 103.050 1.00 96.37 253 GLY B O 1
ATOM 2670 N N . SER B 2 17 ? 100.908 76.194 100.840 1.00 95.32 254 SER B N 1
ATOM 2671 C CA . SER B 2 17 ? 100.420 74.802 100.643 1.00 93.72 254 SER B CA 1
ATOM 2672 C C . SER B 2 17 ? 101.477 73.734 100.977 1.00 92.24 254 SER B C 1
ATOM 2673 O O . SER B 2 17 ? 102.690 74.002 100.909 1.00 92.34 254 SER B O 1
ATOM 2676 N N . ILE B 2 18 ? 101.009 72.534 101.332 1.00 89.76 255 ILE B N 1
ATOM 2677 C CA . ILE B 2 18 ? 101.890 71.426 101.732 1.00 87.09 255 ILE B CA 1
ATOM 2678 C C . ILE B 2 18 ? 103.080 71.155 100.776 1.00 84.77 255 ILE B C 1
ATOM 2679 O O . ILE B 2 18 ? 104.248 71.390 101.136 1.00 84.81 255 ILE B O 1
ATOM 2684 N N . GLY B 2 19 ? 102.773 70.672 99.569 1.00 81.49 256 GLY B N 1
ATOM 2685 C CA . GLY B 2 19 ? 103.791 70.160 98.656 1.00 77.26 256 GLY B CA 1
ATOM 2686 C C . GLY B 2 19 ? 104.097 68.699 98.954 1.00 74.04 2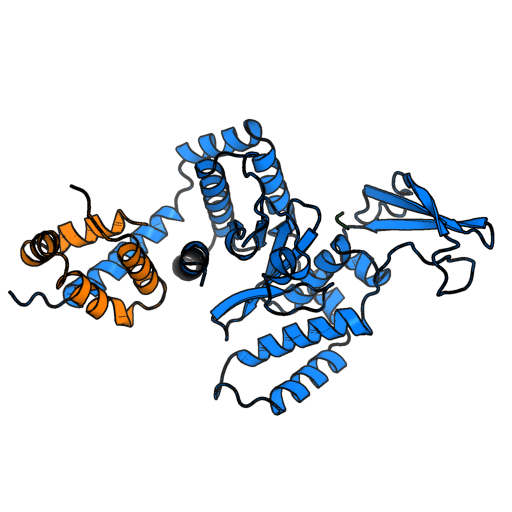56 GLY B C 1
ATOM 2687 O O . GLY B 2 19 ? 105.252 68.315 99.152 1.00 73.83 256 GLY B O 1
ATOM 2688 N N . LEU B 2 20 ? 103.060 67.875 98.985 1.00 70.77 257 LEU B N 1
ATOM 2689 C CA . LEU B 2 20 ? 103.277 66.475 99.240 1.00 67.56 257 LEU B CA 1
ATOM 2690 C C . LEU B 2 20 ? 103.096 65.622 98.012 1.00 65.54 257 LEU B C 1
ATOM 2691 O O . LEU B 2 20 ? 102.193 65.837 97.209 1.00 65.16 257 LEU B O 1
ATOM 2696 N N . THR B 2 21 ? 103.981 64.647 97.873 1.00 63.45 258 THR B N 1
ATOM 2697 C CA . THR B 2 21 ? 103.886 63.696 96.788 1.00 61.65 258 THR B CA 1
ATOM 2698 C C . THR B 2 21 ? 102.526 62.997 96.801 1.00 60.92 258 THR B C 1
ATOM 2699 O O . THR B 2 21 ? 102.004 62.598 97.841 1.00 60.98 258 THR B O 1
ATOM 2703 N N . VAL B 2 22 ? 101.942 62.880 95.627 1.00 60.07 259 VAL B N 1
ATOM 2704 C CA . VA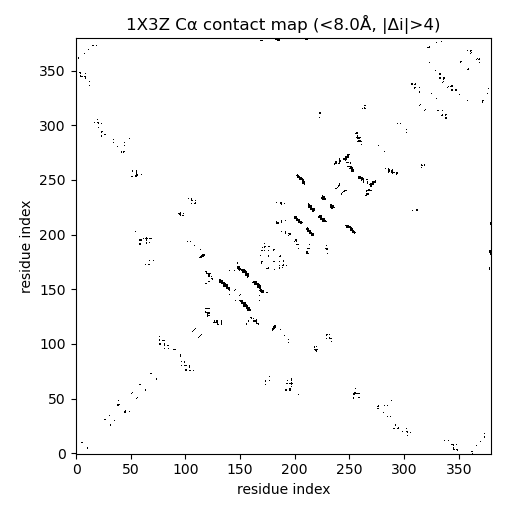L B 2 22 ? 100.673 62.201 95.449 1.00 59.45 259 VAL B CA 1
ATOM 2705 C C . VAL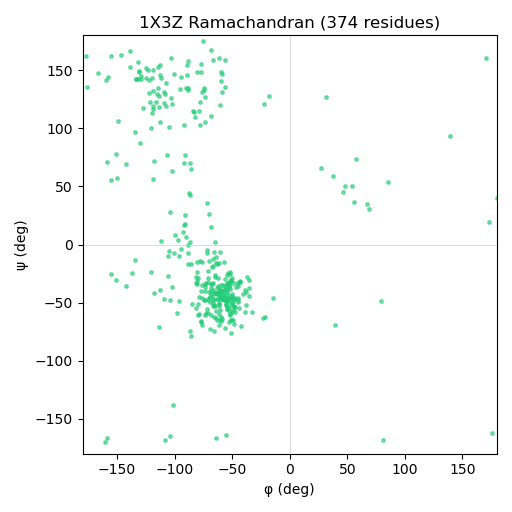 B 2 22 ? 100.651 60.812 96.094 1.00 59.10 259 VAL B C 1
ATOM 2706 O O . VAL B 2 22 ? 99.615 60.330 96.530 1.00 58.96 259 VAL B O 1
ATOM 2710 N N . GLU B 2 23 ? 101.805 60.183 96.180 1.00 58.95 260 GLU B N 1
ATOM 2711 C CA . GLU B 2 23 ? 101.881 58.852 96.741 1.00 59.33 260 GLU B CA 1
ATOM 2712 C C . GLU B 2 23 ? 101.911 58.921 98.254 1.00 58.64 260 GLU B C 1
ATOM 2713 O O . GLU B 2 23 ? 101.362 58.050 98.926 1.00 59.05 260 GLU B O 1
ATOM 2719 N N . ASP B 2 24 ? 102.525 59.969 98.797 1.00 57.44 261 ASP B N 1
ATOM 2720 C CA . ASP B 2 24 ? 102.664 60.100 100.245 1.00 55.95 261 ASP B CA 1
ATOM 2721 C C . ASP B 2 24 ? 101.369 60.550 100.804 1.00 54.86 261 ASP B C 1
ATOM 2722 O O . ASP B 2 24 ? 100.720 59.817 101.537 1.00 54.50 261 ASP B O 1
ATOM 2727 N N . LEU B 2 25 ? 100.998 61.762 100.432 1.00 53.82 262 LEU B N 1
ATOM 2728 C CA . LEU B 2 25 ? 99.710 62.313 100.763 1.00 53.30 262 LEU B CA 1
ATOM 2729 C C . LEU B 2 25 ? 98.635 61.247 100.700 1.00 52.36 262 LEU B C 1
ATOM 2730 O O . LEU B 2 25 ? 97.644 61.325 101.399 1.00 52.54 262 LEU B O 1
ATOM 2735 N N . LEU B 2 26 ? 98.830 60.242 99.867 1.00 51.34 263 LEU B N 1
ATOM 2736 C CA . LEU B 2 26 ? 97.872 59.171 99.801 1.00 50.56 263 LEU B CA 1
ATOM 2737 C C . LEU B 2 26 ? 98.074 58.268 100.979 1.00 50.12 263 LEU B C 1
ATOM 2738 O O . LEU B 2 26 ? 97.226 58.215 101.849 1.00 50.11 263 LEU B O 1
ATOM 2743 N N . SER B 2 27 ? 99.211 57.581 101.023 1.00 49.84 264 SER B N 1
ATOM 2744 C CA . SER B 2 27 ? 99.499 56.658 102.125 1.00 49.84 264 SER B CA 1
ATOM 2745 C C . SER B 2 27 ? 99.368 57.338 103.488 1.00 49.61 264 SER B C 1
ATOM 2746 O O . SER B 2 27 ? 98.950 56.711 104.453 1.00 49.99 264 SER B O 1
ATOM 2749 N N . LEU B 2 28 ? 99.699 58.619 103.560 1.00 49.24 265 LEU B N 1
ATOM 2750 C CA . LEU B 2 28 ? 99.443 59.404 104.754 1.00 48.97 265 LEU B CA 1
ATOM 2751 C C . LEU B 2 28 ? 97.992 59.253 105.164 1.00 48.77 265 LEU B C 1
ATOM 2752 O O . LEU B 2 28 ? 97.704 58.767 106.243 1.00 48.63 265 LEU B O 1
ATOM 2757 N N . ARG B 2 29 ? 97.077 59.651 104.288 1.00 48.91 266 ARG B N 1
ATOM 2758 C CA . ARG B 2 29 ? 95.652 59.571 104.595 1.00 49.19 266 ARG B CA 1
ATOM 2759 C C . ARG B 2 29 ? 95.169 58.148 104.641 1.00 48.75 266 ARG B C 1
ATOM 2760 O O . ARG B 2 29 ? 94.072 57.891 105.111 1.00 49.12 266 ARG B O 1
ATOM 2768 N N . GLN B 2 30 ? 95.966 57.218 104.141 1.00 48.38 267 GLN B N 1
ATOM 2769 C CA . GLN B 2 30 ? 95.601 55.834 104.278 1.00 48.27 267 GLN B CA 1
ATOM 2770 C C . GLN B 2 30 ? 95.771 55.448 105.718 1.00 48.48 267 GLN B C 1
ATOM 2771 O O . GLN B 2 30 ? 94.808 55.035 106.352 1.00 49.04 267 GLN B O 1
ATOM 2777 N N . VAL B 2 31 ? 96.992 55.587 106.228 1.00 48.51 268 VAL B N 1
ATOM 2778 C CA . VAL B 2 31 ? 97.362 55.101 107.567 1.00 48.62 268 VAL B CA 1
ATOM 2779 C C . VAL B 2 31 ? 96.669 55.848 108.720 1.00 48.68 268 VAL B C 1
ATOM 2780 O O . VAL B 2 31 ? 96.257 55.240 109.712 1.00 48.55 268 VAL B O 1
ATOM 2784 N N . VAL B 2 32 ? 96.522 57.156 108.572 1.00 48.90 269 VAL B N 1
ATOM 2785 C CA . VAL B 2 32 ? 95.717 57.921 109.504 1.00 49.62 269 VAL B CA 1
ATOM 2786 C C . VAL B 2 32 ? 94.316 57.331 109.656 1.00 50.31 269 VAL B C 1
ATOM 2787 O O . VAL B 2 32 ? 93.730 57.408 110.730 1.00 50.77 269 VAL B O 1
ATOM 2791 N N . SER B 2 33 ? 93.774 56.753 108.589 1.00 50.85 270 SER B N 1
ATOM 2792 C CA . SER B 2 33 ? 92.407 56.256 108.630 1.00 51.36 270 SER B CA 1
ATOM 2793 C C . SER B 2 33 ? 92.340 54.752 108.824 1.00 51.90 270 SER B C 1
ATOM 2794 O O . SER B 2 33 ? 91.268 54.199 109.018 1.00 51.77 270 SER B O 1
ATOM 2797 N N . GLY B 2 34 ? 93.475 54.081 108.784 1.00 52.69 271 GLY B N 1
ATOM 2798 C CA . GLY B 2 34 ? 93.413 52.652 108.655 1.00 54.33 271 GLY B CA 1
ATOM 2799 C C . GLY B 2 34 ? 94.381 51.953 109.545 1.00 55.88 271 GLY B C 1
ATOM 2800 O O . GLY B 2 34 ? 94.176 50.789 109.889 1.00 56.03 271 GLY B O 1
ATOM 2801 N N . ASN B 2 35 ? 95.444 52.659 109.917 1.00 57.48 272 ASN B N 1
ATOM 2802 C CA . ASN B 2 35 ? 96.487 52.061 110.745 1.00 59.10 272 ASN B CA 1
ATOM 2803 C C . ASN B 2 35 ? 97.216 53.066 111.669 1.00 59.89 272 ASN B C 1
ATOM 2804 O O . ASN B 2 35 ? 98.450 53.158 111.626 1.00 59.97 272 ASN B O 1
ATOM 2809 N N . PRO B 2 36 ? 96.464 53.780 112.553 1.00 60.62 273 PRO B N 1
ATOM 2810 C CA . PRO B 2 36 ? 97.036 54.917 113.284 1.00 61.00 273 PRO B CA 1
ATOM 2811 C C . PRO B 2 36 ? 98.337 54.594 114.013 1.00 61.49 273 PRO B C 1
ATOM 2812 O O . PRO B 2 36 ? 99.158 55.487 114.239 1.00 61.46 273 PRO B O 1
ATOM 2816 N N . GLU B 2 37 ? 98.517 53.321 114.346 1.00 62.28 274 GLU B N 1
ATOM 2817 C CA . GLU B 2 37 ? 99.697 52.820 115.061 1.00 63.32 274 GLU B CA 1
ATOM 2818 C C . GLU B 2 37 ? 100.987 53.186 114.320 1.00 62.86 274 GLU B C 1
ATOM 2819 O O . GLU B 2 37 ? 101.953 53.634 114.946 1.00 63.23 274 GLU B O 1
ATOM 2825 N N . ALA B 2 38 ? 100.990 53.025 112.992 1.00 61.89 275 ALA B N 1
ATOM 2826 C CA . ALA B 2 38 ? 102.185 53.294 112.188 1.00 60.74 275 ALA B CA 1
ATOM 2827 C C . ALA B 2 38 ? 102.347 54.760 111.732 1.00 59.89 275 ALA B C 1
ATOM 2828 O O . ALA B 2 38 ? 103.311 55.088 111.032 1.00 60.01 275 ALA B O 1
ATOM 2830 N N . LEU B 2 39 ? 101.435 55.639 112.143 1.00 58.62 276 LEU B N 1
ATOM 2831 C CA . LEU B 2 39 ? 101.423 56.994 111.611 1.00 57.66 276 LEU B CA 1
ATOM 2832 C C . LEU B 2 39 ? 102.625 57.812 112.031 1.00 57.31 276 LEU B C 1
ATOM 2833 O O . LEU B 2 39 ? 102.932 58.830 111.421 1.00 57.15 276 LEU B O 1
ATOM 2838 N N . ALA B 2 40 ? 103.306 57.393 113.081 1.00 57.04 277 ALA B N 1
ATOM 2839 C CA . ALA B 2 40 ? 104.460 58.161 113.506 1.00 56.79 277 ALA B CA 1
ATOM 2840 C C . ALA B 2 40 ? 105.654 57.850 112.611 1.00 56.41 277 ALA B C 1
ATOM 2841 O O . ALA B 2 40 ? 106.179 58.741 111.953 1.00 56.08 277 ALA B O 1
ATOM 2843 N N . PRO B 2 41 ? 106.079 56.581 112.569 1.00 56.32 278 PRO B N 1
ATOM 2844 C CA . PRO B 2 41 ? 107.165 56.254 111.656 1.00 56.64 278 PRO B CA 1
ATOM 2845 C C . PRO B 2 41 ? 106.950 56.746 110.203 1.00 56.93 278 PRO B C 1
ATOM 2846 O O . PRO B 2 41 ? 107.941 57.053 109.502 1.00 57.12 278 PRO B O 1
ATOM 2850 N N . LEU B 2 42 ? 105.697 56.818 109.747 1.00 56.81 279 LEU B N 1
ATOM 2851 C CA . LEU B 2 42 ? 105.452 57.428 108.450 1.00 57.16 279 LEU B CA 1
ATOM 2852 C C . LEU B 2 42 ? 105.823 58.895 108.604 1.00 57.82 279 LEU B C 1
ATOM 2853 O O . LEU B 2 42 ? 106.758 59.354 107.961 1.00 57.87 279 LEU B O 1
ATOM 2858 N N . LEU B 2 43 ? 105.121 59.606 109.486 1.00 58.94 280 LEU B N 1
ATOM 2859 C CA . LEU B 2 43 ? 105.386 61.019 109.749 1.00 60.33 280 LEU B CA 1
ATOM 2860 C C . LEU B 2 43 ? 106.874 61.302 109.846 1.00 61.71 280 LEU B C 1
ATOM 2861 O O . LEU B 2 43 ? 107.346 62.387 109.490 1.00 61.77 280 LEU B O 1
ATOM 2866 N N . GLU B 2 44 ? 107.598 60.303 110.338 1.00 63.42 281 GLU B N 1
ATOM 2867 C CA . GLU B 2 44 ? 109.031 60.371 110.519 1.00 64.96 281 GLU B CA 1
ATOM 2868 C C . GLU B 2 44 ? 109.710 60.464 109.174 1.00 64.73 281 GLU B C 1
ATOM 2869 O O . GLU B 2 44 ? 110.178 61.533 108.786 1.00 64.64 281 GLU B O 1
ATOM 2875 N N . ASN B 2 45 ? 109.731 59.333 108.473 1.00 64.72 282 ASN B N 1
ATOM 2876 C CA . ASN B 2 45 ? 110.363 59.197 107.160 1.00 64.57 282 ASN B CA 1
ATOM 2877 C C . ASN B 2 45 ? 109.943 60.295 106.165 1.00 64.08 282 ASN B C 1
ATOM 2878 O O . ASN B 2 45 ? 110.779 60.869 105.463 1.00 63.60 282 ASN B O 1
ATOM 2883 N N . ILE B 2 46 ? 108.650 60.588 106.136 1.00 63.95 283 ILE B N 1
ATOM 2884 C CA . ILE B 2 46 ? 108.123 61.659 105.312 1.00 64.28 283 ILE B CA 1
ATOM 2885 C C . ILE B 2 46 ? 108.904 62.954 105.591 1.00 65.55 283 ILE B C 1
ATOM 2886 O O . ILE B 2 46 ? 109.160 63.740 104.685 1.00 65.90 283 ILE B O 1
ATOM 2891 N N . SER B 2 47 ? 109.329 63.159 106.830 1.00 67.03 284 SER B N 1
ATOM 2892 C CA . SER B 2 47 ? 110.091 64.365 107.164 1.00 68.59 284 SER B CA 1
ATOM 2893 C C . SER B 2 47 ? 111.570 64.234 106.773 1.00 69.42 284 SER B C 1
ATOM 2894 O O . SER B 2 47 ? 112.220 65.219 106.392 1.00 69.56 284 SER B O 1
ATOM 2897 N N . ALA B 2 48 ? 112.091 63.013 106.879 1.00 70.32 285 ALA B N 1
ATOM 2898 C CA . ALA B 2 48 ? 113.461 62.706 106.490 1.00 71.06 285 ALA B CA 1
ATOM 2899 C C . ALA B 2 48 ? 113.620 62.763 104.965 1.00 71.68 285 ALA B C 1
ATOM 2900 O O . ALA B 2 48 ? 114.500 62.113 104.395 1.00 72.08 285 ALA B O 1
ATOM 2902 N N . ARG B 2 49 ? 112.774 63.548 104.305 1.00 72.03 286 ARG B N 1
ATOM 2903 C CA . ARG B 2 49 ? 112.645 63.458 102.871 1.00 72.09 286 ARG B CA 1
ATOM 2904 C C . ARG B 2 49 ? 112.149 64.740 102.276 1.00 72.08 286 ARG B C 1
ATOM 2905 O O . ARG B 2 49 ? 112.394 64.997 101.119 1.00 72.42 286 ARG B O 1
ATOM 2913 N N . TYR B 2 50 ? 111.439 65.541 103.057 1.00 72.29 287 TYR B N 1
ATOM 2914 C CA . TYR B 2 50 ? 111.003 66.857 102.605 1.00 72.89 287 TYR B CA 1
ATOM 2915 C C . TYR B 2 50 ? 111.612 67.972 103.470 1.00 74.35 287 TYR B C 1
ATOM 2916 O O . TYR B 2 50 ? 110.904 68.588 104.278 1.00 74.29 287 TYR B O 1
ATOM 2925 N N . PRO B 2 51 ? 112.929 68.221 103.332 1.00 76.09 288 PRO B N 1
ATOM 2926 C CA . PRO B 2 51 ? 113.595 69.380 103.921 1.00 77.54 288 PRO B CA 1
ATOM 2927 C C . PRO B 2 51 ? 112.691 70.578 104.234 1.00 78.83 288 PRO B C 1
ATOM 2928 O O . PRO B 2 51 ? 112.542 70.925 105.392 1.00 78.93 288 PRO B O 1
ATOM 2932 N N . GLN B 2 52 ? 112.093 71.180 103.212 1.00 80.59 289 GLN B N 1
ATOM 2933 C CA . GLN B 2 52 ? 111.181 72.335 103.356 1.00 82.48 289 GLN B CA 1
ATOM 2934 C C . GLN B 2 52 ? 110.098 72.152 104.441 1.00 83.38 289 GLN B C 1
ATOM 2935 O O . GLN B 2 52 ? 109.683 73.128 105.085 1.00 83.54 289 GLN B O 1
ATOM 2941 N N . LEU B 2 53 ? 109.638 70.911 104.622 1.00 84.49 290 LEU B N 1
ATOM 2942 C CA . LEU B 2 53 ? 108.571 70.600 105.582 1.00 85.69 290 LEU B CA 1
ATOM 2943 C C . LEU B 2 53 ? 109.132 70.404 106.971 1.00 86.65 290 LEU B C 1
ATOM 2944 O O . LEU B 2 53 ? 108.655 71.018 107.923 1.00 86.84 290 LEU B O 1
ATOM 2949 N N . ARG B 2 54 ? 110.145 69.546 107.074 1.00 87.91 291 ARG B N 1
ATOM 2950 C CA . ARG B 2 54 ? 110.892 69.352 108.301 1.00 89.27 291 ARG B CA 1
ATOM 2951 C C . ARG B 2 54 ? 111.039 70.658 109.082 1.00 90.67 291 ARG B C 1
ATOM 2952 O O . ARG B 2 54 ? 111.088 70.646 110.299 1.00 90.55 291 ARG B O 1
ATOM 2960 N N . GLU B 2 55 ? 111.081 71.778 108.363 1.00 92.80 292 GLU B N 1
ATOM 2961 C CA . GLU B 2 55 ? 111.184 73.120 108.949 1.00 94.93 292 GLU B CA 1
ATOM 2962 C C . GLU B 2 55 ? 109.983 73.466 109.782 1.00 95.80 292 GLU B C 1
ATOM 2963 O O . GLU B 2 55 ? 110.114 73.795 110.959 1.00 95.97 292 GLU B O 1
ATOM 2969 N N . HIS B 2 56 ? 108.817 73.397 109.149 1.00 96.85 293 HIS B N 1
ATOM 2970 C CA . HIS B 2 56 ? 107.536 73.649 109.801 1.00 97.82 293 HIS B CA 1
ATOM 2971 C C . HIS B 2 56 ? 107.326 72.754 111.000 1.00 97.38 293 HIS B C 1
ATOM 2972 O O . HIS B 2 56 ? 106.735 73.174 111.982 1.00 97.34 293 HIS B O 1
ATOM 2979 N N . ILE B 2 57 ? 107.806 71.519 110.904 1.00 96.96 294 ILE B N 1
ATOM 2980 C CA . ILE B 2 57 ? 107.796 70.611 112.032 1.00 96.63 294 ILE B CA 1
ATOM 2981 C C . ILE B 2 57 ? 108.687 71.171 113.152 1.00 96.76 294 ILE B C 1
ATOM 2982 O O . ILE B 2 57 ? 108.172 71.531 114.218 1.00 96.83 294 ILE B O 1
ATOM 2987 N N . MET B 2 58 ? 109.999 71.274 112.896 1.00 96.78 295 MET B N 1
ATOM 2988 C C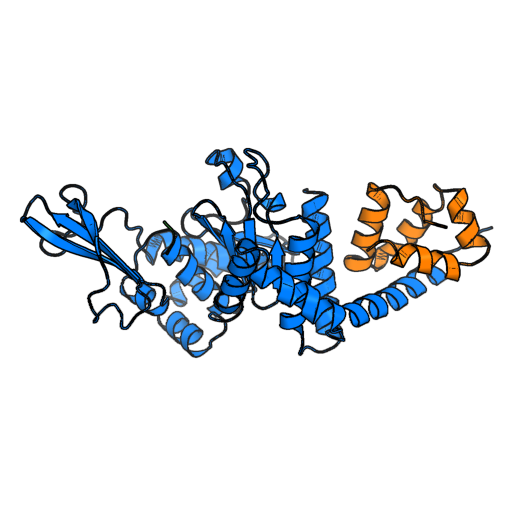A . MET B 2 58 ? 110.976 71.794 113.878 1.00 96.66 295 MET B CA 1
ATOM 2989 C C . MET B 2 58 ? 110.468 73.055 114.578 1.00 97.31 295 MET B C 1
ATOM 2990 O O . MET B 2 58 ? 110.395 73.096 115.812 1.00 97.26 295 MET B O 1
ATOM 2995 N N . ALA B 2 59 ? 110.090 74.052 113.766 1.00 98.06 296 ALA B N 1
ATOM 2996 C CA . ALA B 2 59 ? 109.672 75.390 114.223 1.00 98.71 296 ALA B CA 1
ATOM 2997 C C . ALA B 2 59 ? 108.159 75.542 114.466 1.00 99.23 296 ALA B C 1
ATOM 2998 O O . ALA B 2 59 ? 107.627 76.650 114.377 1.00 99.06 296 ALA B O 1
ATOM 3000 N N . ASN B 2 60 ? 107.480 74.428 114.761 1.00 100.16 297 ASN B N 1
ATOM 3001 C CA . ASN B 2 60 ? 106.042 74.411 115.113 1.00 101.01 297 ASN B CA 1
ATOM 3002 C C . ASN B 2 60 ? 105.218 73.261 114.507 1.00 101.19 297 ASN B C 1
ATOM 3003 O O . ASN B 2 60 ? 104.695 73.378 113.394 1.00 101.23 297 ASN B O 1
ATOM 3008 N N . PRO B 2 61 ? 105.075 72.160 115.255 1.00 101.46 298 PRO B N 1
ATOM 3009 C CA . PRO B 2 61 ? 104.221 71.047 114.836 1.00 101.85 298 PRO B CA 1
ATOM 3010 C C . PRO B 2 61 ? 102.792 71.480 114.506 1.00 102.27 298 PRO B C 1
ATOM 3011 O O . PRO B 2 61 ? 102.167 70.921 113.603 1.00 102.17 298 PRO B O 1
ATOM 3015 N N . GLU B 2 62 ? 102.294 72.478 115.230 1.00 102.88 299 GLU B N 1
ATOM 3016 C CA . GLU B 2 62 ? 100.909 72.909 115.099 1.00 103.58 299 GLU B CA 1
ATOM 3017 C C . GLU B 2 62 ? 100.574 73.353 113.687 1.00 103.49 299 GLU B C 1
ATOM 3018 O O . GLU B 2 62 ? 99.749 72.731 113.024 1.00 103.44 299 GLU B O 1
ATOM 3024 N N . VAL B 2 63 ? 101.219 74.423 113.229 1.00 103.49 300 VAL B N 1
ATOM 3025 C CA . VAL B 2 63 ? 101.022 74.893 111.862 1.00 103.44 300 VAL B CA 1
ATOM 3026 C C . VAL B 2 63 ? 101.052 73.675 110.916 1.00 103.18 300 VAL B C 1
ATOM 3027 O O . VAL B 2 63 ? 100.124 73.463 110.122 1.00 103.24 300 VAL B O 1
ATOM 3031 N N . PHE B 2 64 ? 102.083 72.847 111.071 1.00 102.62 301 PHE B N 1
ATOM 3032 C CA . PHE B 2 64 ? 102.313 71.713 110.199 1.00 102.16 301 PHE B CA 1
ATOM 3033 C C . PHE B 2 64 ? 101.079 70.823 110.090 1.00 102.01 301 PHE B C 1
ATOM 3034 O O . PHE B 2 64 ? 100.565 70.606 109.000 1.00 101.80 301 PHE B O 1
ATOM 3042 N N . VAL B 2 65 ? 100.591 70.335 111.222 1.00 102.04 302 VAL B N 1
ATOM 3043 C CA . VAL B 2 65 ? 99.460 69.412 111.215 1.00 102.24 302 VAL B CA 1
ATOM 3044 C C . VAL B 2 65 ? 98.218 70.024 110.557 1.00 102.23 302 VAL B C 1
ATOM 3045 O O . VAL B 2 65 ? 97.529 69.346 109.803 1.00 102.35 302 VAL B O 1
ATOM 3049 N N . SER B 2 66 ? 97.958 71.305 110.815 1.00 102.26 303 SER B N 1
ATOM 3050 C CA . SER B 2 66 ? 96.823 71.999 110.203 1.00 102.38 303 SER B CA 1
ATOM 3051 C C . SER B 2 66 ? 96.942 71.919 108.698 1.00 102.46 303 SER B C 1
ATOM 3052 O O . SER B 2 66 ? 95.978 71.572 108.013 1.00 102.45 303 SER B O 1
ATOM 3055 N N . MET B 2 67 ? 98.139 72.228 108.195 1.00 102.60 304 MET B N 1
ATOM 3056 C CA . MET B 2 67 ? 98.442 72.105 106.767 1.00 102.55 304 MET B CA 1
ATOM 3057 C C . MET B 2 67 ? 97.997 70.715 106.250 1.00 102.95 304 MET B C 1
ATOM 3058 O O . MET B 2 67 ? 97.278 70.622 105.254 1.00 102.94 304 MET B O 1
ATOM 3063 N N . LEU B 2 68 ? 98.392 69.657 106.962 1.00 103.16 305 LEU B N 1
ATOM 3064 C CA . LEU B 2 68 ? 98.067 68.273 106.600 1.00 103.40 305 LEU B CA 1
ATOM 3065 C C . LEU B 2 68 ? 96.593 68.028 106.374 1.00 103.75 305 LEU B C 1
ATOM 3066 O O . LEU B 2 68 ? 96.203 67.398 105.387 1.00 103.62 305 LEU B O 1
ATOM 3071 N N . LEU B 2 69 ? 95.781 68.525 107.301 1.00 104.31 306 LEU B N 1
ATOM 3072 C CA . LEU B 2 69 ? 94.341 68.333 107.250 1.00 105.00 306 LEU B CA 1
ATOM 3073 C C . LEU B 2 69 ? 93.713 69.002 106.047 1.00 105.52 306 LEU B C 1
ATOM 3074 O O . LEU B 2 69 ? 92.569 68.703 105.694 1.00 105.65 306 LEU B O 1
ATOM 3079 N N . GLU B 2 70 ? 94.466 69.904 105.421 1.00 106.08 307 GLU B N 1
ATOM 3080 C CA . GLU B 2 70 ? 94.046 70.518 104.171 1.00 106.78 307 GLU B CA 1
ATOM 3081 C C . GLU B 2 70 ? 93.894 69.447 103.073 1.00 107.02 307 GLU B C 1
ATOM 3082 O O . GLU B 2 70 ? 92.929 69.468 102.293 1.00 106.96 307 GLU B O 1
ATOM 3088 N N . ALA B 2 71 ? 94.834 68.502 103.045 1.00 107.40 308 ALA B N 1
ATOM 3089 C CA . ALA B 2 71 ? 94.720 67.310 102.213 1.00 107.79 308 ALA B CA 1
ATOM 3090 C C . ALA B 2 71 ? 93.765 66.288 102.841 1.00 108.27 308 ALA B C 1
ATOM 3091 O O . ALA B 2 71 ? 94.123 65.613 103.820 1.00 108.23 308 ALA B O 1
ATOM 3093 N N . VAL B 2 72 ? 92.542 66.223 102.293 1.00 108.93 309 VAL B N 1
ATOM 3094 C CA . VAL B 2 72 ? 91.526 65.153 102.565 1.00 109.39 309 VAL B CA 1
ATOM 3095 C C . VAL B 2 72 ? 90.171 65.353 101.816 1.00 109.52 309 VAL B C 1
ATOM 3096 O O . VAL B 2 72 ? 89.968 64.807 100.721 1.00 109.34 309 VAL B O 1
ATOM 3101 N N . VAL C 3 2 ? 62.998 46.686 85.255 1.00 49.53 1 VAL I N 1
ATOM 3102 C CA . VAL C 3 2 ? 63.901 45.624 85.848 1.00 50.07 1 VAL I CA 1
ATOM 3103 C C . VAL C 3 2 ? 64.955 45.079 84.848 1.00 50.31 1 VAL I C 1
ATOM 3104 O O . VAL C 3 2 ? 64.606 44.704 83.723 1.00 50.46 1 VAL I O 1
ATOM 3108 N N . ALA C 3 3 ? 66.222 45.022 85.276 1.00 50.60 2 ALA I N 1
ATOM 3109 C CA . ALA C 3 3 ? 67.367 44.747 84.379 1.00 51.01 2 ALA I CA 1
ATOM 3110 C C . ALA C 3 3 ? 67.554 43.286 83.965 1.00 51.55 2 ALA I C 1
ATOM 3111 O O . ALA C 3 3 ? 67.257 42.379 84.726 1.00 51.60 2 ALA I O 1
ATOM 3113 N N . ASP C 3 4 ? 68.065 43.068 82.756 1.00 52.47 3 ASP I N 1
ATOM 3114 C CA . ASP C 3 4 ? 68.285 41.714 82.245 1.00 53.56 3 ASP I CA 1
ATOM 3115 C C . ASP C 3 4 ? 69.694 41.223 82.537 1.00 53.93 3 ASP I C 1
ATOM 3116 O O . ASP C 3 4 ? 70.468 41.009 81.591 1.00 54.14 3 ASP I O 1
#

Foldseek 3Di:
DCDDPCVPVVVCVVVVLVVLLVLLADPPCVVVCVLVVCCVVFVVLVVVVVVQVPFLPVLVDVVVLVLVVVLDPVPVLVVVLVVVVVVDDDDDDFLCSVVSSLLSLLCCLAPPFAAEPPDAADVVDDHPHDPLKDWPAKDADPVVLVVFAFGMKTWIAGNPVGDIDIHTDGLHLVVCSPVRYYHQNNQANVSQSNCCSVVFFKKWKDFPVPHIHMWTQRVRVRAIWTQRSNPSDTRDLACACPVVVDQTEWMWIHYLQWIDTQCLQRPVDNYDDDDSDDPVSVVSSGSSVNSVSNHDDDSVVSVVVVVSVVVVVCCRVVVD/DADPDDPVLLVVLVVCVVPPVPCNVVSVVVSLVPDVVLVVCCVVDVPVSVVNSVVSD

Radius of gyration: 24.76 Å; Cα contacts (8 Å, |Δi|>4): 534; chains: 3; bounding box: 71×58×52 Å

GO terms:
  GO:0000224 peptide-N4-(N-acetyl-beta-glucosaminyl)asparagine amidase activity (F, IDA)
  GO:0005634 nucleus (C, IDA)
  GO:0005829 cytosol (C, IDA)
  GO:0006517 protein deglycosylation (P, IDA)
  GO:0005739 mitochondrion (C, HDA)
  GO:0036503 ERAD pathway (P, IMP)
  GO:0097466 ubiquitin-dependent glycoprotein ERAD pathway (P, IMP)
  GO:0006515 protein quality control for misfolded or incompletely synthesized proteins (P, IMP)
  GO:0006517 protein deglycosylation (P, IMP)
  GO:0005515 protein binding (F, IPI)
  GO:0036503 ERAD pathway (P, IDA)
  GO:0005737 cytoplasm (C, IDA)